Protein AF-0000000080675207 (afdb_homodimer)

pLDDT: mean 83.69, std 19.72, range [34.19, 98.94]

Structure (mmCIF, N/CA/C/O backbone):
data_AF-0000000080675207-model_v1
#
loop_
_entity.id
_entity.type
_entity.pdbx_description
1 polymer 'Nitroreductase domain-containing protein'
#
loop_
_atom_site.group_PDB
_atom_site.id
_atom_site.type_symbol
_atom_site.label_atom_id
_atom_site.label_alt_id
_atom_site.label_comp_id
_atom_site.label_asym_id
_atom_site.label_entity_id
_atom_site.label_seq_id
_atom_site.pdbx_PDB_ins_code
_atom_site.Cartn_x
_atom_site.Cartn_y
_atom_site.Cartn_z
_atom_site.occupancy
_atom_site.B_iso_or_equiv
_atom_site.auth_seq_id
_atom_site.auth_comp_id
_atom_site.auth_asym_id
_atom_site.auth_atom_id
_atom_site.pdbx_PDB_model_num
ATOM 1 N N . MET A 1 1 ? -49.625 8.5 -1.897 1 34.19 1 MET A N 1
ATOM 2 C CA . MET A 1 1 ? -48.938 7.238 -1.647 1 34.19 1 MET A CA 1
ATOM 3 C C . MET A 1 1 ? -47.438 7.453 -1.619 1 34.19 1 MET A C 1
ATOM 5 O O . MET A 1 1 ? -46.688 6.547 -1.251 1 34.19 1 MET A O 1
ATOM 9 N N . ASN A 1 2 ? -46.906 8.5 -2.279 1 39.12 2 ASN A N 1
ATOM 10 C CA . ASN A 1 2 ? -45.531 8.75 -2.688 1 39.12 2 ASN A CA 1
ATOM 11 C C . ASN A 1 2 ? -44.688 9.336 -1.545 1 39.12 2 ASN A C 1
ATOM 13 O O . ASN A 1 2 ? -43.469 9.305 -1.585 1 39.12 2 ASN A O 1
ATOM 17 N N . LYS A 1 3 ? -45.312 9.992 -0.555 1 50.53 3 LYS A N 1
ATOM 18 C CA . LYS A 1 3 ? -44.531 10.664 0.498 1 50.53 3 LYS A CA 1
ATOM 19 C C . LYS A 1 3 ? -44.031 9.664 1.525 1 50.53 3 LYS A C 1
ATOM 21 O O . LYS A 1 3 ? -43 9.914 2.186 1 50.53 3 LYS A O 1
ATOM 26 N N . ARG A 1 4 ? -44.656 8.594 1.818 1 45.38 4 ARG A N 1
ATOM 27 C CA . ARG A 1 4 ? -44.219 7.625 2.811 1 45.38 4 ARG A CA 1
ATOM 28 C C . ARG A 1 4 ? -43 6.852 2.311 1 45.38 4 ARG A C 1
ATOM 30 O O . ARG A 1 4 ? -42.125 6.492 3.094 1 45.38 4 ARG A O 1
ATOM 37 N N . VAL A 1 5 ? -42.906 6.516 1.077 1 45 5 VAL A N 1
ATOM 38 C CA . VAL A 1 5 ? -41.781 5.812 0.52 1 45 5 VAL A CA 1
ATOM 39 C C . VAL A 1 5 ? -40.562 6.734 0.506 1 45 5 VAL A C 1
ATOM 41 O O . VAL A 1 5 ? -39.438 6.281 0.681 1 45 5 VAL A O 1
ATOM 44 N N . GLU A 1 6 ? -40.781 8.047 0.336 1 40.94 6 GLU A N 1
ATOM 45 C CA . GLU A 1 6 ? -39.656 8.977 0.343 1 40.94 6 GLU A CA 1
ATOM 46 C C . GLU A 1 6 ? -39.094 9.141 1.747 1 40.94 6 GLU A C 1
ATOM 48 O O . GLU A 1 6 ? -37.875 9.188 1.924 1 40.94 6 GLU A O 1
ATOM 53 N N . LYS A 1 7 ? -39.938 9.203 2.785 1 47.97 7 LYS A N 1
ATOM 54 C CA . LYS A 1 7 ? -39.469 9.312 4.164 1 47.97 7 LYS A CA 1
ATOM 55 C C . LYS A 1 7 ? -38.75 8.039 4.617 1 47.97 7 LYS A C 1
ATOM 57 O O . LYS A 1 7 ? -37.812 8.094 5.391 1 47.97 7 LYS A O 1
ATOM 62 N N . GLN A 1 8 ? -39.156 6.938 4.164 1 44.19 8 GLN A N 1
ATOM 63 C CA . GLN A 1 8 ? -38.5 5.684 4.512 1 44.19 8 GLN A CA 1
ATOM 64 C C . GLN A 1 8 ? -37.156 5.535 3.779 1 44.19 8 GLN A C 1
ATOM 66 O O . GLN A 1 8 ? -36.188 5.004 4.332 1 44.19 8 GLN A O 1
ATOM 71 N N . MET A 1 9 ? -37.094 6.113 2.582 1 41.59 9 MET A N 1
ATOM 72 C CA . MET A 1 9 ? -35.812 6.113 1.86 1 41.59 9 MET A CA 1
ATOM 73 C C . MET A 1 9 ? -34.875 7.133 2.453 1 41.59 9 MET A C 1
ATOM 75 O O . MET A 1 9 ? -33.656 6.879 2.545 1 41.59 9 MET A O 1
ATOM 79 N N . GLU A 1 10 ? -35.438 8.312 2.863 1 44.56 10 GLU A N 1
ATOM 80 C CA . GLU A 1 10 ? -34.594 9.289 3.572 1 44.56 10 GLU A CA 1
ATOM 81 C C . GLU A 1 10 ? -34.156 8.75 4.922 1 44.56 10 GLU A C 1
ATOM 83 O O . GLU A 1 10 ? -33 8.969 5.328 1 44.56 10 GLU A O 1
ATOM 88 N N . SER A 1 11 ? -35 8.078 5.57 1 46.84 11 SER A N 1
ATOM 89 C CA . SER A 1 11 ? -34.625 7.531 6.867 1 46.84 11 SER A CA 1
ATOM 90 C C . SER A 1 11 ? -33.594 6.398 6.703 1 46.84 11 SER A C 1
ATOM 92 O O . SER A 1 11 ? -32.688 6.262 7.508 1 46.84 11 SER A O 1
ATOM 94 N N . LYS A 1 12 ? -33.75 5.684 5.66 1 41.38 12 LYS A N 1
ATOM 95 C CA . LYS A 1 12 ? -32.781 4.613 5.379 1 41.38 12 LYS A CA 1
ATOM 96 C C . LYS A 1 12 ? -31.438 5.18 4.93 1 41.38 12 LYS A C 1
ATOM 98 O O . LYS A 1 12 ? -30.391 4.629 5.266 1 41.38 12 LYS A O 1
ATOM 103 N N . THR A 1 13 ? -31.469 6.16 4.141 1 37.69 13 THR A N 1
ATOM 104 C CA . THR A 1 13 ? -30.234 6.84 3.76 1 37.69 13 THR A CA 1
ATOM 105 C C . THR A 1 13 ? -29.578 7.5 4.973 1 37.69 13 THR A C 1
ATOM 107 O O . THR A 1 13 ? -28.359 7.492 5.109 1 37.69 13 THR A O 1
ATOM 110 N N . LYS A 1 14 ? -30.375 8.008 5.875 1 40.78 14 LYS A N 1
ATOM 111 C CA . LYS A 1 14 ? -29.844 8.594 7.105 1 40.78 14 LYS A CA 1
ATOM 112 C C . LYS A 1 14 ? -29.297 7.512 8.039 1 40.78 14 LYS A C 1
ATOM 114 O O . LYS A 1 14 ? -28.281 7.711 8.688 1 40.78 14 LYS A O 1
ATOM 119 N N . HIS A 1 15 ? -29.906 6.449 8.07 1 36.94 15 HIS A N 1
ATOM 120 C CA . HIS A 1 15 ? -29.422 5.371 8.938 1 36.94 15 HIS A CA 1
ATOM 121 C C . HIS A 1 15 ? -28.188 4.695 8.344 1 36.94 15 HIS A C 1
ATOM 123 O O . HIS A 1 15 ? -27.266 4.332 9.07 1 36.94 15 HIS A O 1
ATOM 129 N N . LYS A 1 16 ? -28.141 4.465 7.062 1 39.66 16 LYS A N 1
ATOM 130 C CA . LYS A 1 16 ? -26.938 3.926 6.426 1 39.66 16 LYS A CA 1
ATOM 131 C C . LYS A 1 16 ? -25.781 4.91 6.523 1 39.66 16 LYS A C 1
ATOM 133 O O . LYS A 1 16 ? -24.625 4.5 6.676 1 39.66 16 LYS A O 1
ATOM 138 N N . ARG A 1 17 ? -26.016 6.086 6.363 1 37.38 17 ARG A N 1
ATOM 139 C CA . ARG A 1 17 ? -25 7.094 6.672 1 37.38 17 ARG A CA 1
ATOM 140 C C . ARG A 1 17 ? -24.609 7.039 8.141 1 37.38 17 ARG A C 1
ATOM 142 O O . ARG A 1 17 ? -23.438 7.238 8.484 1 37.38 17 ARG A O 1
ATOM 149 N N . ALA A 1 18 ? -25.516 6.719 8.93 1 38.62 18 ALA A N 1
ATOM 150 C CA . ALA A 1 18 ? -25.266 6.637 10.367 1 38.62 18 ALA A CA 1
ATOM 151 C C . ALA A 1 18 ? -24.422 5.414 10.703 1 38.62 18 ALA A C 1
ATOM 153 O O . ALA A 1 18 ? -23.531 5.484 11.555 1 38.62 18 ALA A O 1
ATOM 154 N N . ASP A 1 19 ? -24.688 4.301 10.172 1 37.72 19 ASP A N 1
ATOM 155 C CA . ASP A 1 19 ? -23.922 3.088 10.461 1 37.72 19 ASP A CA 1
ATOM 156 C C . ASP A 1 19 ? -22.5 3.188 9.922 1 37.72 19 ASP A C 1
ATOM 158 O O . ASP A 1 19 ? -21.547 2.744 10.57 1 37.72 19 ASP A O 1
ATOM 162 N N . VAL A 1 20 ? -22.312 3.523 8.695 1 39.53 20 VAL A N 1
ATOM 163 C CA . VAL A 1 20 ? -20.984 3.883 8.203 1 39.53 20 VAL A CA 1
ATOM 164 C C . VAL A 1 20 ? -20.391 4.977 9.078 1 39.53 20 VAL A C 1
ATOM 166 O O . VAL A 1 20 ? -19.203 4.93 9.422 1 39.53 20 VAL A O 1
ATOM 169 N N . ALA A 1 21 ? -21.234 5.855 9.445 1 39.88 21 ALA A N 1
ATOM 170 C CA . ALA A 1 21 ? -20.812 6.906 10.375 1 39.88 21 ALA A CA 1
ATOM 171 C C . ALA A 1 21 ? -20.422 6.324 11.727 1 39.88 21 ALA A C 1
ATOM 173 O O . ALA A 1 21 ? -19.422 6.738 12.32 1 39.88 21 ALA A O 1
ATOM 174 N N . ASP A 1 22 ? -21.219 5.402 12.125 1 42.88 22 ASP A N 1
ATOM 175 C CA . ASP A 1 22 ? -20.891 4.828 13.43 1 42.88 22 ASP A CA 1
ATOM 176 C C . ASP A 1 22 ? -19.609 4.02 13.375 1 42.88 22 ASP A C 1
ATOM 178 O O . ASP A 1 22 ? -18.812 4.039 14.32 1 42.88 22 ASP A O 1
ATOM 182 N N . LYS A 1 23 ? -19.484 3.219 12.344 1 45.97 23 LYS A N 1
ATOM 183 C CA . LYS A 1 23 ? -18.266 2.418 12.164 1 45.97 23 LYS A CA 1
ATOM 184 C C . LYS A 1 23 ? -17.031 3.307 12.031 1 45.97 23 LYS A C 1
ATOM 186 O O . LYS A 1 23 ? -15.977 2.986 12.57 1 45.97 23 LYS A O 1
ATOM 191 N N . LEU A 1 24 ? -17.203 4.301 11.312 1 49.12 24 LEU A N 1
ATOM 192 C CA . LEU A 1 24 ? -16.125 5.289 11.18 1 49.12 24 LEU A CA 1
ATOM 193 C C . LEU A 1 24 ? -15.852 5.973 12.516 1 49.12 24 LEU A C 1
ATOM 195 O O . LEU A 1 24 ? -14.711 6.328 12.805 1 49.12 24 LEU A O 1
ATOM 199 N N . VAL A 1 25 ? -16.953 5.906 13.328 1 47.97 25 VAL A N 1
ATOM 200 C CA . VAL A 1 25 ? -16.797 6.594 14.602 1 47.97 25 VAL A CA 1
ATOM 201 C C . VAL A 1 25 ? -15.922 5.762 15.539 1 47.97 25 VAL A C 1
ATOM 203 O O . VAL A 1 25 ? -15.047 6.297 16.219 1 47.97 25 VAL A O 1
ATOM 206 N N . GLY A 1 26 ? -16.172 4.398 15.531 1 52 26 GLY A N 1
ATOM 207 C CA . GLY A 1 26 ? -15.352 3.549 16.375 1 52 26 GLY A CA 1
ATOM 208 C C . GLY A 1 26 ? -13.891 3.543 15.969 1 52 26 GLY A C 1
ATOM 209 O O . GLY A 1 26 ? -13 3.639 16.812 1 52 26 GLY A O 1
ATOM 210 N N . ASP A 1 27 ? -13.656 3.58 14.742 1 61.75 27 ASP A N 1
ATOM 211 C CA . ASP A 1 27 ? -12.289 3.564 14.219 1 61.75 27 ASP A CA 1
ATOM 212 C C . ASP A 1 27 ? -11.547 4.84 14.594 1 61.75 27 ASP A C 1
ATOM 214 O O . ASP A 1 27 ? -10.359 4.797 14.922 1 61.75 27 ASP A O 1
ATOM 218 N N . GLU A 1 28 ? -12.281 5.859 14.703 1 61.75 28 GLU A N 1
ATOM 219 C CA . GLU A 1 28 ? -11.641 7.148 14.93 1 61.75 28 GLU A CA 1
ATOM 220 C C . GLU A 1 28 ? -11.141 7.277 16.375 1 61.75 28 GLU A C 1
ATOM 222 O O . GLU A 1 28 ? -10.078 7.852 16.609 1 61.75 28 GLU A O 1
ATOM 227 N N . MET A 1 29 ? -11.93 6.648 17.219 1 59.41 29 MET A N 1
ATOM 228 C CA . MET A 1 29 ? -11.539 6.711 18.625 1 59.41 29 MET A CA 1
ATOM 229 C C . MET A 1 29 ? -10.258 5.922 18.859 1 59.41 29 MET A C 1
ATOM 231 O O . MET A 1 29 ? -9.352 6.391 19.562 1 59.41 29 MET A O 1
ATOM 235 N N . VAL A 1 30 ? -10.219 4.895 18.281 1 63.59 30 VAL A N 1
ATOM 236 C CA . VAL A 1 30 ? -9.062 4.023 18.438 1 63.59 30 VAL A CA 1
ATOM 237 C C . VAL A 1 30 ? -7.84 4.664 17.781 1 63.59 30 VAL A C 1
ATOM 239 O O . VAL A 1 30 ? -6.734 4.613 18.328 1 63.59 30 VAL A O 1
ATOM 242 N N . PHE A 1 31 ? -8.094 5.406 16.812 1 66.88 31 PHE A N 1
ATOM 243 C CA . PHE A 1 31 ? -7.023 6.062 16.062 1 66.88 31 PHE A CA 1
ATOM 244 C C . PHE A 1 31 ? -6.324 7.109 16.922 1 66.88 31 PHE A C 1
ATOM 246 O O . PHE A 1 31 ? -5.094 7.133 17 1 66.88 31 PHE A O 1
ATOM 253 N N . THR A 1 32 ? -7.102 7.871 17.547 1 63.53 32 THR A N 1
ATOM 254 C CA . THR A 1 32 ? -6.547 8.977 18.328 1 63.53 32 THR A CA 1
ATOM 255 C C . THR A 1 32 ? -5.754 8.453 19.516 1 63.53 32 THR A C 1
ATOM 257 O O . THR A 1 32 ? -4.695 8.992 19.844 1 63.53 32 THR A O 1
ATOM 260 N N . ASP A 1 33 ? -6.266 7.391 20.078 1 65.12 33 ASP A N 1
ATOM 261 C CA . ASP A 1 33 ? -5.574 6.797 21.219 1 65.12 33 ASP A CA 1
ATOM 262 C C . ASP A 1 33 ? -4.227 6.215 20.797 1 65.12 33 ASP A C 1
ATOM 264 O O . ASP A 1 33 ? -3.223 6.398 21.484 1 65.12 33 ASP A O 1
ATOM 268 N N . LEU A 1 34 ? -4.27 5.695 19.703 1 69.25 34 LEU A N 1
ATOM 269 C CA . LEU A 1 34 ? -3.055 5.066 19.203 1 69.25 34 LEU A CA 1
ATOM 270 C C . LEU A 1 34 ? -2.014 6.117 18.828 1 69.25 34 LEU A C 1
ATOM 272 O O . LEU A 1 34 ? -0.822 5.938 19.094 1 69.25 34 LEU A O 1
ATOM 276 N N . HIS A 1 35 ? -2.521 7.141 18.312 1 71.25 35 HIS A N 1
ATOM 277 C CA . HIS A 1 35 ? -1.629 8.234 17.938 1 71.25 35 HIS A CA 1
ATOM 278 C C . HIS A 1 35 ? -0.979 8.859 19.156 1 71.25 35 HIS A C 1
ATOM 280 O O . HIS A 1 35 ? 0.213 9.18 19.141 1 71.25 35 HIS A O 1
ATOM 286 N N . GLU A 1 36 ? -1.688 8.922 20.203 1 67.56 36 GLU A N 1
ATOM 287 C CA . GLU A 1 36 ? -1.174 9.492 21.438 1 67.56 36 GLU A CA 1
ATOM 288 C C . GLU A 1 36 ? -0.081 8.617 22.047 1 67.56 36 GLU A C 1
ATOM 290 O O . GLU A 1 36 ? 0.889 9.125 22.609 1 67.56 36 GLU A O 1
ATOM 295 N N . ASN A 1 37 ? -0.255 7.387 21.844 1 69.75 37 ASN A N 1
ATOM 296 C CA . ASN A 1 37 ? 0.734 6.461 22.391 1 69.75 37 ASN A CA 1
ATOM 297 C C . ASN A 1 37 ? 2.074 6.586 21.672 1 69.75 37 ASN A C 1
ATOM 299 O O . ASN A 1 37 ? 3.131 6.469 22.281 1 69.75 37 ASN A O 1
ATOM 303 N N . VAL A 1 38 ? 2.031 6.891 20.469 1 73.5 38 VAL A N 1
ATOM 304 C CA . VAL A 1 38 ? 3.244 6.996 19.672 1 73.5 38 VAL A CA 1
ATOM 305 C C . VAL A 1 38 ? 4 8.266 20.047 1 73.5 38 VAL A C 1
ATOM 307 O O . VAL A 1 38 ? 5.23 8.258 20.156 1 73.5 38 VAL A O 1
ATOM 310 N N . ILE A 1 39 ? 3.254 9.289 20.344 1 68.69 39 ILE A N 1
ATOM 311 C CA . ILE A 1 39 ? 3.895 10.578 20.609 1 68.69 39 ILE A CA 1
ATOM 312 C C . ILE A 1 39 ? 4.496 10.57 22.016 1 68.69 39 ILE A C 1
ATOM 314 O O . ILE A 1 39 ? 5.379 11.375 22.328 1 68.69 39 ILE A O 1
ATOM 318 N N . ARG A 1 40 ? 4.094 9.562 22.812 1 73.25 40 ARG A N 1
ATOM 319 C CA . ARG A 1 40 ? 4.598 9.477 24.188 1 73.25 40 ARG A CA 1
ATOM 320 C C . ARG A 1 40 ? 5.84 8.594 24.25 1 73.25 40 ARG A C 1
ATOM 322 O O . ARG A 1 40 ? 6.496 8.523 25.297 1 73.25 40 ARG A O 1
ATOM 329 N N . GLU A 1 41 ? 6.148 8.102 23.156 1 80.44 41 GLU A N 1
ATOM 330 C CA . GLU A 1 41 ? 7.34 7.258 23.109 1 80.44 41 GLU A CA 1
ATOM 331 C C . GLU A 1 41 ? 8.609 8.086 23.266 1 80.44 41 GLU A C 1
ATOM 333 O O . GLU A 1 41 ? 8.609 9.289 23.016 1 80.44 41 GLU A O 1
ATOM 338 N N . ARG A 1 42 ? 9.594 7.395 23.766 1 87.62 42 ARG A N 1
ATOM 339 C CA . ARG A 1 42 ? 10.914 8.023 23.781 1 87.62 42 ARG A CA 1
ATOM 340 C C . ARG A 1 42 ? 11.305 8.492 22.375 1 87.62 42 ARG A C 1
ATOM 342 O O . ARG A 1 42 ? 11.055 7.789 21.391 1 87.62 42 ARG A O 1
ATOM 349 N N . MET A 1 43 ? 11.844 9.688 22.375 1 91.19 43 MET A N 1
ATOM 350 C CA . MET A 1 43 ? 12.258 10.25 21.094 1 91.19 43 MET A CA 1
ATOM 351 C C . MET A 1 43 ? 13.734 9.992 20.828 1 91.19 43 MET A C 1
ATOM 353 O O . MET A 1 43 ? 14.555 10.047 21.75 1 91.19 43 MET A O 1
ATOM 357 N N . ILE A 1 44 ? 14.109 9.664 19.641 1 92.88 44 ILE A N 1
ATOM 358 C CA . ILE A 1 44 ? 15.492 9.445 19.234 1 92.88 44 ILE A CA 1
ATOM 359 C C . ILE A 1 44 ? 15.812 10.305 18.016 1 92.88 44 ILE A C 1
ATOM 361 O O . ILE A 1 44 ? 14.922 10.648 17.234 1 92.88 44 ILE A O 1
ATOM 365 N N . PRO A 1 45 ? 17.109 10.641 17.875 1 93.31 45 PRO A N 1
ATOM 366 C CA . PRO A 1 45 ? 17.469 11.422 16.688 1 93.31 45 PRO A CA 1
ATOM 367 C C . PRO A 1 45 ? 17.281 10.648 15.383 1 93.31 45 PRO A C 1
ATOM 369 O O . PRO A 1 45 ? 17.516 9.438 15.344 1 93.31 45 PRO A O 1
ATOM 372 N N . TYR A 1 46 ? 16.797 11.344 14.508 1 93.44 46 TYR A N 1
ATOM 373 C CA . TYR A 1 46 ? 16.625 10.797 13.172 1 93.44 46 TYR A CA 1
ATOM 374 C C . TYR A 1 46 ? 17.422 11.578 12.148 1 93.44 46 TYR A C 1
ATOM 376 O O . TYR A 1 46 ? 17.312 12.805 12.07 1 93.44 46 TYR A O 1
ATOM 384 N N . ARG A 1 47 ? 18.328 10.789 11.422 1 87.81 47 ARG A N 1
ATOM 385 C CA . ARG A 1 47 ? 19.172 11.422 10.422 1 87.81 47 ARG A CA 1
ATOM 386 C C . ARG A 1 47 ? 19.109 10.68 9.094 1 87.81 47 ARG A C 1
ATOM 388 O O . ARG A 1 47 ? 19.297 9.461 9.047 1 87.81 47 ARG A O 1
ATOM 395 N N . MET A 1 48 ? 18.781 11.422 8.078 1 84.62 48 MET A N 1
ATOM 396 C CA . MET A 1 48 ? 18.875 10.891 6.723 1 84.62 48 MET A CA 1
ATOM 397 C C . MET A 1 48 ? 20.125 11.398 6.016 1 84.62 48 MET A C 1
ATOM 399 O O . MET A 1 48 ? 20.547 12.539 6.223 1 84.62 48 MET A O 1
ATOM 403 N N . PRO A 1 49 ? 20.672 10.477 5.227 1 78.5 49 PRO A N 1
ATOM 404 C CA . PRO A 1 49 ? 21.828 10.945 4.488 1 78.5 49 PRO A CA 1
ATOM 405 C C . PRO A 1 49 ? 21.516 12.125 3.572 1 78.5 49 PRO A C 1
ATOM 407 O O . PRO A 1 49 ? 20.438 12.188 2.986 1 78.5 49 PRO A O 1
ATOM 410 N N . VAL A 1 50 ? 22.422 13.117 3.699 1 76.62 50 VAL A N 1
ATOM 411 C CA . VAL A 1 50 ? 22.281 14.258 2.807 1 76.62 50 VAL A CA 1
ATOM 412 C C . VAL A 1 50 ? 22.797 13.898 1.417 1 76.62 50 VAL A C 1
ATOM 414 O O . VAL A 1 50 ? 23.984 13.562 1.258 1 76.62 50 VAL A O 1
ATOM 417 N N . ILE A 1 51 ? 21.922 13.867 0.485 1 80.38 51 ILE A N 1
ATOM 418 C CA . ILE A 1 51 ? 22.266 13.57 -0.899 1 80.38 51 ILE A CA 1
ATOM 419 C C . ILE A 1 51 ? 22.125 14.828 -1.752 1 80.38 51 ILE A C 1
ATOM 421 O O . ILE A 1 51 ? 21.203 15.625 -1.54 1 80.38 51 ILE A O 1
ATOM 425 N N . ASN A 1 52 ? 23.109 15.023 -2.588 1 86.12 52 ASN A N 1
ATOM 426 C CA . ASN A 1 52 ? 23 16.203 -3.443 1 86.12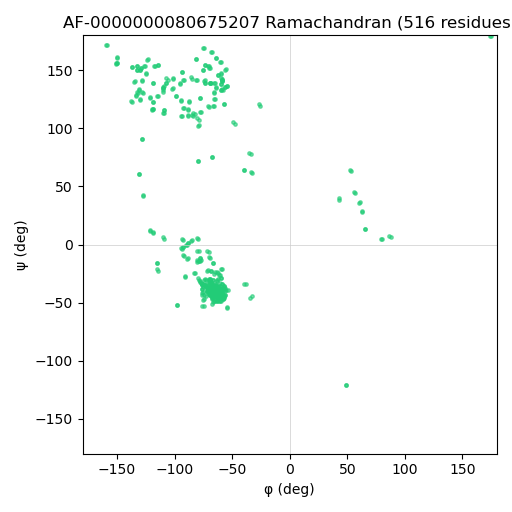 52 ASN A CA 1
ATOM 427 C C . ASN A 1 52 ? 21.812 16.094 -4.387 1 86.12 52 ASN A C 1
ATOM 429 O O . ASN A 1 52 ? 21.328 15 -4.684 1 86.12 52 ASN A O 1
ATOM 433 N N . ASP A 1 53 ? 21.406 17.188 -4.875 1 88.12 53 ASP A N 1
ATOM 434 C CA . ASP A 1 53 ? 20.172 17.297 -5.652 1 88.12 53 ASP A CA 1
ATOM 435 C C . ASP A 1 53 ? 20.266 16.5 -6.945 1 88.12 53 ASP A C 1
ATOM 437 O O . ASP A 1 53 ? 19.297 15.852 -7.355 1 88.12 53 ASP A O 1
ATOM 441 N N . ASP A 1 54 ? 21.406 16.547 -7.535 1 90.81 54 ASP A N 1
ATOM 442 C CA . ASP A 1 54 ? 21.578 15.836 -8.797 1 90.81 54 ASP A CA 1
ATOM 443 C C . ASP A 1 54 ? 21.484 14.32 -8.594 1 90.81 54 ASP A C 1
ATOM 445 O O . ASP A 1 54 ? 20.844 13.625 -9.383 1 90.81 54 ASP A O 1
ATOM 449 N N . LEU A 1 55 ? 22.156 13.922 -7.543 1 91.69 55 LEU A N 1
ATOM 450 C CA . LEU A 1 55 ? 22.109 12.492 -7.23 1 91.69 55 LEU A CA 1
ATOM 451 C C . LEU A 1 55 ? 20.703 12.062 -6.844 1 91.69 55 LEU A C 1
ATOM 453 O O . LEU A 1 55 ? 20.266 10.969 -7.215 1 91.69 55 LEU A O 1
ATOM 457 N N . THR A 1 56 ? 20.031 12.953 -6.137 1 94.19 56 THR A N 1
ATOM 458 C CA . THR A 1 56 ? 18.672 12.664 -5.723 1 94.19 56 THR A CA 1
ATOM 459 C C . THR A 1 56 ? 17.75 12.516 -6.938 1 94.19 56 THR A C 1
ATOM 461 O O . THR A 1 56 ? 16.953 11.586 -7.012 1 94.19 56 THR A O 1
ATOM 464 N N . LEU A 1 57 ? 17.891 13.383 -7.883 1 96.06 57 LEU A N 1
ATOM 465 C CA . LEU A 1 57 ? 17.094 13.328 -9.109 1 96.06 57 LEU A CA 1
ATOM 466 C C . LEU A 1 57 ? 17.422 12.07 -9.906 1 96.06 57 LEU A C 1
ATOM 468 O O . LEU A 1 57 ? 16.516 11.398 -10.414 1 96.06 57 LEU A O 1
ATOM 472 N N . ARG A 1 58 ? 18.719 11.766 -10.008 1 95.88 58 ARG A N 1
ATOM 473 C CA . ARG A 1 58 ? 19.141 10.57 -10.727 1 95.88 58 ARG A CA 1
ATOM 474 C C . ARG A 1 58 ? 18.609 9.305 -10.055 1 95.88 58 ARG A C 1
ATOM 476 O O . ARG A 1 58 ? 18.125 8.398 -10.727 1 95.88 58 ARG A O 1
ATOM 483 N N . ASN A 1 59 ? 18.719 9.281 -8.758 1 96.38 59 ASN A N 1
ATOM 484 C CA . ASN A 1 59 ? 18.234 8.125 -8.008 1 96.38 59 ASN A CA 1
ATOM 485 C C . ASN A 1 59 ? 16.719 7.941 -8.164 1 96.38 59 ASN A C 1
ATOM 487 O O . ASN A 1 59 ? 16.234 6.812 -8.266 1 96.38 59 ASN A O 1
ATOM 491 N N . SER A 1 60 ? 15.992 9.078 -8.172 1 98 60 SER A N 1
ATOM 492 C CA . SER A 1 60 ? 14.547 9 -8.344 1 98 60 SER A CA 1
ATOM 493 C C . SER A 1 60 ? 14.18 8.438 -9.711 1 98 60 SER A C 1
ATOM 495 O O . SER A 1 60 ? 13.258 7.633 -9.828 1 98 60 SER A O 1
ATOM 497 N N . GLN A 1 61 ? 14.93 8.797 -10.711 1 97.75 61 GLN A N 1
ATOM 498 C CA . GLN A 1 61 ? 14.703 8.289 -12.062 1 97.75 61 GLN A CA 1
ATOM 499 C C . GLN A 1 61 ? 15.047 6.805 -12.164 1 97.75 61 GLN A C 1
ATOM 501 O O . GLN A 1 61 ? 14.328 6.035 -12.789 1 97.75 61 GLN A O 1
ATOM 506 N N . ILE A 1 62 ? 16.141 6.449 -11.57 1 97.75 62 ILE A N 1
ATOM 507 C CA . ILE A 1 62 ? 16.578 5.055 -11.594 1 97.75 62 ILE A CA 1
ATOM 508 C C . ILE A 1 62 ? 15.539 4.18 -10.906 1 97.75 62 ILE A C 1
ATOM 510 O O . ILE A 1 62 ? 15.172 3.121 -11.422 1 97.75 62 ILE A O 1
ATOM 514 N N . PHE A 1 63 ? 15.07 4.656 -9.766 1 98.38 63 PHE A N 1
ATOM 515 C CA . PHE A 1 63 ? 14.07 3.893 -9.031 1 98.38 63 PHE A CA 1
ATOM 516 C C . PHE A 1 63 ? 12.781 3.77 -9.844 1 98.38 63 PHE A C 1
ATOM 518 O O . PHE A 1 63 ? 12.164 2.707 -9.867 1 98.38 63 PHE A O 1
ATOM 525 N N . TYR A 1 64 ? 12.359 4.844 -10.516 1 98.56 64 TYR A N 1
ATOM 526 C CA . TYR A 1 64 ? 11.195 4.812 -11.391 1 98.56 64 TYR A CA 1
ATOM 527 C C . TYR A 1 64 ? 11.367 3.771 -12.492 1 98.56 64 TYR A C 1
ATOM 529 O O . TYR A 1 64 ? 10.461 2.973 -12.742 1 98.56 64 TYR A O 1
ATOM 537 N N . GLU A 1 65 ? 12.492 3.748 -13.109 1 96.94 65 GLU A N 1
ATOM 538 C CA . GLU A 1 65 ? 12.75 2.82 -14.211 1 96.94 65 GLU A CA 1
ATOM 539 C C . GLU A 1 65 ? 12.711 1.373 -13.727 1 96.94 65 GLU A C 1
ATOM 541 O O . GLU A 1 65 ? 12.25 0.484 -14.445 1 96.94 65 GLU A O 1
ATOM 546 N N . GLU A 1 66 ? 13.188 1.156 -12.516 1 96.06 66 GLU A N 1
ATOM 547 C CA . GLU A 1 66 ? 13.117 -0.176 -11.922 1 96.06 66 GLU A CA 1
ATOM 548 C C . GLU A 1 66 ? 11.672 -0.599 -11.672 1 96.06 66 GLU A C 1
ATOM 550 O O . GLU A 1 66 ? 11.273 -1.701 -12.055 1 96.06 66 GLU A O 1
ATOM 555 N N . MET A 1 67 ? 10.914 0.277 -11.062 1 97.75 67 MET A N 1
ATOM 556 C CA . MET A 1 67 ? 9.531 -0.056 -10.719 1 97.75 67 MET A CA 1
ATOM 557 C C . MET A 1 67 ? 8.664 -0.15 -11.969 1 97.75 67 MET A C 1
ATOM 559 O O . MET A 1 67 ? 7.715 -0.932 -12.016 1 97.75 67 MET A O 1
ATOM 563 N N . LYS A 1 68 ? 9.016 0.61 -12.969 1 96.12 68 LYS A N 1
ATOM 564 C CA . LYS A 1 68 ? 8.289 0.613 -14.234 1 96.12 68 LYS A CA 1
ATOM 565 C C . LYS A 1 68 ? 8.352 -0.753 -14.906 1 96.12 68 LYS A C 1
ATOM 567 O O . LYS A 1 68 ? 7.477 -1.104 -15.695 1 96.12 68 LYS A O 1
ATOM 572 N N . MET A 1 69 ? 9.344 -1.511 -14.602 1 94.75 69 MET A N 1
ATOM 573 C CA . MET A 1 69 ? 9.531 -2.83 -15.195 1 94.75 69 MET A CA 1
ATOM 574 C C . MET A 1 69 ? 8.633 -3.861 -14.523 1 94.75 69 MET A C 1
ATOM 576 O O . MET A 1 69 ? 8.453 -4.969 -15.039 1 94.75 69 MET A O 1
ATOM 580 N N . ARG A 1 70 ? 8.07 -3.533 -13.398 1 95.94 70 ARG A N 1
ATOM 581 C CA . ARG A 1 70 ? 7.223 -4.484 -12.688 1 95.94 70 ARG A CA 1
ATOM 582 C C . ARG A 1 70 ? 5.957 -4.793 -13.484 1 95.94 70 ARG A C 1
ATOM 584 O O . ARG A 1 70 ? 5.27 -3.879 -13.945 1 95.94 70 ARG A O 1
ATOM 591 N N . ARG A 1 71 ? 5.664 -6.02 -13.633 1 95 71 ARG A N 1
ATOM 592 C CA . ARG A 1 71 ? 4.434 -6.512 -14.25 1 95 71 ARG A CA 1
ATOM 593 C C . ARG A 1 71 ? 3.801 -7.613 -13.406 1 95 71 ARG A C 1
ATOM 595 O O . ARG A 1 71 ? 4.496 -8.312 -12.672 1 95 71 ARG A O 1
ATOM 602 N N . SER A 1 72 ? 2.451 -7.672 -13.516 1 95 72 SER A N 1
ATOM 603 C CA . SER A 1 72 ? 1.782 -8.836 -12.938 1 95 72 SER A CA 1
ATOM 604 C C . SER A 1 72 ? 2.066 -10.094 -13.75 1 95 72 SER A C 1
ATOM 606 O O . SER A 1 72 ? 1.741 -10.156 -14.938 1 95 72 SER A O 1
ATOM 608 N N . CYS A 1 73 ? 2.656 -11 -13.102 1 94.5 73 CYS A N 1
ATOM 609 C CA . CYS A 1 73 ? 3.053 -12.242 -13.75 1 94.5 73 CYS A CA 1
ATOM 610 C C . CYS A 1 73 ? 2.207 -13.406 -13.258 1 94.5 73 CYS A C 1
ATOM 612 O O . CYS A 1 73 ? 2.02 -13.578 -12.047 1 94.5 73 CYS A O 1
ATOM 614 N N . ARG A 1 74 ? 1.743 -14.227 -14.203 1 93.88 74 ARG A N 1
ATOM 615 C CA . ARG A 1 74 ? 0.86 -15.328 -13.836 1 93.88 74 ARG A CA 1
ATOM 616 C C . ARG A 1 74 ? 1.452 -16.672 -14.266 1 93.88 74 ARG A C 1
ATOM 618 O O . ARG A 1 74 ? 0.745 -17.672 -14.32 1 93.88 74 ARG A O 1
ATOM 625 N N . GLN A 1 75 ? 2.643 -16.641 -14.633 1 95.44 75 GLN A N 1
ATOM 626 C CA . GLN A 1 75 ? 3.375 -17.859 -14.953 1 95.44 75 GLN A CA 1
ATOM 627 C C . GLN A 1 75 ? 4.742 -17.875 -14.266 1 95.44 75 GLN A C 1
ATOM 629 O O . GLN A 1 75 ? 5.523 -16.938 -14.422 1 95.44 75 GLN A O 1
ATOM 634 N N . PHE A 1 76 ? 5.027 -18.984 -13.602 1 96.31 76 PHE A N 1
ATOM 635 C CA . PHE A 1 76 ? 6.223 -19.016 -12.766 1 96.31 76 PHE A CA 1
ATOM 636 C C . PHE A 1 76 ? 7.133 -20.172 -13.156 1 96.31 76 PHE A C 1
ATOM 638 O O . PHE A 1 76 ? 6.664 -21.219 -13.617 1 96.31 76 PHE A O 1
ATOM 645 N N . SER A 1 77 ? 8.383 -19.906 -13 1 93.56 77 SER A N 1
ATOM 646 C CA . SER A 1 77 ? 9.375 -20.969 -13.156 1 93.56 77 SER A CA 1
ATOM 647 C C . SER A 1 77 ? 9.375 -21.906 -11.961 1 93.56 77 SER A C 1
ATOM 649 O O . SER A 1 77 ? 8.789 -21.594 -10.922 1 93.56 77 SER A O 1
ATOM 651 N N . THR A 1 78 ? 10.062 -22.984 -12.109 1 90.88 78 THR A N 1
ATOM 652 C CA . THR A 1 78 ? 10.188 -23.938 -11.016 1 90.88 78 THR A CA 1
ATOM 653 C C . THR A 1 78 ? 11.398 -23.625 -10.156 1 90.88 78 THR A C 1
ATOM 655 O O . THR A 1 78 ? 11.688 -24.328 -9.188 1 90.88 78 THR A O 1
ATOM 658 N N . ARG A 1 79 ? 12.078 -22.609 -10.531 1 91.94 79 ARG A N 1
ATOM 659 C CA . ARG A 1 79 ? 13.25 -22.219 -9.742 1 91.94 79 ARG A CA 1
ATOM 660 C C . ARG A 1 79 ? 12.859 -21.938 -8.289 1 91.94 79 ARG A C 1
ATOM 662 O O . ARG A 1 79 ? 11.898 -21.203 -8.031 1 91.94 79 ARG A O 1
ATOM 669 N N . ASP A 1 80 ? 13.625 -22.484 -7.398 1 92.12 80 ASP A N 1
ATOM 670 C CA . ASP A 1 80 ? 13.328 -22.344 -5.977 1 92.12 80 ASP A CA 1
ATOM 671 C C . ASP A 1 80 ? 13.648 -20.938 -5.488 1 92.12 80 ASP A C 1
ATOM 673 O O . ASP A 1 80 ? 14.469 -20.234 -6.082 1 92.12 80 ASP A O 1
ATOM 677 N N . VAL A 1 81 ? 12.977 -20.531 -4.449 1 95.75 81 VAL A N 1
ATOM 678 C CA . VAL A 1 81 ? 13.227 -19.281 -3.738 1 95.75 81 VAL A CA 1
ATOM 679 C C . VAL A 1 81 ? 13.617 -19.578 -2.293 1 95.75 81 VAL A C 1
ATOM 681 O O . VAL A 1 81 ? 12.828 -20.141 -1.532 1 95.75 81 VAL A O 1
ATOM 684 N N . PRO A 1 82 ? 14.812 -19.234 -1.904 1 95.81 82 PRO A N 1
ATOM 685 C CA . PRO A 1 82 ? 15.227 -19.5 -0.526 1 95.81 82 PRO A CA 1
ATOM 686 C C . PRO A 1 82 ? 14.328 -18.828 0.505 1 95.81 82 PRO A C 1
ATOM 688 O O . PRO A 1 82 ? 13.906 -17.688 0.305 1 95.81 82 PRO A O 1
ATOM 691 N N . LEU A 1 83 ? 14.125 -19.531 1.562 1 95.75 83 LEU A N 1
ATOM 692 C CA . LEU A 1 83 ? 13.273 -19 2.625 1 95.75 83 LEU A CA 1
ATOM 693 C C . LEU A 1 83 ? 13.867 -17.734 3.217 1 95.75 83 LEU A C 1
ATOM 695 O O . LEU A 1 83 ? 13.133 -16.812 3.609 1 95.75 83 LEU A O 1
ATOM 699 N N . LYS A 1 84 ? 15.148 -17.703 3.303 1 96.94 84 LYS A N 1
ATOM 700 C CA . LYS A 1 84 ? 15.805 -16.5 3.826 1 96.94 84 LYS A CA 1
ATOM 701 C C . LYS A 1 84 ? 15.461 -15.273 2.994 1 96.94 84 LYS A C 1
ATOM 703 O O . LYS A 1 84 ? 15.312 -14.18 3.533 1 96.94 84 LYS A O 1
ATOM 708 N N . LEU A 1 85 ? 15.383 -15.461 1.71 1 97.62 85 LEU A N 1
ATOM 709 C CA . LEU A 1 85 ? 14.977 -14.383 0.818 1 97.62 85 LEU A CA 1
ATOM 710 C C . LEU A 1 85 ? 13.555 -13.922 1.138 1 97.62 85 LEU A C 1
ATOM 712 O O . LEU A 1 85 ? 13.297 -12.719 1.229 1 97.62 85 LEU A O 1
ATOM 716 N N . ILE A 1 86 ? 12.664 -14.844 1.366 1 98.19 86 ILE A N 1
ATOM 717 C CA . ILE A 1 86 ? 11.281 -14.539 1.711 1 98.19 86 ILE A CA 1
ATOM 718 C C . ILE A 1 86 ? 11.234 -13.781 3.033 1 98.19 86 ILE A C 1
ATOM 720 O O . ILE A 1 86 ? 10.484 -12.805 3.17 1 98.19 86 ILE A O 1
ATOM 724 N N . GLN A 1 87 ? 12.023 -14.164 3.918 1 98 87 GLN A N 1
ATOM 725 C CA . GLN A 1 87 ? 12.078 -13.492 5.215 1 98 87 GLN A CA 1
ATOM 726 C C . GLN A 1 87 ? 12.516 -12.039 5.066 1 98 87 GLN A C 1
ATOM 728 O O . GLN A 1 87 ? 11.938 -11.148 5.691 1 98 87 GLN A O 1
ATOM 733 N N . ASN A 1 88 ? 13.57 -11.828 4.277 1 98.5 88 ASN A N 1
ATOM 734 C CA . ASN A 1 88 ? 14.016 -10.461 4.043 1 98.5 88 ASN A CA 1
ATOM 735 C C . ASN A 1 88 ? 12.914 -9.609 3.422 1 98.5 88 ASN A C 1
ATOM 737 O O . ASN A 1 88 ? 12.75 -8.438 3.783 1 98.5 88 ASN A O 1
ATOM 741 N N . LEU A 1 89 ? 12.203 -10.203 2.486 1 98.81 89 LEU A N 1
ATOM 742 C CA . LEU A 1 89 ? 11.102 -9.492 1.846 1 98.81 89 LEU A CA 1
ATOM 743 C C . LEU A 1 89 ? 10.031 -9.125 2.863 1 98.81 89 LEU A C 1
ATOM 745 O O . LEU A 1 89 ? 9.539 -7.992 2.865 1 98.81 89 LEU A O 1
ATOM 749 N N . LEU A 1 90 ? 9.727 -10.023 3.752 1 98.88 90 LEU A N 1
ATOM 750 C CA . LEU A 1 90 ? 8.656 -9.797 4.715 1 98.88 90 LEU A CA 1
ATOM 751 C C . LEU A 1 90 ? 9.109 -8.852 5.82 1 98.88 90 LEU A C 1
ATOM 753 O O . LEU A 1 90 ? 8.312 -8.07 6.336 1 98.88 90 LEU A O 1
ATOM 757 N N . LYS A 1 91 ? 10.367 -8.906 6.211 1 98.62 91 LYS A N 1
ATOM 758 C CA . LYS A 1 91 ? 10.914 -7.879 7.094 1 98.62 91 LYS A CA 1
ATOM 759 C C . LYS A 1 91 ? 10.742 -6.488 6.484 1 98.62 91 LYS A C 1
ATOM 761 O O . LYS A 1 91 ? 10.383 -5.539 7.188 1 98.62 91 LYS A O 1
ATOM 766 N N . THR A 1 92 ? 11.023 -6.398 5.211 1 98.81 92 THR A N 1
ATOM 767 C CA . THR A 1 92 ? 10.891 -5.133 4.504 1 98.81 92 THR A CA 1
ATOM 768 C C . THR A 1 92 ? 9.445 -4.645 4.527 1 98.81 92 THR A C 1
ATOM 770 O O . THR A 1 92 ? 9.188 -3.471 4.797 1 98.81 92 THR A O 1
ATOM 773 N N . ALA A 1 93 ? 8.516 -5.547 4.266 1 98.88 93 ALA A N 1
ATOM 774 C CA . ALA A 1 93 ? 7.102 -5.191 4.367 1 98.88 93 ALA A CA 1
ATOM 775 C C . ALA A 1 93 ? 6.762 -4.68 5.762 1 98.88 93 ALA A C 1
ATOM 777 O O . ALA A 1 93 ? 5.988 -3.73 5.91 1 98.88 93 ALA A O 1
ATOM 778 N N . GLY A 1 94 ? 7.379 -5.234 6.758 1 98.44 94 GLY A N 1
ATOM 779 C CA . GLY A 1 94 ? 7.133 -4.902 8.148 1 98.44 94 GLY A CA 1
ATOM 780 C C . GLY A 1 94 ? 7.621 -3.52 8.531 1 98.44 94 GLY A C 1
ATOM 781 O O . GLY A 1 94 ? 7.301 -3.018 9.609 1 98.44 94 GLY A O 1
ATOM 782 N N . THR A 1 95 ? 8.391 -2.861 7.684 1 98.12 95 THR A N 1
ATOM 783 C CA . THR A 1 95 ? 8.883 -1.516 7.965 1 98.12 95 THR A CA 1
ATOM 784 C C . THR A 1 95 ? 7.805 -0.476 7.668 1 98.12 95 THR A C 1
ATOM 786 O O . THR A 1 95 ? 7.996 0.716 7.918 1 98.12 95 THR A O 1
ATOM 789 N N . SER A 1 96 ? 6.684 -0.935 7.109 1 98.38 96 SER A N 1
ATOM 790 C CA . SER A 1 96 ? 5.594 -0.057 6.699 1 98.38 96 SER A CA 1
ATOM 791 C C . SER A 1 96 ? 5.043 0.731 7.887 1 98.38 96 SER A C 1
ATOM 793 O O . SER A 1 96 ? 5.074 0.255 9.023 1 98.38 96 SER A O 1
ATOM 795 N N . PRO A 1 97 ? 4.586 1.976 7.652 1 96.69 97 PRO A N 1
ATOM 796 C CA . PRO A 1 97 ? 3.857 2.684 8.711 1 96.69 97 PRO A CA 1
ATOM 797 C C . PRO A 1 97 ? 2.484 2.078 8.984 1 96.69 97 PRO A C 1
ATOM 799 O O . PRO A 1 97 ? 1.906 1.422 8.117 1 96.69 97 PRO A O 1
ATOM 802 N N . SER A 1 98 ? 2.029 2.213 10.172 1 94.38 98 SER A N 1
ATOM 803 C CA . SER A 1 98 ? 0.673 1.859 10.578 1 94.38 98 SER A CA 1
ATOM 804 C C . SER A 1 98 ? 0.19 2.746 11.719 1 94.38 98 SER A C 1
ATOM 806 O O . SER A 1 98 ? 0.997 3.365 12.422 1 94.38 98 SER A O 1
ATOM 808 N N . VAL A 1 99 ? -1.076 2.83 11.789 1 87.94 99 VAL A N 1
ATOM 809 C CA . VAL A 1 99 ? -1.658 3.645 12.852 1 87.94 99 VAL A CA 1
ATOM 810 C C . VAL A 1 99 ? -1.179 3.143 14.211 1 87.94 99 VAL A C 1
ATOM 812 O O . VAL A 1 99 ? -1.313 1.957 14.523 1 87.94 99 VAL A O 1
ATOM 815 N N . GLY A 1 100 ? -0.514 4.078 14.945 1 86 100 GLY A N 1
ATOM 816 C CA . GLY A 1 100 ? -0.042 3.721 16.281 1 86 100 GLY A CA 1
ATOM 817 C C . GLY A 1 100 ? 1.034 2.65 16.266 1 86 100 GLY A C 1
ATOM 818 O O . GLY A 1 100 ? 1.289 2.004 17.281 1 86 100 GLY A O 1
ATOM 819 N N . ASN A 1 101 ? 1.57 2.389 15.125 1 91.69 101 ASN A N 1
ATOM 820 C CA . ASN A 1 101 ? 2.562 1.331 14.961 1 91.69 101 ASN A CA 1
ATOM 821 C C . ASN A 1 101 ? 1.99 -0.034 15.336 1 91.69 101 ASN A C 1
ATOM 823 O O . ASN A 1 101 ? 2.701 -0.882 15.875 1 91.69 101 ASN A O 1
ATOM 827 N N . LEU A 1 102 ? 0.795 -0.226 15.039 1 90.81 102 LEU A N 1
ATOM 828 C CA . LEU A 1 102 ? 0.108 -1.473 15.359 1 90.81 102 LEU A CA 1
ATOM 829 C C . LEU A 1 102 ? 0.719 -2.641 14.594 1 90.81 102 LEU A C 1
ATOM 831 O O . LEU A 1 102 ? 0.71 -3.777 15.078 1 90.81 102 LEU A O 1
ATOM 835 N N . GLN A 1 103 ? 1.141 -2.357 13.438 1 95.75 103 GLN A N 1
ATOM 836 C CA . GLN A 1 103 ? 1.67 -3.424 12.594 1 95.75 103 GLN A CA 1
ATOM 837 C C . GLN A 1 103 ? 0.677 -4.578 12.477 1 95.75 103 GLN A C 1
ATOM 839 O O . GLN A 1 103 ? 0.986 -5.711 12.852 1 95.75 103 GLN A O 1
ATOM 844 N N . PRO A 1 104 ? -0.499 -4.258 11.867 1 96.5 104 PRO A N 1
ATOM 845 C CA . PRO A 1 104 ? -1.648 -5.16 11.945 1 96.5 104 PRO A CA 1
ATOM 846 C C . PRO A 1 104 ? -1.551 -6.328 10.969 1 96.5 104 PRO A C 1
ATOM 848 O O . PRO A 1 104 ? -2.473 -7.145 10.883 1 96.5 104 PRO A O 1
ATOM 851 N N . TRP A 1 105 ? -0.568 -6.512 10.289 1 98.38 105 TRP A N 1
ATOM 852 C CA . TRP A 1 105 ? -0.453 -7.465 9.195 1 98.38 105 TRP A CA 1
ATOM 853 C C . TRP A 1 105 ? 0.115 -8.797 9.688 1 98.38 105 TRP A C 1
ATOM 855 O O . TRP A 1 105 ? 0.946 -8.82 10.594 1 98.38 105 TRP A O 1
ATOM 865 N N . THR A 1 106 ? -0.293 -9.844 9.078 1 98.62 106 THR A N 1
ATOM 866 C CA . THR A 1 106 ? 0.289 -11.18 9.125 1 98.62 106 THR A CA 1
ATOM 867 C C . THR A 1 106 ? 0.469 -11.742 7.719 1 98.62 106 THR A C 1
ATOM 869 O O . THR A 1 106 ? -0.449 -11.688 6.898 1 98.62 106 THR A O 1
ATOM 872 N N . PHE A 1 107 ? 1.601 -12.281 7.473 1 98.88 107 PHE A N 1
ATOM 873 C CA . PHE A 1 107 ? 1.902 -12.891 6.184 1 98.88 107 PHE A CA 1
ATOM 874 C C . PHE A 1 107 ? 1.994 -14.406 6.312 1 98.88 107 PHE A C 1
ATOM 876 O O . PHE A 1 107 ? 2.916 -14.93 6.945 1 98.88 107 PHE A O 1
ATOM 883 N N . CYS A 1 108 ? 1.088 -15.07 5.719 1 98.88 108 CYS A N 1
ATOM 884 C CA . CYS A 1 108 ? 1.136 -16.531 5.648 1 98.88 108 CYS A CA 1
ATOM 885 C C . CYS A 1 108 ? 1.93 -17 4.434 1 98.88 108 CYS A C 1
ATOM 887 O O . CYS A 1 108 ? 1.532 -16.75 3.295 1 98.88 108 CYS A O 1
ATOM 889 N N . VAL A 1 109 ? 2.996 -17.656 4.711 1 98.88 109 VAL A N 1
ATOM 890 C CA . VAL A 1 109 ? 3.855 -18.188 3.656 1 98.88 109 VAL A CA 1
ATOM 891 C C . VAL A 1 109 ? 3.484 -19.625 3.357 1 98.88 109 VAL A C 1
ATOM 893 O O . VAL A 1 109 ? 3.795 -20.531 4.141 1 98.88 109 VAL A O 1
ATOM 896 N N . VAL A 1 110 ? 2.904 -19.859 2.168 1 98.75 110 VAL A N 1
ATOM 897 C CA . VAL A 1 110 ? 2.4 -21.188 1.837 1 98.75 110 VAL A CA 1
ATOM 898 C C . VAL A 1 110 ? 3.295 -21.828 0.779 1 98.75 110 VAL A C 1
ATOM 900 O O . VAL A 1 110 ? 3.365 -21.359 -0.356 1 98.75 110 VAL A O 1
ATOM 903 N N . SER A 1 111 ? 3.943 -22.891 1.123 1 98 111 SER A N 1
ATOM 904 C CA . SER A 1 111 ? 4.766 -23.656 0.19 1 98 111 SER A CA 1
ATOM 905 C C . SER A 1 111 ? 4.203 -25.047 -0.032 1 98 111 SER A C 1
ATOM 907 O O . SER A 1 111 ? 4.582 -25.734 -0.985 1 98 111 SER A O 1
ATOM 909 N N . SER A 1 112 ? 3.297 -25.484 0.846 1 98.19 112 SER A N 1
ATOM 910 C CA . SER A 1 112 ? 2.709 -26.812 0.759 1 98.19 112 SER A CA 1
ATOM 911 C C . SER A 1 112 ? 1.86 -26.969 -0.499 1 98.19 112 SER A C 1
ATOM 913 O O . SER A 1 112 ? 0.892 -26.234 -0.692 1 98.19 112 SER A O 1
ATOM 915 N N . ASP A 1 113 ? 2.166 -27.984 -1.281 1 97.69 113 ASP A N 1
ATOM 916 C CA . ASP A 1 113 ? 1.424 -28.219 -2.516 1 97.69 113 ASP A CA 1
ATOM 917 C C . ASP A 1 113 ? -0.046 -28.516 -2.225 1 97.69 113 ASP A C 1
ATOM 919 O O . ASP A 1 113 ? -0.93 -28.078 -2.965 1 97.69 113 ASP A O 1
ATOM 923 N N . SER A 1 114 ? -0.253 -29.234 -1.202 1 98.44 114 SER A N 1
ATOM 924 C CA . SER A 1 114 ? -1.62 -29.594 -0.846 1 98.44 114 SER A CA 1
ATOM 925 C C . SER A 1 114 ? -2.439 -28.375 -0.46 1 98.44 114 SER A C 1
ATOM 927 O O . SER A 1 114 ? -3.584 -28.219 -0.893 1 98.44 114 SER A O 1
ATOM 929 N N . ILE A 1 115 ? -1.862 -27.469 0.326 1 98.69 115 ILE A N 1
ATOM 930 C CA . ILE A 1 115 ? -2.578 -26.281 0.76 1 98.69 115 ILE A CA 1
ATOM 931 C C . ILE A 1 115 ? -2.799 -25.344 -0.43 1 98.69 115 ILE A C 1
ATOM 933 O O . ILE A 1 115 ? -3.889 -24.797 -0.6 1 98.69 115 ILE A O 1
ATOM 937 N N . LYS A 1 116 ? -1.779 -25.188 -1.228 1 98.56 116 LYS A N 1
ATOM 938 C CA . LYS A 1 116 ? -1.935 -24.359 -2.418 1 98.56 116 LYS A CA 1
ATOM 939 C C . LYS A 1 116 ? -3.049 -24.891 -3.316 1 98.56 116 LYS A C 1
ATOM 941 O O . LYS A 1 116 ? -3.838 -24.109 -3.855 1 98.56 116 LYS A O 1
ATOM 946 N N . THR A 1 117 ? -3.094 -26.172 -3.48 1 98.5 117 THR A N 1
ATOM 947 C CA . THR A 1 117 ? -4.133 -26.797 -4.289 1 98.5 117 THR A CA 1
ATOM 948 C C . THR A 1 117 ? -5.516 -26.5 -3.713 1 98.5 117 THR A C 1
ATOM 950 O O . THR A 1 117 ? -6.453 -26.188 -4.453 1 98.5 117 THR A O 1
ATOM 953 N N . MET A 1 118 ? -5.629 -26.609 -2.422 1 98.44 118 MET A N 1
ATOM 954 C CA . MET A 1 118 ? -6.895 -26.312 -1.764 1 98.44 118 MET A CA 1
ATOM 955 C C . MET A 1 118 ? -7.289 -24.844 -1.971 1 98.44 118 MET A C 1
ATOM 957 O O . MET A 1 118 ? -8.445 -24.547 -2.264 1 98.44 118 MET A O 1
ATOM 961 N N . ILE A 1 119 ? -6.359 -23.938 -1.808 1 98.38 119 ILE A N 1
ATOM 962 C CA . ILE A 1 119 ? -6.617 -22.516 -1.99 1 98.38 119 ILE A CA 1
ATOM 963 C C . ILE A 1 119 ? -7.059 -22.25 -3.428 1 98.38 119 ILE A C 1
ATOM 965 O O . ILE A 1 119 ? -8.039 -21.547 -3.662 1 98.38 119 ILE A O 1
ATOM 969 N N . ARG A 1 120 ? -6.359 -22.828 -4.367 1 97.81 120 ARG A N 1
ATOM 970 C CA . ARG A 1 120 ? -6.703 -22.656 -5.773 1 97.81 120 ARG A CA 1
ATOM 971 C C . ARG A 1 120 ? -8.133 -23.109 -6.051 1 97.81 120 ARG A C 1
ATOM 973 O O . ARG A 1 120 ? -8.898 -22.406 -6.711 1 97.81 120 ARG A O 1
ATOM 980 N N . LYS A 1 121 ? -8.469 -24.266 -5.555 1 97.06 121 LYS A N 1
ATOM 981 C CA . LYS A 1 121 ? -9.797 -24.844 -5.766 1 97.06 121 LYS A CA 1
ATOM 982 C C . LYS A 1 121 ? -10.883 -23.891 -5.266 1 97.06 121 LYS A C 1
ATOM 984 O O . LYS A 1 121 ? -11.883 -23.672 -5.953 1 97.06 121 LYS A O 1
ATOM 989 N N . ILE A 1 122 ? -10.688 -23.375 -4.141 1 96.31 122 ILE A N 1
ATOM 990 C CA . ILE A 1 122 ? -11.695 -22.516 -3.533 1 96.31 122 ILE A CA 1
ATOM 991 C C . ILE A 1 122 ? -11.789 -21.203 -4.309 1 96.31 122 ILE A C 1
ATOM 993 O O . ILE A 1 122 ? -12.883 -20.672 -4.535 1 96.31 122 ILE A O 1
ATOM 997 N N . LEU A 1 123 ? -10.688 -20.641 -4.68 1 94 123 LEU A N 1
ATOM 998 C CA . LEU A 1 123 ? -10.664 -19.406 -5.449 1 94 123 LEU A CA 1
ATOM 999 C C . LEU A 1 123 ? -11.383 -19.578 -6.781 1 94 123 LEU A C 1
ATOM 1001 O O . LEU A 1 123 ? -12.211 -18.734 -7.152 1 94 123 LEU A O 1
ATOM 1005 N N . GLU A 1 124 ? -11.062 -20.609 -7.473 1 92.25 124 GLU A N 1
ATOM 1006 C CA . GLU A 1 124 ? -11.633 -20.859 -8.789 1 92.25 124 GLU A CA 1
ATOM 1007 C C . GLU A 1 124 ? -13.125 -21.156 -8.695 1 92.25 124 GLU A C 1
ATOM 1009 O O . GLU A 1 124 ? -13.898 -20.75 -9.57 1 92.25 124 GLU A O 1
ATOM 1014 N N . ALA A 1 125 ? -13.516 -21.891 -7.688 1 91.38 125 ALA A N 1
ATOM 1015 C CA . ALA A 1 125 ? -14.938 -22.156 -7.488 1 91.38 125 ALA A CA 1
ATOM 1016 C C . ALA A 1 125 ? -15.719 -20.875 -7.266 1 91.38 125 ALA A C 1
ATOM 1018 O O . ALA A 1 125 ? -16.797 -20.688 -7.828 1 91.38 125 ALA A O 1
ATOM 1019 N N . ASP A 1 126 ? -15.156 -20.016 -6.449 1 87.19 126 ASP A N 1
ATOM 1020 C CA . ASP A 1 126 ? -15.797 -18.75 -6.164 1 87.19 126 ASP A CA 1
ATOM 1021 C C . ASP A 1 126 ? -15.938 -17.906 -7.434 1 87.19 126 ASP A C 1
ATOM 1023 O O . ASP A 1 126 ? -16.984 -17.297 -7.676 1 87.19 126 ASP A O 1
ATOM 1027 N N . GLU A 1 127 ? -14.922 -17.828 -8.195 1 82.12 127 GLU A N 1
ATOM 1028 C CA . GLU A 1 127 ? -14.93 -17.047 -9.422 1 82.12 127 GLU A CA 1
ATOM 1029 C C . GLU A 1 127 ? -15.906 -17.625 -10.445 1 82.12 127 GLU A C 1
ATOM 1031 O O . GLU A 1 127 ? -16.578 -16.875 -11.164 1 82.12 127 GLU A O 1
ATOM 1036 N N . ARG A 1 128 ? -15.922 -18.922 -10.57 1 81 128 ARG A N 1
ATOM 1037 C CA . ARG A 1 128 ? -16.875 -19.578 -11.461 1 81 128 ARG A CA 1
ATOM 1038 C C . ARG A 1 128 ? -18.312 -19.234 -11.086 1 81 128 ARG A C 1
ATOM 1040 O O . ARG A 1 128 ? -19.125 -18.922 -11.953 1 81 128 ARG A O 1
ATOM 1047 N N . ASP A 1 129 ? -18.547 -19.266 -9.82 1 79.94 129 ASP A N 1
ATOM 1048 C CA . ASP A 1 129 ? -19.891 -18.938 -9.328 1 79.94 129 ASP A CA 1
ATOM 1049 C C . ASP A 1 129 ? -20.25 -17.484 -9.633 1 79.94 129 ASP A C 1
ATOM 1051 O O . ASP A 1 129 ? -21.375 -17.188 -10.016 1 79.94 129 ASP A O 1
ATOM 1055 N N . ASN A 1 130 ? -19.312 -16.625 -9.398 1 73.69 130 ASN A N 1
ATOM 1056 C CA . ASN A 1 130 ? -19.531 -15.211 -9.695 1 73.69 130 ASN A CA 1
ATOM 1057 C C . ASN A 1 130 ? -19.781 -14.984 -11.18 1 73.69 130 ASN A C 1
ATOM 1059 O O . ASN A 1 130 ? -20.625 -14.172 -11.555 1 73.69 130 ASN A O 1
ATOM 1063 N N . TYR A 1 131 ? -19.016 -15.656 -11.953 1 67.69 131 TYR A N 1
ATOM 1064 C CA . TYR A 1 131 ? -19.172 -15.555 -13.398 1 67.69 131 TYR A CA 1
ATOM 1065 C C . TYR A 1 131 ? -20.547 -16.062 -13.828 1 67.69 131 TYR A C 1
ATOM 1067 O O . TYR A 1 131 ? -21.234 -15.414 -14.625 1 67.69 131 TYR A O 1
ATOM 1075 N N . VAL A 1 132 ? -20.891 -17.141 -13.359 1 66.75 132 VAL A N 1
ATOM 1076 C CA . VAL A 1 132 ? -22.156 -17.766 -13.719 1 66.75 132 VAL A CA 1
ATOM 1077 C C . VAL A 1 132 ? -23.312 -16.875 -13.273 1 66.75 132 VAL A C 1
ATOM 1079 O O . VAL A 1 132 ? -24.297 -16.703 -14 1 66.75 132 VAL A O 1
ATOM 1082 N N . SER A 1 133 ? -23.203 -16.359 -12.133 1 66.69 133 SER A N 1
ATOM 1083 C CA . SER A 1 133 ? -24.25 -15.5 -11.602 1 66.69 133 SER A CA 1
ATOM 1084 C C . SER A 1 133 ? -24.422 -14.25 -12.445 1 66.69 133 SER A C 1
ATOM 1086 O O . SER A 1 133 ? -25.547 -13.758 -12.617 1 66.69 133 SER A O 1
ATOM 1088 N N . ARG A 1 134 ? -23.469 -13.82 -12.992 1 61.72 134 ARG A N 1
ATOM 1089 C CA . ARG A 1 134 ? -23.516 -12.633 -13.828 1 61.72 134 ARG A CA 1
ATOM 1090 C C . ARG A 1 134 ? -24.188 -12.93 -15.172 1 61.72 134 ARG A C 1
ATOM 1092 O O . ARG A 1 134 ? -24.891 -12.094 -15.719 1 61.72 134 ARG A O 1
ATOM 1099 N N . LYS A 1 135 ? -23.719 -13.977 -15.664 1 56.53 135 LYS A N 1
ATOM 1100 C CA . LYS A 1 135 ? -24.297 -14.375 -16.953 1 56.53 135 LYS A CA 1
ATOM 1101 C C . LYS A 1 135 ? -25.797 -14.617 -16.812 1 56.53 135 LYS A C 1
ATOM 1103 O O . LYS A 1 135 ? -26.562 -14.328 -17.75 1 56.53 135 LYS A O 1
ATOM 1108 N N . LYS A 1 136 ? -26.172 -15.203 -15.812 1 55.25 136 LYS A N 1
ATOM 1109 C CA . LYS A 1 136 ? -27.609 -15.391 -15.609 1 55.25 136 LYS A CA 1
ATOM 1110 C C . LYS A 1 136 ? -28.328 -14.047 -15.492 1 55.25 136 LYS A C 1
ATOM 1112 O O . LYS A 1 136 ? -29.484 -13.914 -15.914 1 55.25 136 LYS A O 1
ATOM 1117 N N . GLY A 1 137 ? -27.719 -13.078 -14.875 1 49.91 137 GLY A N 1
ATOM 1118 C CA . GLY A 1 137 ? -28.344 -11.773 -14.75 1 49.91 137 GLY A CA 1
ATOM 1119 C C . GLY A 1 137 ? -28.25 -10.953 -16.016 1 49.91 137 GLY A C 1
ATOM 1120 O O . GLY A 1 137 ? -28.953 -9.938 -16.156 1 49.91 137 GLY A O 1
ATOM 1121 N N . ALA A 1 138 ? -27.203 -11.117 -16.766 1 48.75 138 ALA A N 1
ATOM 1122 C CA . ALA A 1 138 ? -27.094 -10.406 -18.047 1 48.75 138 ALA A CA 1
ATOM 1123 C C . ALA A 1 138 ? -27.938 -11.086 -19.125 1 48.75 138 ALA A C 1
ATOM 1125 O O . ALA A 1 138 ? -27.969 -12.312 -19.203 1 48.75 138 ALA A O 1
ATOM 1126 N N . SER A 1 139 ? -29.016 -10.562 -19.422 1 45.94 139 SER A N 1
ATOM 1127 C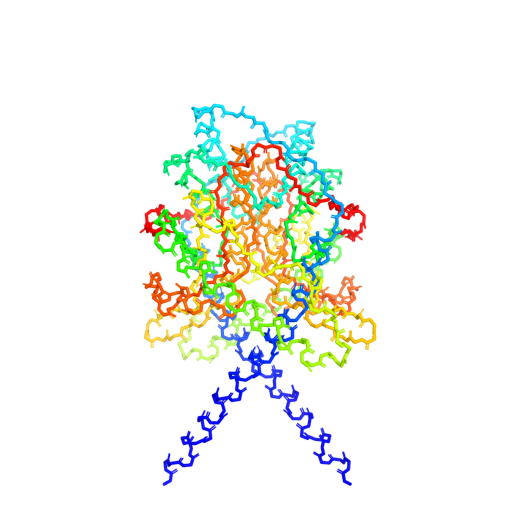 CA . SER A 1 139 ? -29.922 -11.055 -20.453 1 45.94 139 SER A CA 1
ATOM 1128 C C . SER A 1 139 ? -29.156 -11.695 -21.609 1 45.94 139 SER A C 1
ATOM 1130 O O . SER A 1 139 ? -29.766 -12.352 -22.453 1 45.94 139 SER A O 1
ATOM 1132 N N . TRP A 1 140 ? -28.094 -11.07 -22.078 1 40.53 140 TRP A N 1
ATOM 1133 C CA . TRP A 1 140 ? -27.469 -11.531 -23.312 1 40.53 140 TRP A CA 1
ATOM 1134 C C . TRP A 1 140 ? -26.562 -12.734 -23.062 1 40.53 140 TRP A C 1
ATOM 1136 O O . TRP A 1 140 ? -25.828 -12.758 -22.062 1 40.53 140 TRP A O 1
ATOM 1146 N N . VAL A 1 141 ? -27.031 -13.836 -23.531 1 39.59 141 VAL A N 1
ATOM 1147 C CA . VAL A 1 141 ? -26.312 -15.102 -23.625 1 39.59 141 VAL A CA 1
ATOM 1148 C C . VAL A 1 141 ? -24.859 -14.844 -24.062 1 39.59 141 VAL A C 1
ATOM 1150 O O . VAL A 1 141 ? -24.609 -14.484 -25.203 1 39.59 141 VAL A O 1
ATOM 1153 N N . VAL A 1 142 ? -24.125 -14.203 -23.328 1 42.28 142 VAL A N 1
ATOM 1154 C CA . VAL A 1 142 ? -22.719 -14.234 -23.719 1 42.28 142 VAL A CA 1
ATOM 1155 C C . VAL A 1 142 ? -22.281 -15.672 -23.969 1 42.28 142 VAL A C 1
ATOM 1157 O O . VAL A 1 142 ? -22.594 -16.578 -23.203 1 42.28 142 VAL A O 1
ATOM 1160 N N . ASP A 1 143 ? -22.125 -16.047 -25.203 1 40.19 143 ASP A N 1
ATOM 1161 C CA . ASP A 1 143 ? -21.562 -17.328 -25.609 1 40.19 143 ASP A CA 1
ATOM 1162 C C . ASP A 1 143 ? -20.469 -17.766 -24.656 1 40.19 143 ASP A C 1
ATOM 1164 O O . ASP A 1 143 ? -19.359 -17.219 -24.656 1 40.19 143 ASP A O 1
ATOM 1168 N N . VAL A 1 144 ? -20.828 -18.266 -23.578 1 43.72 144 VAL A N 1
ATOM 1169 C CA . VAL A 1 144 ? -20.031 -18.906 -22.531 1 43.72 144 VAL A CA 1
ATOM 1170 C C . VAL A 1 144 ? -18.938 -19.766 -23.156 1 43.72 144 VAL A C 1
ATOM 1172 O O . VAL A 1 144 ? -17.875 -19.969 -22.562 1 43.72 144 VAL A O 1
ATOM 1175 N N . SER A 1 145 ? -19.359 -20.312 -24.312 1 44.44 145 SER A N 1
ATOM 1176 C CA . SER A 1 145 ? -18.438 -21.297 -24.906 1 44.44 145 SER A CA 1
ATOM 1177 C C . SER A 1 145 ? -17.062 -20.688 -25.156 1 44.44 145 SER A C 1
ATOM 1179 O O . SER A 1 145 ? -16.047 -21.375 -25.062 1 44.44 145 SER A O 1
ATOM 1181 N N . GLN A 1 146 ? -17.125 -19.5 -25.719 1 41.34 146 GLN A N 1
ATOM 1182 C CA . GLN A 1 146 ? -15.844 -18.906 -26.094 1 41.34 146 GLN A CA 1
ATOM 1183 C C . GLN A 1 146 ? -15.141 -18.297 -24.875 1 41.34 146 GLN A C 1
ATOM 1185 O O . GLN A 1 146 ? -14.031 -17.781 -25 1 41.34 146 GLN A O 1
ATOM 1190 N N . LEU A 1 147 ? -15.852 -18.141 -23.812 1 45.69 147 LEU A N 1
ATOM 1191 C CA . LEU A 1 147 ? -15.273 -17.516 -22.641 1 45.69 147 LEU A CA 1
ATOM 1192 C C . LEU A 1 147 ? -14.188 -18.391 -22.031 1 45.69 147 LEU A C 1
ATOM 1194 O O . LEU A 1 147 ? -14.477 -19.469 -21.5 1 45.69 147 LEU A O 1
ATOM 1198 N N . GLN A 1 148 ? -13.07 -18.453 -22.609 1 50.12 148 GLN A N 1
ATOM 1199 C CA . GLN A 1 148 ? -11.805 -18.984 -22.109 1 50.12 148 GLN A CA 1
ATOM 1200 C C . GLN A 1 148 ? -11.75 -18.906 -20.578 1 50.12 148 GLN A C 1
ATOM 1202 O O . GLN A 1 148 ? -12.305 -17.984 -19.984 1 50.12 148 GLN A O 1
ATOM 1207 N N . ASP A 1 149 ? -11.617 -20.141 -19.953 1 59.62 149 ASP A N 1
ATOM 1208 C CA . ASP A 1 149 ? -11.492 -20.438 -18.531 1 59.62 149 ASP A CA 1
ATOM 1209 C C . ASP A 1 149 ? -10.727 -19.328 -17.812 1 59.62 149 ASP A C 1
ATOM 1211 O O . ASP A 1 149 ? -9.617 -19.562 -17.328 1 59.62 149 ASP A O 1
ATOM 1215 N N . THR A 1 150 ? -11.289 -18.109 -17.828 1 67.56 150 THR A N 1
ATOM 1216 C CA . THR A 1 150 ? -10.641 -16.938 -17.234 1 67.56 150 THR A CA 1
ATOM 1217 C C . THR A 1 150 ? -10.672 -17.031 -15.703 1 67.56 150 THR A C 1
ATOM 1219 O O . THR A 1 150 ? -10.031 -16.234 -15.016 1 67.56 150 THR A O 1
ATOM 1222 N N . TRP A 1 151 ? -11.406 -18.125 -15.234 1 77.44 151 TRP A N 1
ATOM 1223 C CA . TRP A 1 151 ? -11.523 -18.234 -13.789 1 77.44 151 TRP A CA 1
ATOM 1224 C C . TRP A 1 151 ? -10.406 -19.109 -13.219 1 77.44 151 TRP A C 1
ATOM 1226 O O . TRP A 1 151 ? -10.211 -19.156 -12.008 1 77.44 151 TRP A O 1
ATOM 1236 N N . ARG A 1 152 ? -9.719 -19.719 -14.117 1 85.56 152 ARG A N 1
ATOM 1237 C CA . ARG A 1 152 ? -8.633 -20.562 -13.648 1 85.56 152 ARG A CA 1
ATOM 1238 C C . ARG A 1 152 ? -7.449 -19.734 -13.172 1 85.56 152 ARG A C 1
ATOM 1240 O O . ARG A 1 152 ? -7.125 -18.703 -13.766 1 85.56 152 ARG A O 1
ATOM 1247 N N . ARG A 1 153 ? -6.859 -20.219 -12.094 1 92.06 153 ARG A N 1
ATOM 1248 C CA . ARG A 1 153 ? -5.734 -19.516 -11.492 1 92.06 153 ARG A CA 1
ATOM 1249 C C . ARG A 1 153 ? -4.57 -20.469 -11.227 1 92.06 153 ARG A C 1
ATOM 1251 O O . ARG A 1 153 ? -4.121 -20.609 -10.086 1 92.06 153 ARG A O 1
ATOM 1258 N N . PRO A 1 154 ? -4.023 -21.094 -12.305 1 94.69 154 PRO A N 1
ATOM 1259 C CA . PRO A 1 154 ? -2.953 -22.078 -12.117 1 94.69 154 PRO A CA 1
ATOM 1260 C C . PRO A 1 154 ? -1.726 -21.484 -11.43 1 94.69 154 PRO A C 1
ATOM 1262 O O . PRO A 1 154 ? -0.946 -22.219 -10.812 1 94.69 154 PRO A O 1
ATOM 1265 N N . TYR A 1 155 ? -1.557 -20.172 -11.461 1 95.44 155 TYR A N 1
ATOM 1266 C CA . TYR A 1 155 ? -0.379 -19.531 -10.891 1 95.44 155 TYR A CA 1
ATOM 1267 C C . TYR A 1 155 ? -0.355 -19.688 -9.375 1 95.44 155 TYR A C 1
ATOM 1269 O O . TYR A 1 155 ? 0.693 -19.531 -8.742 1 95.44 155 TYR A O 1
ATOM 1277 N N . ILE A 1 156 ? -1.479 -20.047 -8.781 1 97.62 156 ILE A N 1
ATOM 1278 C CA . ILE A 1 156 ? -1.532 -20.281 -7.34 1 97.62 156 ILE A CA 1
ATOM 1279 C C . ILE A 1 156 ? -0.758 -21.562 -6.996 1 97.62 156 ILE A C 1
ATOM 1281 O O . ILE A 1 156 ? -0.027 -21.594 -6.004 1 97.62 156 ILE A O 1
ATOM 1285 N N . THR A 1 157 ? -0.877 -22.562 -7.816 1 97.44 157 THR A N 1
ATOM 1286 C CA . THR A 1 157 ? -0.181 -23.812 -7.551 1 97.44 157 THR A CA 1
ATOM 1287 C C . THR A 1 157 ? 1.196 -23.828 -8.211 1 97.44 157 THR A C 1
ATOM 1289 O O . THR A 1 157 ? 2.125 -24.469 -7.715 1 97.44 157 THR A O 1
ATOM 1292 N N . ASP A 1 158 ? 1.35 -23.094 -9.297 1 96.62 158 ASP A N 1
ATOM 1293 C CA . ASP A 1 158 ? 2.596 -23.109 -10.055 1 96.62 158 ASP A CA 1
ATOM 1294 C C . ASP A 1 158 ? 3.695 -22.344 -9.312 1 96.62 158 ASP A C 1
ATOM 1296 O O . ASP A 1 158 ? 4.875 -22.688 -9.422 1 96.62 158 ASP A O 1
ATOM 1300 N N . ALA A 1 159 ? 3.336 -21.312 -8.641 1 97.81 159 ALA A N 1
ATOM 1301 C CA . ALA A 1 159 ? 4.332 -20.531 -7.918 1 97.81 159 ALA A CA 1
ATOM 1302 C C . ALA A 1 159 ? 4.895 -21.312 -6.734 1 97.81 159 ALA A C 1
ATOM 1304 O O . ALA A 1 159 ? 4.16 -22.016 -6.043 1 97.81 159 ALA A O 1
ATOM 1305 N N . PRO A 1 160 ? 6.203 -21.234 -6.508 1 97.94 160 PRO A N 1
ATOM 1306 C CA . PRO A 1 160 ? 6.781 -21.953 -5.375 1 97.94 160 PRO A CA 1
ATOM 1307 C C . PRO A 1 160 ? 6.176 -21.531 -4.035 1 97.94 160 PRO A C 1
ATOM 1309 O O . PRO A 1 160 ? 6.059 -22.359 -3.123 1 97.94 160 PRO A O 1
ATOM 1312 N N . PHE A 1 161 ? 5.801 -20.266 -3.869 1 98.56 161 PHE A N 1
ATOM 1313 C CA . PHE A 1 161 ? 5.148 -19.781 -2.658 1 98.56 161 PHE A CA 1
ATOM 1314 C C . PHE A 1 161 ? 3.887 -19 -2.998 1 98.56 161 PHE A C 1
ATOM 1316 O O . PHE A 1 161 ? 3.777 -18.422 -4.09 1 98.56 161 PHE A O 1
ATOM 1323 N N . VAL A 1 162 ? 2.949 -19.031 -2.127 1 98.75 162 VAL A N 1
ATOM 1324 C CA . VAL A 1 162 ? 1.846 -18.062 -2.1 1 98.75 162 VAL A CA 1
ATOM 1325 C C . VAL A 1 162 ? 1.852 -17.312 -0.774 1 98.75 162 VAL A C 1
ATOM 1327 O O . VAL A 1 162 ? 1.752 -17.922 0.296 1 98.75 162 VAL A O 1
ATOM 1330 N N . LEU A 1 163 ? 2.062 -16.031 -0.82 1 98.94 163 LEU A N 1
ATOM 1331 C CA . LEU A 1 163 ? 1.906 -15.203 0.365 1 98.94 163 LEU A CA 1
ATOM 1332 C C . LEU A 1 163 ? 0.449 -14.789 0.553 1 98.94 163 LEU A C 1
ATOM 1334 O O . LEU A 1 163 ? -0.111 -14.078 -0.283 1 98.94 163 LEU A O 1
ATOM 1338 N N . VAL A 1 164 ? -0.155 -15.305 1.556 1 98.94 164 VAL A N 1
ATOM 1339 C CA . VAL A 1 164 ? -1.496 -14.867 1.926 1 98.94 164 VAL A CA 1
ATOM 1340 C C . VAL A 1 164 ? -1.405 -13.75 2.961 1 98.94 164 VAL A C 1
ATOM 1342 O O . VAL A 1 164 ? -0.908 -13.961 4.07 1 98.94 164 VAL A O 1
ATOM 1345 N N . VAL A 1 165 ? -1.888 -12.594 2.6 1 98.88 165 VAL A N 1
ATOM 1346 C CA . VAL A 1 165 ? -1.774 -11.398 3.434 1 98.88 165 VAL A CA 1
ATOM 1347 C C . VAL A 1 165 ? -3.037 -11.242 4.277 1 98.88 165 VAL A C 1
ATOM 1349 O O . VAL A 1 165 ? -4.145 -11.148 3.74 1 98.88 165 VAL A O 1
ATOM 1352 N N . CYS A 1 166 ? -2.873 -11.164 5.57 1 98.56 166 CYS A N 1
ATOM 1353 C CA . CYS A 1 166 ? -3.971 -10.977 6.512 1 98.56 166 CYS A CA 1
ATOM 1354 C C . CYS A 1 166 ? -3.814 -9.664 7.277 1 98.56 166 CYS A C 1
ATOM 1356 O O . CYS A 1 166 ? -2.711 -9.125 7.363 1 98.56 166 CYS A O 1
ATOM 1358 N N . HIS A 1 167 ? -4.883 -9.156 7.691 1 96.75 167 HIS A N 1
ATOM 1359 C CA . HIS A 1 167 ? -4.809 -8.047 8.641 1 96.75 167 HIS A CA 1
ATOM 1360 C C . HIS A 1 167 ? -5.836 -8.211 9.75 1 96.75 167 HIS A C 1
ATOM 1362 O O . HIS A 1 167 ? -6.891 -8.82 9.555 1 96.75 167 HIS A O 1
ATOM 1368 N N . GLU A 1 168 ? -5.508 -7.645 10.867 1 94.56 168 GLU A N 1
ATOM 1369 C CA . GLU A 1 168 ? -6.395 -7.652 12.031 1 94.56 168 GLU A CA 1
ATOM 1370 C C . GLU A 1 168 ? -7.621 -6.777 11.797 1 94.56 168 GLU A C 1
ATOM 1372 O O . GLU A 1 168 ? -7.512 -5.684 11.234 1 94.56 168 GLU A O 1
ATOM 1377 N N . ILE A 1 169 ? -8.758 -7.289 12.242 1 91.06 169 ILE A N 1
ATOM 1378 C CA . ILE A 1 169 ? -9.984 -6.523 12.016 1 91.06 169 ILE A CA 1
ATOM 1379 C C . ILE A 1 169 ? -10.562 -6.066 13.352 1 91.06 169 ILE A C 1
ATOM 1381 O O . ILE A 1 169 ? -11.383 -5.145 13.391 1 91.06 169 ILE A O 1
ATOM 1385 N N . PHE A 1 170 ? -10.242 -6.703 14.391 1 85.44 170 PHE A N 1
ATOM 1386 C CA . PHE A 1 170 ? -10.609 -6.215 15.711 1 85.44 170 PHE A CA 1
ATOM 1387 C C . PHE A 1 170 ? -9.586 -6.66 16.75 1 85.44 170 PHE A C 1
ATOM 1389 O O . PHE A 1 170 ? -8.773 -7.555 16.5 1 85.44 170 PHE A O 1
ATOM 1396 N N . ARG A 1 171 ? -9.555 -5.883 17.781 1 80.06 171 ARG A N 1
ATOM 1397 C CA . ARG A 1 171 ? -8.703 -6.211 18.922 1 80.06 171 ARG A CA 1
ATOM 1398 C C . ARG A 1 171 ? -9.461 -6.035 20.234 1 80.06 171 ARG A C 1
ATOM 1400 O O . ARG A 1 171 ? -10.32 -5.16 20.344 1 80.06 171 ARG A O 1
ATOM 1407 N N . ASP A 1 172 ? -9.156 -6.98 21.047 1 75.75 172 ASP A N 1
ATOM 1408 C CA . ASP A 1 172 ? -9.719 -6.855 22.391 1 75.75 172 ASP A CA 1
ATOM 1409 C C . ASP A 1 172 ? -8.797 -6.043 23.297 1 75.75 172 ASP A C 1
ATOM 1411 O O . ASP A 1 172 ? -7.645 -6.414 23.516 1 75.75 172 ASP A O 1
ATOM 1415 N N . VAL A 1 173 ? -9.344 -4.863 23.609 1 66.62 173 VAL A N 1
ATOM 1416 C CA . VAL A 1 173 ? -8.609 -4.043 24.562 1 66.62 173 VAL A CA 1
ATOM 1417 C C . VAL A 1 173 ? -9.438 -3.877 25.844 1 66.62 173 VAL A C 1
ATOM 1419 O O . VAL A 1 173 ? -10.539 -3.322 25.812 1 66.62 173 VAL A O 1
ATOM 1422 N N . ASN A 1 174 ? -8.82 -4.184 26.938 1 66.38 174 ASN A N 1
ATOM 1423 C CA . ASN A 1 174 ? -9.461 -4.078 28.234 1 66.38 174 ASN A CA 1
ATOM 1424 C C . ASN A 1 174 ? -10.891 -4.609 28.219 1 66.38 174 ASN A C 1
ATOM 1426 O O . ASN A 1 174 ? -11.82 -3.939 28.672 1 66.38 174 ASN A O 1
ATOM 1430 N N . ASN A 1 175 ? -11.062 -5.688 27.484 1 66 175 ASN A N 1
ATOM 1431 C CA . ASN A 1 175 ? -12.328 -6.406 27.453 1 66 175 ASN A CA 1
ATOM 1432 C C . ASN A 1 175 ? -13.328 -5.73 26.531 1 66 175 ASN A C 1
ATOM 1434 O O . ASN A 1 175 ? -14.539 -5.895 26.688 1 66 175 ASN A O 1
ATOM 1438 N N . LYS A 1 176 ? -12.906 -4.762 25.891 1 69.81 176 LYS A N 1
ATOM 1439 C CA . LYS A 1 176 ? -13.75 -4.148 24.875 1 69.81 176 LYS A CA 1
ATOM 1440 C C . LYS A 1 176 ? -13.203 -4.418 23.469 1 69.81 176 LYS A C 1
ATOM 1442 O O . LYS A 1 176 ? -11.992 -4.367 23.25 1 69.81 176 LYS A O 1
ATOM 1447 N N . THR A 1 177 ? -14.07 -4.82 22.703 1 67.94 177 THR A N 1
ATOM 1448 C CA . THR A 1 177 ? -13.68 -5.094 21.328 1 67.94 177 THR A CA 1
ATOM 1449 C C . THR A 1 177 ? -13.656 -3.809 20.5 1 67.94 177 THR A C 1
ATOM 1451 O O . THR A 1 177 ? -14.656 -3.096 20.422 1 67.94 177 THR A O 1
ATOM 1454 N N . GLU A 1 178 ? -12.461 -3.465 20.125 1 68.12 178 GLU A N 1
ATOM 1455 C CA . GLU A 1 178 ? -12.305 -2.291 19.281 1 68.12 178 GLU A CA 1
ATOM 1456 C C . GLU A 1 178 ? -12.148 -2.693 17.812 1 68.12 178 GLU A C 1
ATOM 1458 O O . GLU A 1 178 ? -11.352 -3.574 17.484 1 68.12 178 GLU A O 1
ATOM 1463 N N . ARG A 1 179 ? -12.969 -2.072 17.078 1 67.56 179 ARG A N 1
ATOM 1464 C CA . ARG A 1 179 ? -12.906 -2.352 15.641 1 67.56 179 ARG A CA 1
ATOM 1465 C C . ARG A 1 179 ? -11.891 -1.44 14.953 1 67.56 179 ARG A C 1
ATOM 1467 O O . ARG A 1 179 ? -11.883 -0.229 15.188 1 67.56 179 ARG A O 1
ATOM 1474 N N . VAL A 1 180 ? -10.984 -1.966 14.328 1 67 180 VAL A N 1
ATOM 1475 C CA . VAL A 1 180 ? -9.906 -1.224 13.68 1 67 180 VAL A CA 1
ATOM 1476 C C . VAL A 1 180 ? -9.797 -1.641 12.219 1 67 180 VAL A C 1
ATOM 1478 O O . VAL A 1 180 ? -8.695 -1.71 11.664 1 67 180 VAL A O 1
ATOM 1481 N N . PHE A 1 181 ? -10.828 -1.798 11.523 1 70.62 181 PHE A N 1
ATOM 1482 C CA . PHE A 1 181 ? -10.844 -2.475 10.234 1 70.62 181 PHE A CA 1
ATOM 1483 C C . PHE A 1 181 ? -10.273 -1.573 9.141 1 70.62 181 PHE A C 1
ATOM 1485 O O . PHE A 1 181 ? -9.297 -1.932 8.477 1 70.62 181 PHE A O 1
ATOM 1492 N N . HIS A 1 182 ? -10.797 -0.403 9.047 1 81.19 182 HIS A N 1
ATOM 1493 C CA . HIS A 1 182 ? -10.523 0.442 7.891 1 81.19 182 HIS A CA 1
ATOM 1494 C C . HIS A 1 182 ? -9.062 0.875 7.859 1 81.19 182 HIS A C 1
ATOM 1496 O O . HIS A 1 182 ? -8.383 0.715 6.84 1 81.19 182 HIS A O 1
ATOM 1502 N N . TYR A 1 183 ? -8.5 1.225 8.93 1 87.44 183 TYR A N 1
ATOM 1503 C CA . TYR A 1 183 ? -7.129 1.714 8.969 1 87.44 183 TYR A CA 1
ATOM 1504 C C . TYR A 1 183 ? -6.137 0.563 8.852 1 87.44 183 TYR A C 1
ATOM 1506 O O . TYR A 1 183 ? -5.074 0.712 8.242 1 87.44 183 TYR A O 1
ATOM 1514 N N . ASN A 1 184 ? -6.566 -0.56 9.414 1 93.19 184 ASN A N 1
ATOM 1515 C CA . ASN A 1 184 ? -5.695 -1.727 9.312 1 93.19 184 ASN A CA 1
ATOM 1516 C C . ASN A 1 184 ? -5.598 -2.229 7.875 1 93.19 184 ASN A C 1
ATOM 1518 O O . ASN A 1 184 ? -4.539 -2.691 7.445 1 93.19 184 ASN A O 1
ATOM 1522 N N . GLN A 1 185 ? -6.711 -2.1 7.203 1 95.12 185 GLN A N 1
ATOM 1523 C CA . GLN A 1 185 ? -6.695 -2.482 5.797 1 95.12 185 GLN A CA 1
ATOM 1524 C C . GLN A 1 185 ? -5.785 -1.564 4.984 1 95.12 185 GLN A C 1
ATOM 1526 O O . GLN A 1 185 ? -4.992 -2.033 4.168 1 95.12 185 GLN A O 1
ATOM 1531 N N . ILE A 1 186 ? -5.898 -0.29 5.23 1 96.5 186 ILE A N 1
ATOM 1532 C CA . ILE A 1 186 ? -5.07 0.689 4.539 1 96.5 186 ILE A CA 1
ATOM 1533 C C . ILE A 1 186 ? -3.6 0.452 4.879 1 96.5 186 ILE A C 1
ATOM 1535 O O . ILE A 1 186 ? -2.762 0.327 3.982 1 96.5 186 ILE A O 1
ATOM 1539 N N . SER A 1 187 ? -3.303 0.302 6.148 1 97.5 187 SER A N 1
ATOM 1540 C CA . SER A 1 187 ? -1.931 0.089 6.602 1 97.5 187 SER A CA 1
ATOM 1541 C C . SER A 1 187 ? -1.333 -1.169 5.98 1 97.5 187 SER A C 1
ATOM 1543 O O . SER A 1 187 ? -0.184 -1.161 5.531 1 97.5 187 SER A O 1
ATOM 1545 N N . THR A 1 188 ? -2.078 -2.195 5.977 1 98.5 188 THR A N 1
ATOM 1546 C CA . THR A 1 188 ? -1.592 -3.461 5.441 1 98.5 188 THR A CA 1
ATOM 1547 C C . THR A 1 188 ? -1.391 -3.367 3.932 1 98.5 188 THR A C 1
ATOM 1549 O O . THR A 1 188 ? -0.436 -3.928 3.391 1 98.5 188 THR A O 1
ATOM 1552 N N . SER A 1 189 ? -2.27 -2.656 3.254 1 98.62 189 SER A N 1
ATOM 1553 C CA . SER A 1 189 ? -2.111 -2.449 1.817 1 98.62 189 SER A CA 1
ATOM 1554 C C . SER A 1 189 ? -0.849 -1.65 1.511 1 98.62 189 SER A C 1
ATOM 1556 O O . SER A 1 189 ? -0.151 -1.933 0.535 1 98.62 189 SER A O 1
ATOM 1558 N N . ILE A 1 190 ? -0.569 -0.675 2.307 1 98.88 190 ILE A N 1
ATOM 1559 C CA . ILE A 1 190 ? 0.67 0.08 2.164 1 98.88 190 ILE A CA 1
ATOM 1560 C C . ILE A 1 190 ? 1.866 -0.855 2.326 1 98.88 190 ILE A C 1
ATOM 1562 O O . ILE A 1 190 ? 2.822 -0.791 1.551 1 98.88 190 ILE A O 1
ATOM 1566 N N . ALA A 1 191 ? 1.767 -1.752 3.297 1 98.88 191 ALA A N 1
ATOM 1567 C CA . ALA A 1 191 ? 2.834 -2.727 3.506 1 98.88 191 ALA A CA 1
ATOM 1568 C C . ALA A 1 191 ? 3.031 -3.598 2.268 1 98.88 191 ALA A C 1
ATOM 1570 O O . ALA A 1 191 ? 4.164 -3.939 1.916 1 98.88 191 ALA A O 1
ATOM 1571 N N . VAL A 1 192 ? 2.002 -3.938 1.644 1 98.94 192 VAL A N 1
ATOM 1572 C CA . VAL A 1 192 ? 2.076 -4.734 0.424 1 98.94 192 VAL A CA 1
ATOM 1573 C C . VAL A 1 192 ? 2.791 -3.943 -0.669 1 98.94 192 VAL A C 1
ATOM 1575 O O . VAL A 1 192 ? 3.553 -4.512 -1.457 1 98.94 192 VAL A O 1
ATOM 1578 N N . GLY A 1 193 ? 2.508 -2.637 -0.752 1 98.94 193 GLY A N 1
ATOM 1579 C CA . GLY A 1 193 ? 3.227 -1.818 -1.716 1 98.94 193 GLY A CA 1
ATOM 1580 C C . GLY A 1 193 ? 4.73 -1.847 -1.519 1 98.94 193 GLY A C 1
ATOM 1581 O O . GLY A 1 193 ? 5.484 -2.004 -2.48 1 98.94 193 GLY A O 1
ATOM 1582 N N . ILE A 1 194 ? 5.164 -1.707 -0.309 1 98.94 194 ILE A N 1
ATOM 1583 C CA . ILE A 1 194 ? 6.582 -1.778 0.017 1 98.94 194 ILE A CA 1
ATOM 1584 C C . ILE A 1 194 ? 7.117 -3.17 -0.311 1 98.94 194 ILE A C 1
ATOM 1586 O O . ILE A 1 194 ? 8.219 -3.309 -0.844 1 98.94 194 ILE A O 1
ATOM 1590 N N . LEU A 1 195 ? 6.324 -4.164 -0.036 1 98.94 195 LEU A N 1
ATOM 1591 C CA . LEU A 1 195 ? 6.676 -5.543 -0.352 1 98.94 195 LEU A CA 1
ATOM 1592 C C . LEU A 1 195 ? 6.867 -5.727 -1.854 1 98.94 195 LEU A C 1
ATOM 1594 O O . LEU A 1 195 ? 7.82 -6.375 -2.291 1 98.94 195 LEU A O 1
ATOM 1598 N N . LEU A 1 196 ? 5.996 -5.145 -2.637 1 98.88 196 LEU A N 1
ATOM 1599 C CA . LEU A 1 196 ? 6.086 -5.262 -4.09 1 98.88 196 LEU A CA 1
ATOM 1600 C C . LEU A 1 196 ? 7.371 -4.625 -4.605 1 98.88 196 LEU A C 1
ATOM 1602 O O . LEU A 1 196 ? 8.008 -5.148 -5.523 1 98.88 196 LEU A O 1
ATOM 1606 N N . ALA A 1 197 ? 7.703 -3.496 -4.023 1 98.81 197 ALA A N 1
ATOM 1607 C CA . ALA A 1 197 ? 8.969 -2.871 -4.402 1 98.81 197 ALA A CA 1
ATOM 1608 C C . ALA A 1 197 ? 10.148 -3.775 -4.062 1 98.81 197 ALA A C 1
ATOM 1610 O O . ALA A 1 197 ? 11.094 -3.896 -4.848 1 98.81 197 ALA A O 1
ATOM 1611 N N . ALA A 1 198 ? 10.07 -4.402 -2.922 1 98.75 198 ALA A N 1
ATOM 1612 C CA . ALA A 1 198 ? 11.125 -5.316 -2.502 1 98.75 198 ALA A CA 1
ATOM 1613 C C . ALA A 1 198 ? 11.211 -6.523 -3.434 1 98.75 198 ALA A C 1
ATOM 1615 O O . ALA A 1 198 ? 12.305 -6.957 -3.803 1 98.75 198 ALA A O 1
ATOM 1616 N N . ILE A 1 199 ? 10.07 -7.074 -3.773 1 98.38 199 ILE A N 1
ATOM 1617 C CA . ILE A 1 199 ? 10 -8.219 -4.676 1 98.38 199 ILE A CA 1
ATOM 1618 C C . ILE A 1 199 ? 10.625 -7.855 -6.02 1 98.38 199 ILE A C 1
ATOM 1620 O O . ILE A 1 199 ? 11.445 -8.609 -6.551 1 98.38 199 ILE A O 1
ATOM 1624 N N . GLN A 1 200 ? 10.281 -6.699 -6.52 1 97.38 200 GLN A N 1
ATOM 1625 C CA . GLN A 1 200 ? 10.812 -6.227 -7.793 1 97.38 200 GLN A CA 1
ATOM 1626 C C . GLN A 1 200 ? 12.328 -6.031 -7.715 1 97.38 200 GLN A C 1
ATOM 1628 O O . GLN A 1 200 ? 13.047 -6.352 -8.664 1 97.38 200 GLN A O 1
ATOM 1633 N N . ASN A 1 201 ? 12.766 -5.555 -6.629 1 96.44 201 ASN A N 1
ATOM 1634 C CA . ASN A 1 201 ? 14.18 -5.258 -6.422 1 96.44 201 ASN A CA 1
ATOM 1635 C C . ASN A 1 201 ? 15.047 -6.508 -6.555 1 96.44 201 ASN A C 1
ATOM 1637 O O . ASN A 1 201 ? 16.219 -6.426 -6.945 1 96.44 201 ASN A O 1
ATOM 1641 N N . VAL A 1 202 ? 14.5 -7.648 -6.305 1 96.38 202 VAL A N 1
ATOM 1642 C CA . VAL A 1 202 ? 15.328 -8.852 -6.277 1 96.38 202 VAL A CA 1
ATOM 1643 C C . VAL A 1 202 ? 14.992 -9.734 -7.48 1 96.38 202 VAL A C 1
ATOM 1645 O O . VAL A 1 202 ? 15.414 -10.891 -7.547 1 96.38 202 VAL A O 1
ATOM 1648 N N . GLY A 1 203 ? 14.195 -9.305 -8.367 1 95 203 GLY A N 1
ATOM 1649 C CA . GLY A 1 203 ? 13.945 -9.984 -9.625 1 95 203 GLY A CA 1
ATOM 1650 C C . GLY A 1 203 ? 12.859 -11.039 -9.531 1 95 203 GLY A C 1
ATOM 1651 O O . GLY A 1 203 ? 12.688 -11.844 -10.445 1 95 203 GLY A O 1
ATOM 1652 N N . LEU A 1 204 ? 12.18 -11.117 -8.406 1 96.81 204 LEU A N 1
ATOM 1653 C CA . LEU A 1 204 ? 11.023 -12 -8.289 1 96.81 204 LEU A CA 1
ATOM 1654 C C . LEU A 1 204 ? 9.781 -11.344 -8.891 1 96.81 204 LEU A C 1
ATOM 1656 O O . LEU A 1 204 ? 9.766 -10.133 -9.133 1 96.81 204 LEU A O 1
ATOM 1660 N N . SER A 1 205 ? 8.828 -12.172 -9.203 1 96.75 205 SER A N 1
ATOM 1661 C CA . SER A 1 205 ? 7.566 -11.711 -9.766 1 96.75 205 SER A CA 1
ATOM 1662 C C . SER A 1 205 ? 6.383 -12.188 -8.93 1 96.75 205 SER A C 1
ATOM 1664 O O . SER A 1 205 ? 6.508 -13.117 -8.141 1 96.75 205 SER A O 1
ATOM 1666 N N . THR A 1 206 ? 5.316 -11.508 -9.078 1 98.06 206 THR A N 1
ATOM 1667 C CA . THR A 1 206 ? 4.066 -11.836 -8.406 1 98.06 206 THR A CA 1
ATOM 1668 C C . THR A 1 206 ? 2.875 -11.227 -9.133 1 98.06 206 THR A C 1
ATOM 1670 O O . THR A 1 206 ? 3.041 -10.602 -10.188 1 98.06 206 THR A O 1
ATOM 1673 N N . VAL A 1 207 ? 1.695 -11.562 -8.742 1 96.88 207 VAL A N 1
ATOM 1674 C CA . VAL A 1 207 ? 0.445 -10.945 -9.164 1 96.88 207 VAL A CA 1
ATOM 1675 C C . VAL A 1 207 ? -0.477 -10.758 -7.961 1 96.88 207 VAL A C 1
ATOM 1677 O O . VAL A 1 207 ? -0.711 -11.703 -7.199 1 96.88 207 VAL A O 1
ATOM 1680 N N . VAL A 1 208 ? -0.881 -9.469 -7.75 1 97.38 208 VAL A N 1
ATOM 1681 C CA . VAL A 1 208 ? -1.819 -9.195 -6.668 1 97.38 208 VAL A CA 1
ATOM 1682 C C . VAL A 1 208 ? -3.168 -9.844 -6.977 1 97.38 208 VAL A C 1
ATOM 1684 O O . VAL A 1 208 ? -3.811 -9.508 -7.973 1 97.38 208 VAL A O 1
ATOM 1687 N N . THR A 1 209 ? -3.594 -10.742 -6.121 1 94.62 209 THR A N 1
ATOM 1688 C CA . THR A 1 209 ? -4.805 -11.531 -6.336 1 94.62 209 THR A CA 1
ATOM 1689 C C . THR A 1 209 ? -5.797 -11.32 -5.199 1 94.62 209 THR A C 1
ATOM 1691 O O . THR A 1 209 ? -5.434 -11.422 -4.023 1 94.62 209 THR A O 1
ATOM 1694 N N . SER A 1 210 ? -6.965 -10.977 -5.551 1 91.56 210 SER A N 1
ATOM 1695 C CA . SER A 1 210 ? -8.039 -10.82 -4.57 1 91.56 210 SER A CA 1
ATOM 1696 C C . SER A 1 210 ? -8.656 -12.164 -4.203 1 91.56 210 SER A C 1
ATOM 1698 O O . SER A 1 210 ? -8.859 -13.016 -5.07 1 91.56 210 SER A O 1
ATOM 1700 N N . PRO A 1 211 ? -8.969 -12.289 -2.951 1 93.12 211 PRO A N 1
ATOM 1701 C CA . PRO A 1 211 ? -9.688 -13.508 -2.568 1 93.12 211 PRO A CA 1
ATOM 1702 C C . PRO A 1 211 ? -11.172 -13.461 -2.928 1 93.12 211 PRO A C 1
ATOM 1704 O O . PRO A 1 211 ? -11.859 -14.484 -2.861 1 93.12 211 PRO A O 1
ATOM 1707 N N . LEU A 1 212 ? -11.648 -12.289 -3.295 1 85.75 212 LEU A N 1
ATOM 1708 C CA . LEU A 1 212 ? -13.078 -12.102 -3.52 1 85.75 212 LEU A CA 1
ATOM 1709 C C . LEU A 1 212 ? -13.883 -12.656 -2.354 1 85.75 212 LEU A C 1
ATOM 1711 O O . LEU A 1 212 ? -13.711 -12.227 -1.211 1 85.75 212 LEU A O 1
ATOM 1715 N N . ASN A 1 213 ? -14.766 -13.609 -2.602 1 88.56 213 ASN A N 1
ATOM 1716 C CA . ASN A 1 213 ? -15.602 -14.125 -1.521 1 88.56 213 ASN A CA 1
ATOM 1717 C C . ASN A 1 213 ? -14.984 -15.359 -0.872 1 88.56 213 ASN A C 1
ATOM 1719 O O . ASN A 1 213 ? -15.539 -15.914 0.076 1 88.56 213 ASN A O 1
ATOM 1723 N N . ALA A 1 214 ? -13.844 -15.703 -1.275 1 94.12 214 ALA A N 1
ATOM 1724 C CA . ALA A 1 214 ? -13.219 -16.922 -0.783 1 94.12 214 ALA A CA 1
ATOM 1725 C C . ALA A 1 214 ? -12.414 -16.656 0.488 1 94.12 214 ALA A C 1
ATOM 1727 O O . ALA A 1 214 ? -11.828 -17.578 1.062 1 94.12 214 ALA A O 1
ATOM 1728 N N . GLY A 1 215 ? -12.359 -15.484 1.013 1 95.5 215 GLY A N 1
ATOM 1729 C CA . GLY A 1 215 ? -11.555 -15.094 2.164 1 95.5 215 GLY A CA 1
ATOM 1730 C C . GLY A 1 215 ? -11.797 -15.969 3.381 1 95.5 215 GLY A C 1
ATOM 1731 O O . GLY A 1 215 ? -10.859 -16.547 3.93 1 95.5 215 GLY A O 1
ATOM 1732 N N . PRO A 1 216 ? -12.992 -16.078 3.744 1 96.31 216 PRO A N 1
ATOM 1733 C CA . PRO A 1 216 ? -13.289 -16.875 4.938 1 96.31 216 PRO A CA 1
ATOM 1734 C C . PRO A 1 216 ? -12.867 -18.328 4.793 1 96.31 216 PRO A C 1
ATOM 1736 O O . PRO A 1 216 ? -12.328 -18.922 5.738 1 96.31 216 PRO A O 1
ATOM 1739 N N . ASP A 1 217 ? -13.078 -18.922 3.635 1 97.56 217 ASP A N 1
ATOM 1740 C CA . ASP A 1 217 ? -12.688 -20.312 3.412 1 97.56 217 ASP A CA 1
ATOM 1741 C C . ASP A 1 217 ? -11.172 -20.469 3.467 1 97.56 217 ASP A C 1
ATOM 1743 O O . ASP A 1 217 ? -10.664 -21.453 4.02 1 97.56 217 ASP A O 1
ATOM 1747 N N . ILE A 1 218 ? -10.477 -19.5 2.898 1 98.38 218 ILE A N 1
ATOM 1748 C CA . ILE A 1 218 ? -9.016 -19.547 2.939 1 98.38 218 ILE A CA 1
ATOM 1749 C C . ILE A 1 218 ? -8.539 -19.406 4.383 1 98.38 218 ILE A C 1
ATOM 1751 O O . ILE A 1 218 ? -7.613 -20.109 4.805 1 98.38 218 ILE A O 1
ATOM 1755 N N . SER A 1 219 ? -9.172 -18.516 5.109 1 98.31 219 SER A N 1
ATOM 1756 C CA . SER A 1 219 ? -8.844 -18.344 6.52 1 98.31 219 SER A CA 1
ATOM 1757 C C . SER A 1 219 ? -9 -19.656 7.285 1 98.31 219 SER A C 1
ATOM 1759 O O . SER A 1 219 ? -8.172 -19.984 8.133 1 98.31 219 SER A O 1
ATOM 1761 N N . ARG A 1 220 ? -10 -20.406 6.977 1 97.94 220 ARG A N 1
ATOM 1762 C CA . ARG A 1 220 ? -10.25 -21.688 7.629 1 97.94 220 ARG A CA 1
ATOM 1763 C C . ARG A 1 220 ? -9.164 -22.703 7.277 1 97.94 220 ARG A C 1
ATOM 1765 O O . ARG A 1 220 ? -8.641 -23.391 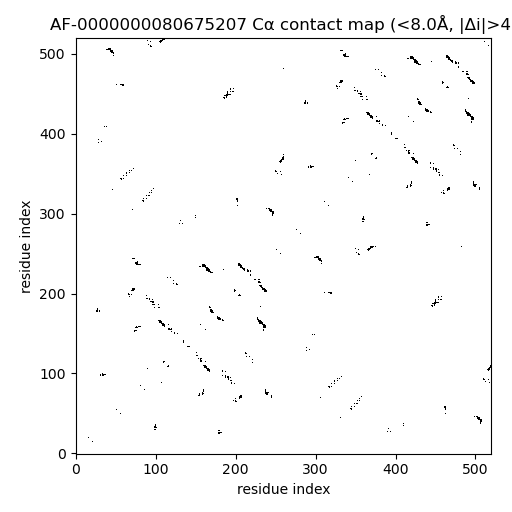8.156 1 97.94 220 ARG A O 1
ATOM 1772 N N . ILE A 1 221 ? -8.828 -22.766 6.027 1 98.12 221 ILE A N 1
ATOM 1773 C CA . ILE A 1 221 ? -7.793 -23.688 5.566 1 98.12 221 ILE A CA 1
ATOM 1774 C C . ILE A 1 221 ? -6.488 -23.422 6.312 1 98.12 221 ILE A C 1
ATOM 1776 O O . ILE A 1 221 ? -5.785 -24.359 6.703 1 98.12 221 ILE A O 1
ATOM 1780 N N . LEU A 1 222 ? -6.234 -22.141 6.566 1 98.56 222 LEU A N 1
ATOM 1781 C CA . LEU A 1 222 ? -4.973 -21.734 7.184 1 98.56 222 LEU A CA 1
ATOM 1782 C C . LEU A 1 222 ? -5.113 -21.641 8.695 1 98.56 222 LEU A C 1
ATOM 1784 O O . LEU A 1 222 ? -4.156 -21.297 9.391 1 98.56 222 LEU A O 1
ATOM 1788 N N . ARG A 1 223 ? -6.305 -21.844 9.203 1 98.06 223 ARG A N 1
ATOM 1789 C CA . ARG A 1 223 ? -6.586 -21.797 10.633 1 98.06 223 ARG A CA 1
ATOM 1790 C C . ARG A 1 223 ? -6.168 -20.453 11.227 1 98.06 223 ARG A C 1
ATOM 1792 O O . ARG A 1 223 ? -5.492 -20.406 12.258 1 98.06 223 ARG A O 1
ATOM 1799 N N . ARG A 1 224 ? -6.508 -19.469 10.516 1 98.06 224 ARG A N 1
ATOM 1800 C CA . ARG A 1 224 ? -6.23 -18.125 11.023 1 98.06 224 ARG A CA 1
ATOM 1801 C C . ARG A 1 224 ? -7.215 -17.734 12.125 1 98.06 224 ARG A C 1
ATOM 1803 O O . ARG A 1 224 ? -8.359 -18.203 12.133 1 98.06 224 ARG A O 1
ATOM 1810 N N . PRO A 1 225 ? -6.789 -16.891 13.078 1 96.44 225 PRO A N 1
ATOM 1811 C CA . PRO A 1 225 ? -7.703 -16.5 14.148 1 96.44 225 PRO A CA 1
ATOM 1812 C C . PRO A 1 225 ? -8.852 -15.625 13.648 1 96.44 225 PRO A C 1
ATOM 1814 O O . PRO A 1 225 ? -8.75 -15.023 12.578 1 96.44 225 PRO A O 1
ATOM 1817 N N . GLU A 1 226 ? -9.891 -15.43 14.414 1 93.31 226 GLU A N 1
ATOM 1818 C CA . GLU A 1 226 ? -11.125 -14.758 14.031 1 93.31 226 GLU A CA 1
ATOM 1819 C C . GLU A 1 226 ? -10.906 -13.25 13.875 1 93.31 226 GLU A C 1
ATOM 1821 O O . GLU A 1 226 ? -11.664 -12.578 13.172 1 93.31 226 GLU A O 1
ATOM 1826 N N . ASN A 1 227 ? -9.914 -12.758 14.492 1 93.56 227 ASN A N 1
ATOM 1827 C CA . ASN A 1 227 ? -9.703 -11.312 14.438 1 93.56 227 ASN A CA 1
ATOM 1828 C C . ASN A 1 227 ? -8.93 -10.906 13.195 1 93.56 227 ASN A C 1
ATOM 1830 O O . ASN A 1 227 ? -8.555 -9.742 13.047 1 93.56 227 ASN A O 1
ATOM 1834 N N . GLU A 1 228 ? -8.648 -11.867 12.352 1 95.88 228 GLU A N 1
ATOM 1835 C CA . GLU A 1 228 ? -7.965 -11.562 11.102 1 95.88 228 GLU A CA 1
ATOM 1836 C C . GLU A 1 228 ? -8.867 -11.852 9.898 1 95.88 228 GLU A C 1
ATOM 1838 O O . GLU A 1 228 ? -9.797 -12.656 9.992 1 95.88 228 GLU A O 1
ATOM 1843 N N . THR A 1 229 ? -8.594 -11.18 8.867 1 96.25 229 THR A N 1
ATOM 1844 C CA . THR A 1 229 ? -9.211 -11.461 7.574 1 96.25 229 THR A CA 1
ATOM 1845 C C . THR A 1 229 ? -8.156 -11.508 6.469 1 96.25 229 THR A C 1
ATOM 1847 O O . THR A 1 229 ? -7.07 -10.945 6.613 1 96.25 229 THR A O 1
ATOM 1850 N N . ILE A 1 230 ? -8.5 -12.273 5.434 1 97.81 230 ILE A N 1
ATOM 1851 C CA . ILE A 1 230 ? -7.613 -12.344 4.277 1 97.81 230 ILE A CA 1
ATOM 1852 C C . ILE A 1 230 ? -7.789 -11.094 3.416 1 97.81 230 ILE A C 1
ATOM 1854 O O . ILE A 1 230 ? -8.914 -10.742 3.043 1 97.81 230 ILE A O 1
ATOM 1858 N N . LEU A 1 231 ? -6.746 -10.469 3.168 1 97.38 231 LEU A N 1
ATOM 1859 C CA . LEU A 1 231 ? -6.793 -9.258 2.359 1 97.38 231 LEU A CA 1
ATOM 1860 C C . LEU A 1 231 ? -6.441 -9.555 0.907 1 97.38 231 LEU A C 1
ATOM 1862 O O . LEU A 1 231 ? -7.168 -9.164 -0.008 1 97.38 231 LEU A O 1
ATOM 1866 N N . LEU A 1 232 ? -5.281 -10.242 0.674 1 98.25 232 LEU A N 1
ATOM 1867 C CA . LEU A 1 232 ? -4.754 -10.5 -0.663 1 98.25 232 LEU A CA 1
ATOM 1868 C C . LEU A 1 232 ? -3.969 -11.805 -0.7 1 98.25 232 LEU A C 1
ATOM 1870 O O . LEU A 1 232 ? -3.559 -12.32 0.344 1 98.25 232 LEU A O 1
ATOM 1874 N N . LEU A 1 233 ? -3.799 -12.305 -1.892 1 98.62 233 LEU A N 1
ATOM 1875 C CA . LEU A 1 233 ? -2.859 -13.383 -2.172 1 98.62 233 LEU A CA 1
ATOM 1876 C C . LEU A 1 233 ? -1.796 -12.938 -3.168 1 98.62 233 LEU A C 1
ATOM 1878 O O . LEU A 1 233 ? -2.107 -12.258 -4.152 1 98.62 233 LEU A O 1
ATOM 1882 N N . LEU A 1 234 ? -0.569 -13.344 -2.898 1 98.81 234 LEU A N 1
ATOM 1883 C CA . LEU A 1 234 ? 0.553 -13.031 -3.779 1 98.81 234 LEU A CA 1
ATOM 1884 C C . LEU A 1 234 ? 1.334 -14.289 -4.129 1 98.81 234 LEU A C 1
ATOM 1886 O O . LEU A 1 234 ? 2.266 -14.672 -3.416 1 98.81 234 LEU A O 1
ATOM 1890 N N . PRO A 1 235 ? 0.942 -14.969 -5.254 1 98.69 235 PRO A N 1
ATOM 1891 C CA . PRO A 1 235 ? 1.884 -15.984 -5.734 1 98.69 235 PRO A CA 1
ATOM 1892 C C . PRO A 1 235 ? 3.275 -15.414 -6.004 1 98.69 235 PRO A C 1
ATOM 1894 O O . PRO A 1 235 ? 3.402 -14.32 -6.551 1 98.69 235 PRO A O 1
ATOM 1897 N N . LEU A 1 236 ? 4.273 -16.125 -5.566 1 98.56 236 LEU A N 1
ATOM 1898 C CA . LEU A 1 236 ? 5.613 -15.547 -5.543 1 98.56 236 LEU A CA 1
ATOM 1899 C C . LEU A 1 236 ? 6.637 -16.516 -6.113 1 98.56 236 LEU A C 1
ATOM 1901 O O . LEU A 1 236 ? 6.695 -17.672 -5.691 1 98.56 236 LEU A O 1
ATOM 1905 N N . GLY A 1 237 ? 7.406 -16.062 -7.035 1 97.31 237 GLY A N 1
ATOM 1906 C CA . GLY A 1 237 ? 8.477 -16.844 -7.648 1 97.31 237 GLY A CA 1
ATOM 1907 C C . GLY A 1 237 ? 9.133 -16.125 -8.812 1 97.31 237 GLY A C 1
ATOM 1908 O O . GLY A 1 237 ? 8.82 -14.969 -9.094 1 97.31 237 GLY A O 1
ATOM 1909 N N . TYR A 1 238 ? 10.086 -16.766 -9.375 1 96.38 238 TYR A N 1
ATOM 1910 C CA . TYR A 1 238 ? 10.68 -16.25 -10.602 1 96.38 238 TYR A CA 1
ATOM 1911 C C . TYR A 1 238 ? 9.742 -16.453 -11.789 1 96.38 238 TYR A C 1
ATOM 1913 O O . TYR A 1 238 ? 9.094 -17.484 -11.906 1 96.38 238 TYR A O 1
ATOM 1921 N N . ALA A 1 239 ? 9.672 -15.43 -12.648 1 95.81 239 ALA A N 1
ATOM 1922 C CA . ALA A 1 239 ? 8.859 -15.555 -13.859 1 95.81 239 ALA A CA 1
ATOM 1923 C C . ALA A 1 239 ? 9.336 -16.719 -14.719 1 95.81 239 ALA A C 1
ATOM 1925 O O . ALA A 1 239 ? 10.539 -16.984 -14.812 1 95.81 239 ALA A O 1
ATOM 1926 N N . ALA A 1 240 ? 8.391 -17.406 -15.289 1 94.81 240 ALA A N 1
ATOM 1927 C CA . ALA A 1 240 ? 8.734 -18.469 -16.234 1 94.81 240 ALA A CA 1
ATOM 1928 C C . ALA A 1 240 ? 9.523 -17.922 -17.406 1 94.81 240 ALA A C 1
ATOM 1930 O O . ALA A 1 240 ? 9.453 -16.719 -17.719 1 94.81 240 ALA A O 1
ATOM 1931 N N . GLU A 1 241 ? 10.234 -18.828 -18 1 89.31 241 GLU A N 1
ATOM 1932 C CA . GLU A 1 241 ? 10.945 -18.422 -19.219 1 89.31 241 GLU A CA 1
ATOM 1933 C C . GLU A 1 241 ? 9.969 -18.031 -20.312 1 89.31 241 GLU A C 1
ATOM 1935 O O . GLU A 1 241 ? 8.945 -18.672 -20.516 1 89.31 241 GLU A O 1
ATOM 1940 N N . ASP A 1 242 ? 10.133 -16.938 -21.062 1 87.44 242 ASP A N 1
ATOM 1941 C CA . ASP A 1 242 ? 9.359 -16.453 -22.203 1 87.44 242 ASP A CA 1
ATOM 1942 C C . ASP A 1 242 ? 7.926 -16.141 -21.812 1 87.44 242 ASP A C 1
ATOM 1944 O O . ASP A 1 242 ? 6.988 -16.406 -22.562 1 87.44 242 ASP A O 1
ATOM 1948 N N . VAL A 1 243 ? 7.797 -15.812 -20.594 1 92.81 243 VAL A N 1
ATOM 1949 C CA . VAL A 1 243 ? 6.453 -15.5 -20.125 1 92.81 243 VAL A CA 1
ATOM 1950 C C . VAL A 1 243 ? 5.914 -14.289 -20.875 1 92.81 243 VAL A C 1
ATOM 1952 O O . VAL A 1 243 ? 6.68 -13.422 -21.312 1 92.81 243 VAL A O 1
ATOM 1955 N N . MET A 1 244 ? 4.559 -14.359 -21.094 1 93.31 244 MET A N 1
ATOM 1956 C CA . MET A 1 244 ? 3.85 -13.234 -21.703 1 93.31 244 MET A CA 1
ATOM 1957 C C . MET A 1 244 ? 2.994 -12.508 -20.672 1 93.31 244 MET A C 1
ATOM 1959 O O . MET A 1 244 ? 2.398 -13.141 -19.797 1 93.31 244 MET A O 1
ATOM 1963 N N . VAL A 1 245 ? 2.998 -11.188 -20.75 1 93.25 245 VAL A N 1
ATOM 1964 C CA . VAL A 1 245 ? 2.166 -10.367 -19.875 1 93.25 245 VAL A CA 1
ATOM 1965 C C . VAL A 1 245 ? 1.372 -9.359 -20.703 1 93.25 245 VAL A C 1
ATOM 1967 O O . VAL A 1 245 ? 1.77 -9.016 -21.812 1 93.25 245 VAL A O 1
ATOM 1970 N N . PRO A 1 246 ? 0.24 -8.977 -20.188 1 91.38 246 PRO A N 1
ATOM 1971 C CA . PRO A 1 246 ? -0.534 -7.98 -20.938 1 91.38 246 PRO A CA 1
ATOM 1972 C C . PRO A 1 246 ? 0.236 -6.68 -21.156 1 91.38 246 PRO A C 1
ATOM 1974 O O . PRO A 1 246 ? 0.955 -6.223 -20.266 1 91.38 246 PRO A O 1
ATOM 1977 N N . ASP A 1 247 ? 0.103 -6.082 -22.359 1 91.81 247 ASP A N 1
ATOM 1978 C CA . ASP A 1 247 ? 0.745 -4.816 -22.703 1 91.81 247 ASP A CA 1
ATOM 1979 C C . ASP A 1 247 ? -0.033 -3.635 -22.125 1 91.81 247 ASP A C 1
ATOM 1981 O O . ASP A 1 247 ? -0.596 -2.834 -22.875 1 91.81 247 ASP A O 1
ATOM 1985 N N . LEU A 1 248 ? 0.043 -3.504 -20.891 1 90.12 248 LEU A N 1
ATOM 1986 C CA . LEU A 1 248 ? -0.712 -2.463 -20.203 1 90.12 248 LEU A CA 1
ATOM 1987 C C . LEU A 1 248 ? 0.051 -1.143 -20.219 1 90.12 248 LEU A C 1
ATOM 1989 O O . LEU A 1 248 ? 1.278 -1.129 -20.109 1 90.12 248 LEU A O 1
ATOM 1993 N N . LYS A 1 249 ? -0.675 -0.125 -20.359 1 91.19 249 LYS A N 1
ATOM 1994 C CA . LYS A 1 249 ? -0.097 1.215 -20.328 1 91.19 249 LYS A CA 1
ATOM 1995 C C . LYS A 1 249 ? -0.422 1.927 -19.016 1 91.19 249 LYS A C 1
ATOM 1997 O O . LYS A 1 249 ? -1.529 1.793 -18.484 1 91.19 249 LYS A O 1
ATOM 2002 N N . ARG A 1 250 ? 0.555 2.641 -18.562 1 95.06 250 ARG A N 1
ATOM 2003 C CA . ARG A 1 250 ? 0.335 3.488 -17.406 1 95.06 250 ARG A CA 1
ATOM 2004 C C . ARG A 1 250 ? -0.09 4.895 -17.812 1 95.06 250 ARG A C 1
ATOM 2006 O O . ARG A 1 250 ? 0.383 5.414 -18.828 1 95.06 250 ARG A O 1
ATOM 2013 N N . LYS A 1 251 ? -0.981 5.426 -17.062 1 96.06 251 LYS A N 1
ATOM 2014 C CA . LYS A 1 251 ? -1.384 6.809 -17.312 1 96.06 251 LYS A CA 1
ATOM 2015 C C . LYS A 1 251 ? -0.195 7.758 -17.188 1 96.06 251 LYS A C 1
ATOM 2017 O O . LYS A 1 251 ? 0.639 7.605 -16.297 1 96.06 251 LYS A O 1
ATOM 2022 N N . PRO A 1 252 ? -0.142 8.727 -18.156 1 96.62 252 PRO A N 1
ATOM 2023 C CA . PRO A 1 252 ? 0.878 9.766 -17.969 1 96.62 252 PRO A CA 1
ATOM 2024 C C . PRO A 1 252 ? 0.764 10.469 -16.609 1 96.62 252 PRO A C 1
ATOM 2026 O O . PRO A 1 252 ? -0.336 10.594 -16.062 1 96.62 252 PRO A O 1
ATOM 2029 N N . VAL A 1 253 ? 1.868 10.93 -16.125 1 97.06 253 VAL A N 1
ATOM 2030 C CA . VAL A 1 253 ? 1.928 11.508 -14.781 1 97.06 253 VAL A CA 1
ATOM 2031 C C . VAL A 1 253 ? 0.981 12.703 -14.695 1 97.06 253 VAL A C 1
ATOM 2033 O O . VAL A 1 253 ? 0.389 12.953 -13.641 1 97.06 253 VAL A O 1
ATOM 2036 N N . GLU A 1 254 ? 0.734 13.391 -15.781 1 96.44 254 GLU A N 1
ATOM 2037 C CA . GLU A 1 254 ? -0.136 14.562 -15.82 1 96.44 254 GLU A CA 1
ATOM 2038 C C . GLU A 1 254 ? -1.592 14.18 -15.57 1 96.44 254 GLU A C 1
ATOM 2040 O O . GLU A 1 254 ? -2.393 15.008 -15.133 1 96.44 254 GLU A O 1
ATOM 2045 N N . HIS A 1 255 ? -1.911 12.891 -15.836 1 96.75 255 HIS A N 1
ATOM 2046 C CA . HIS A 1 255 ? -3.289 12.438 -15.688 1 96.75 255 HIS A CA 1
ATOM 2047 C C . HIS A 1 255 ? -3.562 11.961 -14.266 1 96.75 255 HIS A C 1
ATOM 2049 O O . HIS A 1 255 ? -4.719 11.797 -13.867 1 96.75 255 HIS A O 1
ATOM 2055 N N . ILE A 1 256 ? -2.494 11.797 -13.492 1 97.94 256 ILE A N 1
ATOM 2056 C CA . ILE A 1 256 ? -2.721 11.289 -12.141 1 97.94 256 ILE A CA 1
ATOM 2057 C C . ILE A 1 256 ? -2.25 12.32 -11.117 1 97.94 256 ILE A C 1
ATOM 2059 O O . ILE A 1 256 ? -2.1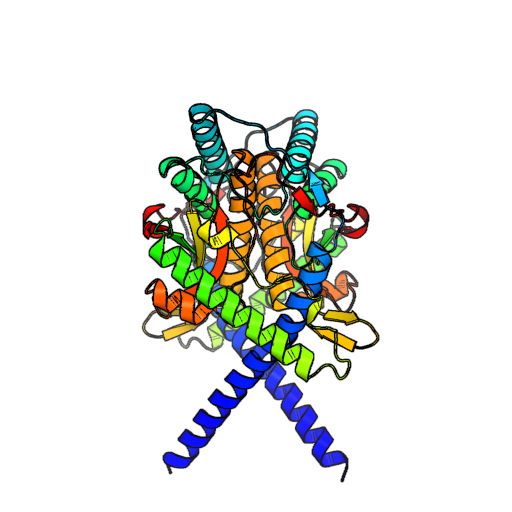15 12.016 -9.93 1 97.94 256 ILE A O 1
ATOM 2063 N N . THR A 1 257 ? -1.939 13.539 -11.602 1 98.38 257 THR A N 1
ATOM 2064 C CA . THR A 1 257 ? -1.429 14.578 -10.719 1 98.38 257 THR A CA 1
ATOM 2065 C C . THR A 1 257 ? -2.229 15.867 -10.883 1 98.38 257 THR A C 1
ATOM 2067 O O . THR A 1 257 ? -2.596 16.234 -12 1 98.38 257 THR A O 1
ATOM 2070 N N . LYS A 1 258 ? -2.479 16.547 -9.797 1 98.31 258 LYS A N 1
ATOM 2071 C CA . LYS A 1 258 ? -3.021 17.906 -9.773 1 98.31 258 LYS A CA 1
ATOM 2072 C C . LYS A 1 258 ? -2.164 18.828 -8.914 1 98.31 258 LYS A C 1
ATOM 2074 O O . LYS A 1 258 ? -1.835 18.5 -7.777 1 98.31 258 LYS A O 1
ATOM 2079 N N . LEU A 1 259 ? -1.815 20.016 -9.5 1 97.69 259 LEU A N 1
ATOM 2080 C CA . LEU A 1 259 ? -0.919 20.938 -8.805 1 97.69 259 LEU A CA 1
ATOM 2081 C C . LEU A 1 259 ? -1.7 22.078 -8.172 1 97.69 259 LEU A C 1
ATOM 2083 O O . LEU A 1 259 ? -2.639 22.609 -8.773 1 97.69 259 LEU A O 1
ATOM 2087 N N . TYR A 1 260 ? -1.365 22.344 -6.996 1 98.19 260 TYR A N 1
ATOM 2088 C CA . TYR A 1 260 ? -1.98 23.453 -6.266 1 98.19 260 TYR A CA 1
ATOM 2089 C C . TYR A 1 260 ? -0.919 24.359 -5.66 1 98.19 260 TYR A C 1
ATOM 2091 O O . TYR A 1 260 ? -0.018 23.891 -4.961 1 98.19 260 TYR A O 1
ATOM 2099 N N . MET B 1 1 ? -40.781 -10.352 27 1 34.72 1 MET B N 1
ATOM 2100 C CA . MET B 1 1 ? -40.344 -9.07 26.453 1 34.72 1 MET B CA 1
ATOM 2101 C C . MET B 1 1 ? -39.062 -9.234 25.625 1 34.72 1 MET B C 1
ATOM 2103 O O . MET B 1 1 ? -38.656 -8.305 24.922 1 34.72 1 MET B O 1
ATOM 2107 N N . ASN B 1 2 ? -38.25 -10.305 25.891 1 39.97 2 ASN B N 1
ATOM 2108 C CA . ASN B 1 2 ? -36.875 -10.508 25.5 1 39.97 2 ASN B CA 1
ATOM 2109 C C . ASN B 1 2 ? -36.75 -11.055 24.094 1 39.97 2 ASN B C 1
ATOM 2111 O O . ASN B 1 2 ? -35.719 -10.914 23.453 1 39.97 2 ASN B O 1
ATOM 2115 N N . LYS B 1 3 ? -37.812 -11.75 23.562 1 48.66 3 LYS B N 1
ATOM 2116 C CA . LYS B 1 3 ? -37.719 -12.406 22.266 1 48.66 3 LYS B CA 1
ATOM 2117 C C . LYS B 1 3 ? -37.844 -11.391 21.125 1 48.66 3 LYS B C 1
ATOM 2119 O O . LYS B 1 3 ? -37.406 -11.633 20.016 1 48.66 3 LYS B O 1
ATOM 2124 N N . ARG B 1 4 ? -38.562 -10.344 21.266 1 45.06 4 ARG B N 1
ATOM 2125 C CA . ARG B 1 4 ? -38.75 -9.375 20.188 1 45.06 4 ARG B CA 1
ATOM 2126 C C . ARG B 1 4 ? -37.5 -8.547 19.953 1 45.06 4 ARG B C 1
ATOM 2128 O O . ARG B 1 4 ? -37.219 -8.156 18.812 1 45.06 4 ARG B O 1
ATOM 2135 N N . VAL B 1 5 ? -36.719 -8.234 20.969 1 47.12 5 VAL B N 1
ATOM 2136 C CA . VAL B 1 5 ? -35.5 -7.484 20.844 1 47.12 5 VAL B CA 1
ATOM 2137 C C . VAL B 1 5 ? -34.406 -8.359 20.188 1 47.12 5 VAL B C 1
ATOM 2139 O O . VAL B 1 5 ? -33.562 -7.871 19.438 1 47.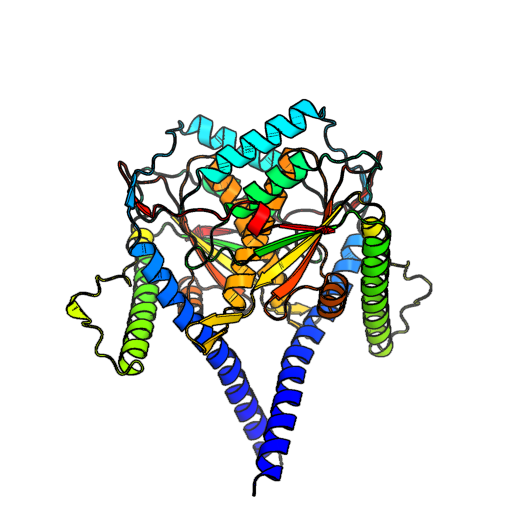12 5 VAL B O 1
ATOM 2142 N N . GLU B 1 6 ? -34.531 -9.656 20.469 1 42.03 6 GLU B N 1
ATOM 2143 C CA . GLU B 1 6 ? -33.594 -10.562 19.828 1 42.03 6 GLU B CA 1
ATOM 2144 C C . GLU B 1 6 ? -33.844 -10.688 18.344 1 42.03 6 GLU B C 1
ATOM 2146 O O . GLU B 1 6 ? -32.906 -10.719 17.547 1 42.03 6 GLU B O 1
ATOM 2151 N N . LYS B 1 7 ? -35.062 -10.742 17.938 1 49.53 7 LYS B N 1
ATOM 2152 C CA . LYS B 1 7 ? -35.406 -10.859 16.516 1 49.53 7 LYS B CA 1
ATOM 2153 C C . LYS B 1 7 ? -35.062 -9.57 15.766 1 49.53 7 LYS B C 1
ATOM 2155 O O . LYS B 1 7 ? -34.688 -9.609 14.602 1 49.53 7 LYS B O 1
ATOM 2160 N N . GLN B 1 8 ? -35.188 -8.5 16.375 1 43.59 8 GLN B N 1
ATOM 2161 C CA . GLN B 1 8 ? -34.844 -7.223 15.75 1 43.59 8 GLN B CA 1
ATOM 2162 C C . GLN B 1 8 ? -33.344 -7.047 15.648 1 43.59 8 GLN B C 1
ATOM 2164 O O . GLN B 1 8 ? -32.844 -6.496 14.656 1 43.59 8 GLN B O 1
ATOM 2169 N N . MET B 1 9 ? -32.625 -7.641 16.594 1 41.94 9 MET B N 1
ATOM 2170 C CA . MET B 1 9 ? -31.172 -7.605 16.516 1 41.94 9 MET B CA 1
ATOM 2171 C C . MET B 1 9 ? -30.641 -8.586 15.477 1 41.94 9 MET B C 1
ATOM 2173 O O . MET B 1 9 ? -29.656 -8.312 14.797 1 41.94 9 MET B O 1
ATOM 2177 N N . GLU B 1 10 ? -31.328 -9.773 15.422 1 45.25 10 GLU B N 1
ATOM 2178 C CA . GLU B 1 10 ? -30.984 -10.719 14.367 1 45.25 10 GLU B CA 1
ATOM 2179 C C . GLU B 1 10 ? -31.328 -10.148 12.992 1 45.25 10 GLU B C 1
ATOM 2181 O O . GLU B 1 10 ? -30.578 -10.336 12.031 1 45.25 10 GLU B O 1
ATOM 2186 N N . SER B 1 11 ? -32.375 -9.523 12.875 1 45.12 11 SER B N 1
ATOM 2187 C CA . SER B 1 11 ? -32.75 -8.953 11.586 1 45.12 11 SER B CA 1
ATOM 2188 C C . SER B 1 11 ? -31.859 -7.789 11.195 1 45.12 11 SER B C 1
ATOM 2190 O O . SER B 1 11 ? -31.5 -7.645 10.023 1 45.12 11 SER B O 1
ATOM 2192 N N . LYS B 1 12 ? -31.391 -7.055 12.133 1 41.16 12 LYS B N 1
ATOM 2193 C CA . LYS B 1 12 ? -30.469 -5.961 11.852 1 41.16 12 LYS B CA 1
ATOM 2194 C C . LYS B 1 12 ? -29.078 -6.488 11.539 1 41.16 12 LYS B C 1
ATOM 2196 O O . LYS B 1 12 ? -28.359 -5.926 10.703 1 41.16 12 LYS B O 1
ATOM 2201 N N . THR B 1 13 ? -28.75 -7.512 12.219 1 37.34 13 THR B N 1
ATOM 2202 C CA . THR B 1 13 ? -27.5 -8.172 11.898 1 37.34 13 THR B CA 1
ATOM 2203 C C . THR B 1 13 ? -27.562 -8.836 10.523 1 37.34 13 THR B C 1
ATOM 2205 O O . THR B 1 13 ? -26.594 -8.82 9.766 1 37.34 13 THR B O 1
ATOM 2208 N N . LYS B 1 14 ? -28.703 -9.336 10.211 1 40.81 14 LYS B N 1
ATOM 2209 C CA . LYS B 1 14 ? -28.891 -9.938 8.898 1 40.81 14 LYS B CA 1
ATOM 2210 C C . LYS B 1 14 ? -28.938 -8.867 7.805 1 40.81 14 LYS B C 1
ATOM 2212 O O . LYS B 1 14 ? -28.391 -9.062 6.715 1 40.81 14 LYS B O 1
ATOM 2217 N N . HIS B 1 15 ? -29.531 -7.844 8.062 1 36.91 15 HIS B N 1
ATOM 2218 C CA . HIS B 1 15 ? -29.594 -6.762 7.082 1 36.91 15 HIS B CA 1
ATOM 2219 C C . HIS B 1 15 ? -28.25 -6.062 6.938 1 36.91 15 HIS B C 1
ATOM 2221 O O . HIS B 1 15 ? -27.859 -5.684 5.828 1 36.91 15 HIS B O 1
ATOM 2227 N N . LYS B 1 16 ? -27.516 -5.855 7.973 1 38.09 16 LYS B N 1
ATOM 2228 C CA . LYS B 1 16 ? -26.172 -5.301 7.906 1 38.09 16 LYS B CA 1
ATOM 2229 C C . LYS B 1 16 ? -25.219 -6.258 7.199 1 38.09 16 LYS B C 1
ATOM 2231 O O . LYS B 1 16 ? -24.344 -5.828 6.445 1 38.09 16 LYS B O 1
ATOM 2236 N N . ARG B 1 17 ? -25.359 -7.484 7.43 1 37.78 17 ARG B N 1
ATOM 2237 C CA . ARG B 1 17 ? -24.625 -8.461 6.637 1 37.78 17 ARG B CA 1
ATOM 2238 C C . ARG B 1 17 ? -25.031 -8.391 5.168 1 37.78 17 ARG B C 1
ATOM 2240 O O . ARG B 1 17 ? -24.219 -8.625 4.277 1 37.78 17 ARG B O 1
ATOM 2247 N N . ALA B 1 18 ? -26.203 -8.023 5.023 1 39.78 18 ALA B N 1
ATOM 2248 C CA . ALA B 1 18 ? -26.703 -7.949 3.652 1 39.78 18 ALA B CA 1
ATOM 2249 C C . ALA B 1 18 ? -26.172 -6.711 2.939 1 39.78 18 ALA B C 1
ATOM 2251 O O . ALA B 1 18 ? -25.812 -6.77 1.758 1 39.78 18 ALA B O 1
ATOM 2252 N N . ASP B 1 19 ? -26.141 -5.586 3.543 1 39.78 19 ASP B N 1
ATOM 2253 C CA . ASP B 1 19 ? -25.641 -4.367 2.91 1 39.78 19 ASP B CA 1
ATOM 2254 C C . ASP B 1 19 ? -24.156 -4.457 2.627 1 39.78 19 ASP B C 1
ATOM 2256 O O . ASP B 1 19 ? -23.688 -4.004 1.579 1 39.78 19 ASP B O 1
ATOM 2260 N N . VAL B 1 20 ? -23.375 -4.832 3.58 1 40.12 20 VAL B N 1
ATOM 2261 C CA . VAL B 1 20 ? -21.969 -5.152 3.328 1 40.12 20 VAL B CA 1
ATOM 2262 C C . VAL B 1 20 ? -21.875 -6.219 2.24 1 40.12 20 VAL B C 1
ATOM 2264 O O . VAL B 1 20 ? -21.031 -6.125 1.349 1 40.12 20 VAL B O 1
ATOM 2267 N N . ALA B 1 21 ? -22.766 -7.125 2.32 1 41.22 21 ALA B N 1
ATOM 2268 C CA . ALA B 1 21 ? -22.828 -8.172 1.302 1 41.22 21 ALA B CA 1
ATOM 2269 C C . ALA B 1 21 ? -23.188 -7.586 -0.061 1 41.22 21 ALA B C 1
ATOM 2271 O O . ALA B 1 21 ? -22.609 -7.965 -1.079 1 41.22 21 ALA B O 1
ATOM 2272 N N . ASP B 1 22 ? -24.141 -6.703 0.002 1 43.12 22 ASP B N 1
ATOM 2273 C CA . ASP B 1 22 ? -24.547 -6.125 -1.276 1 43.12 22 ASP B CA 1
ATOM 2274 C C . ASP B 1 22 ? -23.422 -5.266 -1.87 1 43.12 22 ASP B C 1
ATOM 2276 O O . ASP B 1 22 ? -23.219 -5.262 -3.086 1 43.12 22 ASP B O 1
ATOM 2280 N N . LYS B 1 23 ? -22.812 -4.477 -1.025 1 46.38 23 LYS B N 1
ATOM 2281 C CA . LYS B 1 23 ? -21.703 -3.623 -1.465 1 46.38 23 LYS B CA 1
ATOM 2282 C C . LYS B 1 23 ? -20.547 -4.453 -1.995 1 46.38 23 LYS B C 1
ATOM 2284 O O . LYS B 1 23 ? -19.906 -4.086 -2.99 1 46.38 23 LYS B O 1
ATOM 2289 N N . LEU B 1 24 ? -20.312 -5.469 -1.338 1 49.56 24 LEU B N 1
ATOM 2290 C CA . LEU B 1 24 ? -19.297 -6.41 -1.776 1 49.56 24 LEU B CA 1
ATOM 2291 C C . LEU B 1 24 ? -19.703 -7.082 -3.084 1 49.56 24 LEU B C 1
ATOM 2293 O O . LEU B 1 24 ? -18.844 -7.379 -3.926 1 49.56 24 LEU B O 1
ATOM 2297 N N . VAL B 1 25 ? -21.062 -7.09 -3.229 1 48.22 25 VAL B N 1
ATOM 2298 C CA . VAL B 1 25 ? -21.547 -7.777 -4.422 1 48.22 25 VAL B CA 1
ATOM 2299 C C . VAL B 1 25 ? -21.297 -6.914 -5.652 1 48.22 25 VAL B C 1
ATOM 2301 O O . VAL B 1 25 ? -20.859 -7.414 -6.691 1 48.22 25 VAL B O 1
ATOM 2304 N N . GLY B 1 26 ? -21.594 -5.57 -5.504 1 51.91 26 GLY B N 1
ATOM 2305 C CA . GLY B 1 26 ? -21.344 -4.691 -6.633 1 51.91 26 GLY B CA 1
ATOM 2306 C C . GLY B 1 26 ? -19.891 -4.602 -7.02 1 51.91 26 GLY B C 1
ATOM 2307 O O . GLY B 1 26 ? -19.547 -4.664 -8.203 1 51.91 26 GLY B O 1
ATOM 2308 N N . ASP B 1 27 ? -19.062 -4.625 -6.086 1 61.94 27 ASP B N 1
ATOM 2309 C CA . ASP B 1 27 ? -17.625 -4.539 -6.32 1 61.94 27 ASP B CA 1
ATOM 2310 C C . ASP B 1 27 ? -17.109 -5.777 -7.047 1 61.94 27 ASP B C 1
ATOM 2312 O O . ASP B 1 27 ? -16.25 -5.68 -7.926 1 61.94 27 ASP B O 1
ATOM 2316 N N . GLU B 1 28 ? -17.766 -6.828 -6.789 1 62.06 28 GLU B N 1
ATOM 2317 C CA . GLU B 1 28 ? -17.25 -8.086 -7.328 1 62.06 28 GLU B CA 1
ATOM 2318 C C . GLU B 1 28 ? -17.547 -8.203 -8.82 1 62.06 28 GLU B C 1
ATOM 2320 O O . GLU B 1 28 ? -16.734 -8.727 -9.578 1 62.06 28 GLU B O 1
ATOM 2325 N N . MET B 1 29 ? -18.688 -7.645 -9.148 1 59.66 29 MET B N 1
ATOM 2326 C CA . MET B 1 29 ? -19.062 -7.703 -10.562 1 59.66 29 MET B CA 1
ATOM 2327 C C . MET B 1 29 ? -18.125 -6.844 -11.398 1 59.66 29 MET B C 1
ATOM 2329 O O . MET B 1 29 ? -17.672 -7.27 -12.469 1 59.66 29 MET B O 1
ATOM 2333 N N . VAL B 1 30 ? -17.844 -5.809 -10.898 1 63.81 30 VAL B N 1
ATOM 2334 C CA . VAL B 1 30 ? -16.969 -4.875 -11.602 1 63.81 30 VAL B CA 1
ATOM 2335 C C . VAL B 1 30 ? -15.555 -5.438 -11.664 1 63.81 30 VAL B C 1
ATOM 2337 O O . VAL B 1 30 ? -14.883 -5.332 -12.695 1 63.81 30 VAL B O 1
ATOM 2340 N N . PHE B 1 31 ? -15.242 -6.184 -10.711 1 66.88 31 PHE B N 1
ATOM 2341 C CA . PHE B 1 31 ? -13.906 -6.766 -10.625 1 66.88 31 PHE B CA 1
ATOM 2342 C C . PHE B 1 31 ? -13.688 -7.785 -11.734 1 66.88 31 PHE B C 1
ATOM 2344 O O . PHE B 1 31 ? -12.664 -7.746 -12.422 1 66.88 31 PHE B O 1
ATOM 2351 N N . THR B 1 32 ? -14.633 -8.602 -11.898 1 63.66 32 THR B N 1
ATOM 2352 C CA . THR B 1 32 ? -14.484 -9.68 -12.867 1 63.66 32 THR B CA 1
ATOM 2353 C C . THR B 1 32 ? -14.43 -9.133 -14.289 1 63.66 32 THR B C 1
ATOM 2355 O O . THR B 1 32 ? -13.656 -9.617 -15.117 1 63.66 32 THR B O 1
ATOM 2358 N N . ASP B 1 33 ? -15.211 -8.102 -14.5 1 65.44 33 ASP B N 1
ATOM 2359 C CA . ASP B 1 33 ? -15.219 -7.484 -15.82 1 65.44 33 ASP B CA 1
ATOM 2360 C C . ASP B 1 33 ? -13.875 -6.82 -16.125 1 65.44 33 ASP B C 1
ATOM 2362 O O . ASP B 1 33 ? -13.352 -6.957 -17.234 1 65.44 33 ASP B O 1
ATOM 2366 N N . LEU B 1 34 ? -13.391 -6.297 -15.156 1 69.56 34 LEU B N 1
ATOM 2367 C CA . LEU B 1 34 ? -12.125 -5.598 -15.32 1 69.56 34 LEU B CA 1
ATOM 2368 C C . LEU B 1 34 ? -10.984 -6.586 -15.539 1 69.56 34 LEU B C 1
ATOM 2370 O O . LEU B 1 34 ? -10.094 -6.34 -16.359 1 69.56 34 LEU B O 1
ATOM 2374 N N . HIS B 1 35 ? -11.109 -7.629 -14.859 1 71.62 35 HIS B N 1
ATOM 2375 C CA . HIS B 1 35 ? -10.086 -8.664 -15 1 71.62 35 HIS B CA 1
ATOM 2376 C C . HIS B 1 35 ? -10.109 -9.273 -16.406 1 71.62 35 HIS B C 1
ATOM 2378 O O . HIS B 1 35 ? -9.062 -9.531 -16.984 1 71.62 35 HIS B O 1
ATOM 2384 N N . GLU B 1 36 ? -11.234 -9.383 -16.938 1 68 36 GLU B N 1
ATOM 2385 C CA . GLU B 1 36 ? -11.383 -9.938 -18.281 1 68 36 GLU B CA 1
ATOM 2386 C C . GLU B 1 36 ? -10.781 -9.016 -19.328 1 68 36 GLU B C 1
ATOM 2388 O O . GLU B 1 36 ? -10.211 -9.477 -20.328 1 68 36 GLU B O 1
ATOM 2393 N N . ASN B 1 37 ? -10.898 -7.793 -19.047 1 70.06 37 ASN B N 1
ATOM 2394 C CA . ASN B 1 37 ? -10.359 -6.824 -20 1 70.06 37 ASN B CA 1
ATOM 2395 C C . ASN B 1 37 ? -8.836 -6.875 -20.047 1 70.06 37 ASN B C 1
ATOM 2397 O O . ASN B 1 37 ? -8.242 -6.711 -21.125 1 70.06 37 ASN B O 1
ATOM 2401 N N . VAL B 1 38 ? -8.273 -7.168 -19 1 74.38 38 VAL B N 1
ATOM 2402 C CA . VAL B 1 38 ? -6.812 -7.203 -18.922 1 74.38 38 VAL B CA 1
ATOM 2403 C C . VAL B 1 38 ? -6.285 -8.438 -19.641 1 74.38 38 VAL B C 1
ATOM 2405 O O . VAL B 1 38 ? -5.285 -8.367 -20.359 1 74.38 38 VAL B O 1
ATOM 2408 N N . ILE B 1 39 ? -7.027 -9.492 -19.547 1 69.06 39 ILE B N 1
ATOM 2409 C CA . ILE B 1 39 ? -6.547 -10.75 -20.109 1 69.06 39 ILE B CA 1
ATOM 2410 C C . ILE B 1 39 ? -6.73 -10.727 -21.625 1 69.06 39 ILE B C 1
ATOM 2412 O O . ILE B 1 39 ? -6.078 -11.492 -22.359 1 69.06 39 ILE B O 1
ATOM 2416 N N . ARG B 1 40 ? -7.527 -9.766 -22.109 1 73.81 40 ARG B N 1
ATOM 2417 C CA . ARG B 1 40 ? -7.785 -9.672 -23.547 1 73.81 40 ARG B CA 1
ATOM 2418 C C . ARG B 1 40 ? -6.797 -8.727 -24.219 1 73.81 40 ARG B C 1
ATOM 2420 O O . ARG B 1 40 ? -6.762 -8.625 -25.438 1 73.81 40 ARG B O 1
ATOM 2427 N N . GLU B 1 41 ? -6.008 -8.195 -23.406 1 81.06 41 GLU B N 1
ATOM 2428 C CA . GLU B 1 41 ? -5 -7.289 -23.953 1 81.06 41 GLU B CA 1
ATOM 2429 C C . GLU B 1 41 ? -3.941 -8.055 -24.75 1 81.06 41 GLU B C 1
ATOM 2431 O O . GLU B 1 41 ? -3.748 -9.258 -24.531 1 81.06 41 GLU B O 1
ATOM 2436 N N . ARG B 1 42 ? -3.387 -7.32 -25.672 1 87.94 42 ARG B N 1
ATOM 2437 C CA . ARG B 1 42 ? -2.225 -7.883 -26.359 1 87.94 42 ARG B CA 1
ATOM 2438 C C . ARG B 1 42 ? -1.155 -8.305 -25.359 1 87.94 42 ARG B C 1
ATOM 2440 O O . ARG B 1 42 ? -0.904 -7.602 -24.375 1 87.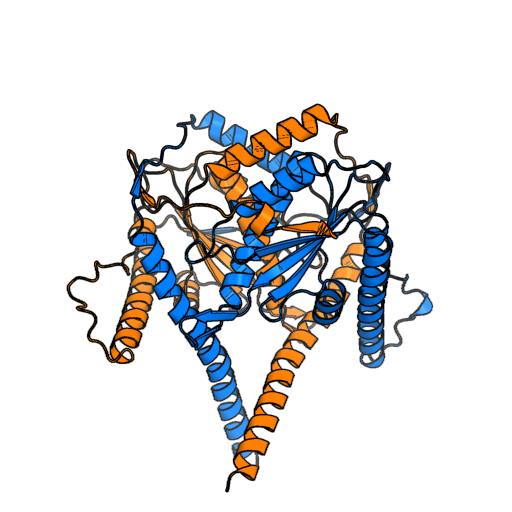94 42 ARG B O 1
ATOM 2447 N N . MET B 1 43 ? -0.617 -9.484 -25.625 1 91.5 43 MET B N 1
ATOM 2448 C CA . MET B 1 43 ? 0.414 -10.008 -24.734 1 91.5 43 MET B CA 1
ATOM 2449 C C . MET B 1 43 ? 1.807 -9.672 -25.266 1 91.5 43 MET B C 1
ATOM 2451 O O . MET B 1 43 ? 2.045 -9.695 -26.469 1 91.5 43 MET B O 1
ATOM 2455 N N . ILE B 1 44 ? 2.707 -9.289 -24.422 1 93 44 ILE B N 1
ATOM 2456 C CA . ILE B 1 44 ? 4.09 -8.992 -24.781 1 93 44 ILE B CA 1
ATOM 2457 C C . ILE B 1 44 ? 5.035 -9.812 -23.906 1 93 44 ILE B C 1
ATOM 2459 O O . ILE B 1 44 ? 4.676 -10.188 -22.781 1 93 44 ILE B O 1
ATOM 2463 N N . PRO B 1 45 ? 6.234 -10.078 -24.438 1 93.5 45 PRO B N 1
ATOM 2464 C CA . PRO B 1 45 ? 7.195 -10.82 -23.609 1 93.5 45 PRO B CA 1
ATOM 2465 C C . PRO B 1 45 ? 7.637 -10.039 -22.375 1 93.5 45 PRO B C 1
ATOM 2467 O O . PRO B 1 45 ? 7.797 -8.812 -22.438 1 93.5 45 PRO B O 1
ATOM 2470 N N . TYR B 1 46 ? 7.703 -10.758 -21.375 1 93.44 46 TYR B N 1
ATOM 2471 C CA . TYR B 1 46 ? 8.188 -10.203 -20.109 1 93.44 46 TYR B CA 1
ATOM 2472 C C . TYR B 1 46 ? 9.453 -10.93 -19.656 1 93.44 46 TYR B C 1
ATOM 2474 O O . TYR B 1 46 ? 9.461 -12.156 -19.547 1 93.44 46 TYR B O 1
ATOM 2482 N N . ARG B 1 47 ? 10.547 -10.07 -19.469 1 88 47 ARG B N 1
ATOM 2483 C CA . ARG B 1 47 ? 11.82 -10.641 -19.047 1 88 47 ARG B CA 1
ATOM 2484 C C . ARG B 1 47 ? 12.398 -9.883 -17.859 1 88 47 ARG B C 1
ATOM 2486 O O . ARG B 1 47 ? 12.531 -8.656 -17.906 1 88 47 ARG B O 1
ATOM 2493 N N . MET B 1 48 ? 12.664 -10.625 -16.828 1 84.94 48 MET B N 1
ATOM 2494 C CA . MET B 1 48 ? 13.391 -10.07 -15.688 1 84.94 48 MET B CA 1
ATOM 2495 C C . MET B 1 48 ? 14.852 -10.492 -15.711 1 84.94 48 MET B C 1
ATOM 2497 O O . MET B 1 48 ? 15.172 -11.617 -16.109 1 84.94 48 MET B O 1
ATOM 2501 N N . PRO B 1 49 ? 15.672 -9.523 -15.297 1 78.75 49 PRO B N 1
ATOM 2502 C CA . PRO B 1 49 ? 17.078 -9.914 -15.25 1 78.75 49 PRO B CA 1
ATOM 2503 C C . PRO B 1 49 ? 17.328 -11.102 -14.312 1 78.75 49 PRO B C 1
ATOM 2505 O O . PRO B 1 49 ? 16.703 -11.203 -13.258 1 78.75 49 PRO B O 1
ATOM 2508 N N . VAL B 1 50 ? 18.109 -12.039 -14.883 1 76.56 50 VAL B N 1
ATOM 2509 C CA . VAL B 1 50 ? 18.5 -13.18 -14.055 1 76.56 50 VAL B CA 1
ATOM 2510 C C . VAL B 1 50 ? 19.625 -12.773 -13.117 1 76.56 50 VAL B C 1
ATOM 2512 O O . VAL B 1 50 ? 20.703 -12.367 -13.57 1 76.56 50 VAL B O 1
ATOM 2515 N N . ILE B 1 51 ? 19.344 -12.773 -11.867 1 80.5 51 ILE B N 1
ATOM 2516 C CA . ILE B 1 51 ? 20.328 -12.453 -10.844 1 80.5 51 ILE B CA 1
ATOM 2517 C C . ILE B 1 51 ? 20.703 -13.703 -10.055 1 80.5 51 ILE B C 1
ATOM 2519 O O . ILE B 1 51 ? 19.844 -14.555 -9.797 1 80.5 51 ILE B O 1
ATOM 2523 N N . ASN B 1 52 ? 21.984 -13.836 -9.828 1 86.19 52 ASN B N 1
ATOM 2524 C CA . ASN B 1 52 ? 22.375 -15.016 -9.055 1 86.19 52 ASN B CA 1
ATOM 2525 C C . ASN B 1 52 ? 21.797 -14.969 -7.637 1 86.19 52 ASN B C 1
ATOM 2527 O O . ASN B 1 52 ? 21.484 -13.891 -7.129 1 86.19 52 ASN B O 1
ATOM 2531 N N . ASP B 1 53 ? 21.75 -16.078 -7.035 1 88.19 53 ASP B N 1
ATOM 2532 C CA . ASP B 1 53 ? 21.094 -16.234 -5.746 1 88.19 53 ASP B CA 1
ATOM 2533 C C . ASP B 1 53 ? 21.781 -15.414 -4.664 1 88.19 53 ASP B C 1
ATOM 2535 O O . ASP B 1 53 ? 21.109 -14.82 -3.812 1 88.19 53 ASP B O 1
ATOM 2539 N N . ASP B 1 54 ? 23.047 -15.406 -4.719 1 90.88 54 ASP B N 1
ATOM 2540 C CA . ASP B 1 54 ? 23.797 -14.664 -3.703 1 90.88 54 ASP B CA 1
ATOM 2541 C C . ASP B 1 54 ? 23.531 -13.164 -3.812 1 90.88 54 ASP B C 1
ATOM 2543 O O . ASP B 1 54 ? 23.344 -12.484 -2.801 1 90.88 54 ASP B O 1
ATOM 2547 N N . LEU B 1 55 ? 23.578 -12.734 -5.047 1 91.75 55 LEU B N 1
ATOM 2548 C CA . LEU B 1 55 ? 23.312 -11.32 -5.277 1 91.75 55 LEU B CA 1
ATOM 2549 C C . LEU B 1 55 ? 21.875 -10.961 -4.898 1 91.75 55 LEU B C 1
ATOM 2551 O O . LEU B 1 55 ? 21.625 -9.891 -4.344 1 91.75 55 LEU B O 1
ATOM 2555 N N . THR B 1 56 ? 21 -11.898 -5.195 1 94.25 56 THR B N 1
ATOM 2556 C CA . THR B 1 56 ? 19.594 -11.688 -4.859 1 94.25 56 THR B CA 1
ATOM 2557 C C . THR B 1 56 ? 19.406 -11.578 -3.35 1 94.25 56 THR B C 1
ATOM 2559 O O . THR B 1 56 ? 18.703 -10.68 -2.869 1 94.25 56 THR B O 1
ATOM 2562 N N . LEU B 1 57 ? 20.047 -12.414 -2.613 1 96.12 57 LEU B N 1
ATOM 2563 C CA . LEU B 1 57 ? 19.969 -12.383 -1.156 1 96.12 57 LEU B CA 1
ATOM 2564 C C . LEU B 1 57 ? 20.594 -11.102 -0.61 1 96.12 57 LEU B C 1
ATOM 2566 O O . LEU B 1 57 ? 20.031 -10.469 0.287 1 96.12 57 LEU B O 1
ATOM 2570 N N . ARG B 1 58 ? 21.734 -10.727 -1.171 1 95.88 58 ARG B N 1
ATOM 2571 C CA . ARG B 1 58 ? 22.406 -9.5 -0.748 1 95.88 58 ARG B CA 1
ATOM 2572 C C . ARG B 1 58 ? 21.547 -8.273 -1.04 1 95.88 58 ARG B C 1
ATOM 2574 O O . ARG B 1 58 ? 21.406 -7.387 -0.195 1 95.88 58 ARG B O 1
ATOM 2581 N N . ASN B 1 59 ? 20.984 -8.258 -2.215 1 96.38 59 ASN B N 1
ATOM 2582 C CA . ASN B 1 59 ? 20.125 -7.133 -2.602 1 96.38 59 ASN B CA 1
ATOM 2583 C C . ASN B 1 59 ? 18.891 -7.031 -1.706 1 96.38 59 ASN B C 1
ATOM 2585 O O . ASN B 1 59 ? 18.469 -5.93 -1.36 1 96.38 59 ASN B O 1
ATOM 2589 N N . SER B 1 60 ? 18.328 -8.203 -1.354 1 98 60 SER B N 1
ATOM 2590 C CA . SER B 1 60 ? 17.172 -8.195 -0.476 1 98 60 SER B CA 1
ATOM 2591 C C . SER B 1 60 ? 17.516 -7.637 0.899 1 98 60 SER B C 1
ATOM 2593 O O . SER B 1 60 ? 16.734 -6.883 1.482 1 98 60 SER B O 1
ATOM 2595 N N . GLN B 1 61 ? 18.672 -7.941 1.386 1 97.81 61 GLN B N 1
ATOM 2596 C CA . GLN B 1 61 ? 19.125 -7.434 2.676 1 97.81 61 GLN B CA 1
ATOM 2597 C C . GLN B 1 61 ? 19.406 -5.934 2.609 1 97.81 61 GLN B C 1
ATOM 2599 O O . GLN B 1 61 ? 19.047 -5.191 3.529 1 97.81 61 GLN B O 1
ATOM 2604 N N . ILE B 1 62 ? 20.031 -5.531 1.548 1 97.75 62 ILE B N 1
ATOM 2605 C CA . ILE B 1 62 ? 20.344 -4.117 1.366 1 97.75 62 ILE B CA 1
ATOM 2606 C C . ILE B 1 62 ? 19.062 -3.305 1.31 1 97.75 62 ILE B C 1
ATOM 2608 O O . ILE B 1 62 ? 18.953 -2.26 1.954 1 97.75 62 ILE B O 1
ATOM 2612 N N . PHE B 1 63 ? 18.109 -3.826 0.55 1 98.38 63 PHE B N 1
ATOM 2613 C CA . PHE B 1 63 ? 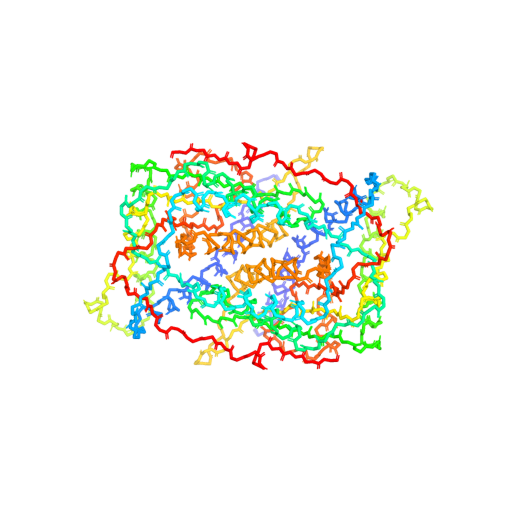16.844 -3.125 0.433 1 98.38 63 PHE B CA 1
ATOM 2614 C C . PHE B 1 63 ? 16.125 -3.061 1.781 1 98.38 63 PHE B C 1
ATOM 2616 O O . PHE B 1 63 ? 15.555 -2.031 2.137 1 98.38 63 PHE B O 1
ATOM 2623 N N . TYR B 1 64 ? 16.156 -4.141 2.566 1 98.56 64 TYR B N 1
ATOM 2624 C CA . TYR B 1 64 ? 15.594 -4.16 3.91 1 98.56 64 TYR B CA 1
ATOM 2625 C C . TYR B 1 64 ? 16.234 -3.098 4.789 1 98.56 64 TYR B C 1
ATOM 2627 O O . TYR B 1 64 ? 15.547 -2.344 5.477 1 98.56 64 TYR B O 1
ATOM 2635 N N . GLU B 1 65 ? 17.516 -3.002 4.766 1 96.94 65 GLU B N 1
ATOM 2636 C CA . GLU B 1 65 ? 18.234 -2.045 5.594 1 96.94 65 GLU B CA 1
ATOM 2637 C C . GLU B 1 65 ? 17.891 -0.609 5.215 1 96.94 65 GLU B C 1
ATOM 2639 O O . GLU B 1 65 ? 17.812 0.265 6.082 1 96.94 65 GLU B O 1
ATOM 2644 N N . GLU B 1 66 ? 17.688 -0.381 3.936 1 96.06 66 GLU B N 1
ATOM 2645 C CA . GLU B 1 66 ? 17.25 0.938 3.475 1 96.06 66 GLU B CA 1
ATOM 2646 C C . GLU B 1 66 ? 15.867 1.281 3.994 1 96.06 66 GLU B C 1
ATOM 2648 O O . GLU B 1 66 ? 15.648 2.365 4.539 1 96.06 66 GLU B O 1
ATOM 2653 N N . MET B 1 67 ? 14.953 0.35 3.836 1 97.75 67 MET B N 1
ATOM 2654 C CA . MET B 1 67 ? 13.57 0.604 4.238 1 97.75 67 MET B CA 1
ATOM 2655 C C . MET B 1 67 ? 13.453 0.672 5.754 1 97.75 67 MET B C 1
ATOM 2657 O O . MET B 1 67 ? 12.609 1.403 6.281 1 97.75 67 MET B O 1
ATOM 2661 N N . LYS B 1 68 ? 14.297 -0.041 6.43 1 96.12 68 LYS B N 1
ATOM 2662 C CA . LYS B 1 68 ? 14.297 -0.062 7.891 1 96.12 68 LYS B CA 1
ATOM 2663 C C . LYS B 1 68 ? 14.625 1.315 8.461 1 96.12 68 LYS B C 1
ATOM 2665 O O . LYS B 1 68 ? 14.258 1.628 9.594 1 96.12 68 LYS B O 1
ATOM 2670 N N . MET B 1 69 ? 15.281 2.117 7.699 1 94.69 69 MET B N 1
ATOM 2671 C CA . MET B 1 69 ? 15.672 3.455 8.141 1 94.69 69 MET B CA 1
ATOM 2672 C C . MET B 1 69 ? 14.508 4.43 8.023 1 94.69 69 MET B C 1
ATOM 2674 O O . MET B 1 69 ? 14.555 5.535 8.555 1 94.69 69 MET B O 1
ATOM 2678 N N . ARG B 1 70 ? 13.469 4.047 7.328 1 95.94 70 ARG B N 1
ATOM 2679 C CA . ARG B 1 70 ? 12.328 4.941 7.156 1 95.94 70 ARG B CA 1
ATOM 2680 C C . ARG B 1 70 ? 11.625 5.191 8.484 1 95.94 70 ARG B C 1
ATOM 2682 O O . ARG B 1 70 ? 11.312 4.254 9.219 1 95.94 70 ARG B O 1
ATOM 2689 N N . ARG B 1 71 ? 11.391 6.406 8.781 1 94.94 71 ARG B N 1
ATOM 2690 C CA . ARG B 1 71 ? 10.617 6.844 9.945 1 94.94 71 ARG B CA 1
ATOM 2691 C C . ARG B 1 71 ? 9.586 7.898 9.547 1 94.94 71 ARG B C 1
ATOM 2693 O O . ARG B 1 71 ? 9.781 8.633 8.578 1 94.94 71 ARG B O 1
ATOM 2700 N N . SER B 1 72 ? 8.469 7.875 10.328 1 94.94 72 SER B N 1
ATOM 2701 C CA . SER B 1 72 ? 7.539 8.984 10.188 1 94.94 72 SER B CA 1
ATOM 2702 C C . SER B 1 72 ? 8.125 10.273 10.758 1 94.94 72 SER B C 1
ATOM 2704 O O . SER B 1 72 ? 8.438 10.344 11.945 1 94.94 72 SER B O 1
ATOM 2706 N N . CYS B 1 73 ? 8.258 11.203 9.906 1 94.38 73 CYS B N 1
ATOM 2707 C CA . CYS B 1 73 ? 8.859 12.477 10.289 1 94.38 73 CYS B CA 1
ATOM 2708 C C . CYS B 1 73 ? 7.82 13.586 10.305 1 94.38 73 CYS B C 1
ATOM 2710 O O . CYS B 1 73 ? 7.039 13.727 9.367 1 94.38 73 CYS B O 1
ATOM 2712 N N . ARG B 1 74 ? 7.859 14.391 11.375 1 93.75 74 ARG B N 1
ATOM 2713 C CA . ARG B 1 74 ? 6.855 15.438 11.516 1 93.75 74 ARG B CA 1
ATOM 2714 C C . ARG B 1 74 ? 7.512 16.812 11.609 1 93.75 74 ARG B C 1
ATOM 2716 O O . ARG B 1 74 ? 6.875 17.781 12.023 1 93.75 74 ARG B O 1
ATOM 2723 N N . GLN B 1 75 ? 8.719 16.875 11.32 1 95.38 75 GLN B N 1
ATOM 2724 C CA . GLN B 1 75 ? 9.445 18.125 11.234 1 95.38 75 GLN B CA 1
ATOM 2725 C C . GLN B 1 75 ? 10.273 18.203 9.953 1 95.38 75 GLN B C 1
ATOM 2727 O O . GLN B 1 75 ? 11.07 17.312 9.672 1 95.38 75 GLN B O 1
ATOM 2732 N N . PHE B 1 76 ? 10.141 19.312 9.258 1 96.25 76 PHE B N 1
ATOM 2733 C CA . PHE B 1 76 ? 10.75 19.391 7.93 1 96.25 76 PHE B CA 1
ATOM 2734 C C . PHE B 1 76 ? 11.672 20.594 7.824 1 96.25 76 PHE B C 1
ATOM 2736 O O . PHE B 1 76 ? 11.438 21.625 8.469 1 96.25 76 PHE B O 1
ATOM 2743 N N . SER B 1 77 ? 12.672 20.406 7.051 1 93.5 77 SER B N 1
ATOM 2744 C CA . SER B 1 77 ? 13.555 21.516 6.703 1 93.5 77 SER B CA 1
ATOM 2745 C C . SER B 1 77 ? 12.898 22.438 5.676 1 93.5 77 SER B C 1
ATOM 2747 O O . SER B 1 77 ? 11.891 22.078 5.07 1 93.5 77 SER B O 1
ATOM 2749 N N . THR B 1 78 ? 13.508 23.547 5.492 1 90.69 78 THR B N 1
ATOM 2750 C CA . THR B 1 78 ? 13.023 24.5 4.5 1 90.69 78 THR B CA 1
ATOM 2751 C C . THR B 1 78 ? 13.648 24.234 3.135 1 90.69 78 THR B C 1
ATOM 2753 O O . THR B 1 78 ? 13.367 24.938 2.164 1 90.69 78 THR B O 1
ATOM 2756 N N . ARG B 1 79 ? 14.477 23.25 3.098 1 91.94 79 ARG B N 1
ATOM 2757 C CA . ARG B 1 79 ? 15.102 22.922 1.822 1 91.94 79 ARG B CA 1
ATOM 2758 C C . ARG B 1 79 ? 14.055 22.594 0.766 1 91.94 79 ARG B C 1
ATOM 2760 O O . ARG B 1 79 ? 13.141 21.812 1.017 1 91.94 79 ARG B O 1
ATOM 2767 N N . ASP B 1 80 ? 14.242 23.156 -0.374 1 92.12 80 ASP B N 1
ATOM 2768 C CA . ASP B 1 80 ? 13.273 22.984 -1.453 1 92.12 80 ASP B CA 1
ATOM 2769 C C . ASP B 1 80 ? 13.367 21.578 -2.059 1 92.12 80 ASP B C 1
ATOM 2771 O O . ASP B 1 80 ? 14.414 20.938 -1.969 1 92.12 80 ASP B O 1
ATOM 2775 N N . VAL B 1 81 ? 12.281 21.141 -2.621 1 95.75 81 VAL B N 1
ATOM 2776 C CA . VAL B 1 81 ? 12.203 19.891 -3.377 1 95.75 81 VAL B CA 1
ATOM 2777 C C . VAL B 1 81 ? 11.797 20.188 -4.82 1 95.75 81 VAL B C 1
ATOM 2779 O O . VAL B 1 81 ? 10.703 20.703 -5.07 1 95.75 81 VAL B O 1
ATOM 2782 N N . PRO B 1 82 ? 12.656 19.891 -5.766 1 95.75 82 PRO B N 1
ATOM 2783 C CA . PRO B 1 82 ? 12.305 20.172 -7.16 1 95.75 82 PRO B CA 1
ATOM 2784 C C . PRO B 1 82 ? 11.047 19.438 -7.609 1 95.75 82 PRO B C 1
ATOM 2786 O O . PRO B 1 82 ? 10.844 18.266 -7.242 1 95.75 82 PRO B O 1
ATOM 2789 N N . LEU B 1 83 ? 10.305 20.109 -8.406 1 95.69 83 LEU B N 1
ATOM 2790 C CA . LEU B 1 83 ? 9.07 19.531 -8.906 1 95.69 83 LEU B CA 1
ATOM 2791 C C . LEU B 1 83 ? 9.352 18.281 -9.734 1 95.69 83 LEU B C 1
ATOM 2793 O O . LEU B 1 83 ? 8.562 17.328 -9.719 1 95.69 83 LEU B O 1
ATOM 2797 N N . LYS B 1 84 ? 10.414 18.312 -10.453 1 96.88 84 LYS B N 1
ATOM 2798 C CA . LYS B 1 84 ? 10.781 17.156 -11.25 1 96.88 84 LYS B CA 1
ATOM 2799 C C . LYS B 1 84 ? 10.961 15.922 -10.375 1 96.88 84 LYS B C 1
ATOM 2801 O O . LYS B 1 84 ? 10.625 14.805 -10.781 1 96.88 84 LYS B O 1
ATOM 2806 N N . LEU B 1 85 ? 11.531 16.125 -9.219 1 97.62 85 LEU B N 1
ATOM 2807 C CA . LEU B 1 85 ? 11.68 15.031 -8.258 1 97.62 85 LEU B CA 1
ATOM 2808 C C . LEU B 1 85 ? 10.32 14.492 -7.828 1 97.62 85 LEU B C 1
ATOM 2810 O O . LEU B 1 85 ? 10.117 13.281 -7.793 1 97.62 85 LEU B O 1
ATOM 2814 N N . ILE B 1 86 ? 9.391 15.367 -7.57 1 98.19 86 ILE B N 1
ATOM 2815 C CA . ILE B 1 86 ? 8.039 14.984 -7.18 1 98.19 86 ILE B CA 1
ATOM 2816 C C . ILE B 1 86 ? 7.375 14.203 -8.312 1 98.19 86 ILE B C 1
ATOM 2818 O O . ILE B 1 86 ? 6.711 13.188 -8.07 1 98.19 86 ILE B O 1
ATOM 2822 N N . GLN B 1 87 ? 7.586 14.625 -9.461 1 98 87 GLN B N 1
ATOM 2823 C CA . GLN B 1 87 ? 7.016 13.938 -10.617 1 98 87 GLN B CA 1
ATOM 2824 C C . GLN B 1 87 ? 7.547 12.516 -10.734 1 98 87 GLN B C 1
ATOM 2826 O O . GLN B 1 87 ? 6.781 11.578 -10.992 1 98 87 GLN B O 1
ATOM 2831 N N . ASN B 1 88 ? 8.867 12.359 -10.586 1 98.5 88 ASN B N 1
ATOM 2832 C CA . ASN B 1 88 ? 9.445 11.023 -10.625 1 98.5 88 ASN B CA 1
ATOM 2833 C C . ASN B 1 88 ? 8.844 10.125 -9.547 1 98.5 88 ASN B C 1
ATOM 2835 O O . ASN B 1 88 ? 8.578 8.945 -9.789 1 98.5 88 ASN B O 1
ATOM 2839 N N . LEU B 1 89 ? 8.672 10.688 -8.375 1 98.81 89 LEU B N 1
ATOM 2840 C CA . LEU B 1 89 ? 8.078 9.93 -7.273 1 98.81 89 LEU B CA 1
ATOM 2841 C C . LEU B 1 89 ? 6.66 9.484 -7.621 1 98.81 89 LEU B C 1
ATOM 2843 O O . LEU B 1 89 ? 6.293 8.336 -7.387 1 98.81 89 LEU B O 1
ATOM 2847 N N . LEU B 1 90 ? 5.91 10.359 -8.219 1 98.88 90 LEU B N 1
ATOM 2848 C CA . LEU B 1 90 ? 4.512 10.062 -8.516 1 98.88 90 LEU B CA 1
ATOM 2849 C C . LEU B 1 90 ? 4.398 9.125 -9.711 1 98.88 90 LEU B C 1
ATOM 2851 O O . LEU B 1 90 ? 3.492 8.289 -9.766 1 98.88 90 LEU B O 1
ATOM 2855 N N . LYS B 1 91 ? 5.285 9.25 -10.688 1 98.62 91 LYS B N 1
ATOM 2856 C CA . LYS B 1 91 ? 5.367 8.234 -11.734 1 98.62 91 LYS B CA 1
ATOM 2857 C C . LYS B 1 91 ? 5.598 6.848 -11.141 1 98.62 91 LYS B C 1
ATOM 2859 O O . LYS B 1 91 ? 4.98 5.871 -11.578 1 98.62 91 LYS B O 1
ATOM 2864 N N . THR B 1 92 ? 6.488 6.793 -10.188 1 98.81 92 THR B N 1
ATOM 2865 C CA . THR B 1 92 ? 6.797 5.527 -9.531 1 98.81 92 THR B CA 1
ATOM 2866 C C . THR B 1 92 ? 5.566 4.965 -8.828 1 98.81 92 THR B C 1
ATOM 2868 O O . THR B 1 92 ? 5.266 3.775 -8.953 1 98.81 92 THR B O 1
ATOM 2871 N N . ALA B 1 93 ? 4.848 5.816 -8.117 1 98.88 93 ALA B N 1
ATOM 2872 C CA . ALA B 1 93 ? 3.596 5.383 -7.496 1 98.88 93 ALA B CA 1
ATOM 2873 C C . ALA B 1 93 ? 2.629 4.832 -8.539 1 98.88 93 ALA B C 1
ATOM 2875 O O . ALA B 1 93 ? 1.939 3.84 -8.289 1 98.88 93 ALA B O 1
ATOM 2876 N N . GLY B 1 94 ? 2.629 5.41 -9.695 1 98.44 94 GLY B N 1
ATOM 2877 C CA . GLY B 1 94 ? 1.729 5.047 -10.781 1 98.44 94 GLY B CA 1
ATOM 2878 C C . GLY B 1 94 ? 2.033 3.686 -11.375 1 98.44 94 GLY B C 1
ATOM 2879 O O . GLY B 1 94 ? 1.235 3.148 -12.148 1 98.44 94 GLY B O 1
ATOM 2880 N N . THR B 1 95 ? 3.156 3.088 -11.055 1 98.12 95 THR B N 1
ATOM 2881 C CA . THR B 1 95 ? 3.508 1.765 -11.555 1 98.12 95 THR B CA 1
ATOM 2882 C C . THR B 1 95 ? 2.783 0.675 -10.773 1 98.12 95 THR B C 1
ATOM 2884 O O . THR B 1 95 ? 2.887 -0.508 -11.102 1 98.12 95 THR B O 1
ATOM 2887 N N . SER B 1 96 ? 2.07 1.076 -9.719 1 98.38 96 SER B N 1
ATOM 2888 C CA . SER B 1 96 ? 1.381 0.147 -8.828 1 98.38 96 SER B CA 1
ATOM 2889 C C . SER B 1 96 ? 0.353 -0.685 -9.594 1 98.38 96 SER B C 1
ATOM 2891 O O . SER B 1 96 ? -0.211 -0.226 -10.586 1 98.38 96 SER B O 1
ATOM 2893 N N . PRO B 1 97 ? 0.138 -1.937 -9.172 1 96.75 97 PRO B N 1
ATOM 2894 C CA . PRO B 1 97 ? -0.982 -2.697 -9.727 1 96.75 97 PRO B CA 1
ATOM 2895 C C . PRO B 1 97 ? -2.34 -2.172 -9.266 1 96.75 97 PRO B C 1
ATOM 2897 O O . PRO B 1 97 ? -2.434 -1.536 -8.219 1 96.75 97 PRO B O 1
ATOM 2900 N N . SER B 1 98 ? -3.332 -2.35 -10.062 1 94.44 98 SER B N 1
ATOM 2901 C CA . SER B 1 98 ? -4.727 -2.076 -9.727 1 94.44 98 SER B CA 1
ATOM 2902 C C . SER B 1 98 ? -5.668 -3.006 -10.477 1 94.44 98 SER B C 1
ATOM 2904 O O . SER B 1 98 ? -5.289 -3.594 -11.492 1 94.44 98 SER B O 1
ATOM 2906 N N . VAL B 1 99 ? -6.793 -3.152 -9.898 1 88 99 VAL B N 1
ATOM 2907 C CA . VAL B 1 99 ? -7.789 -4.012 -10.531 1 88 99 VAL B CA 1
ATOM 2908 C C . VAL B 1 99 ? -8.086 -3.506 -11.945 1 88 99 VAL B C 1
ATOM 2910 O O . VAL B 1 99 ? -8.422 -2.336 -12.133 1 88 99 VAL B O 1
ATOM 2913 N N . GLY B 1 100 ? -7.828 -4.414 -12.93 1 86.19 100 GLY B N 1
ATOM 2914 C CA . GLY B 1 100 ? -8.109 -4.055 -14.305 1 86.19 100 GLY B CA 1
ATOM 2915 C C . GLY B 1 100 ? -7.234 -2.926 -14.82 1 86.19 100 GLY B C 1
ATOM 2916 O O . GLY B 1 100 ? -7.566 -2.273 -15.812 1 86.19 100 GLY B O 1
ATOM 2917 N N . ASN B 1 101 ? -6.211 -2.617 -14.117 1 91.69 101 ASN B N 1
ATOM 2918 C CA . ASN B 1 101 ? -5.332 -1.504 -14.453 1 91.69 101 ASN B CA 1
ATOM 2919 C C . ASN B 1 101 ? -6.082 -0.176 -14.461 1 91.69 101 ASN B C 1
ATOM 2921 O O . ASN B 1 101 ? -5.789 0.704 -15.273 1 91.69 101 ASN B O 1
ATOM 2925 N N . LEU B 1 102 ? -6.98 -0.058 -13.602 1 90.88 102 LEU B N 1
ATOM 2926 C CA . LEU B 1 102 ? -7.797 1.147 -13.508 1 90.88 102 LEU B CA 1
ATOM 2927 C C . LEU B 1 102 ? -6.941 2.355 -13.141 1 90.88 102 LEU B C 1
ATOM 2929 O O . LEU B 1 102 ? -7.246 3.482 -13.531 1 90.88 102 LEU B O 1
ATOM 2933 N N . GLN B 1 103 ? -5.977 2.111 -12.367 1 95.75 103 GLN B N 1
ATOM 2934 C CA . GLN B 1 103 ? -5.145 3.213 -11.891 1 95.75 103 GLN B CA 1
ATOM 2935 C C . GLN B 1 103 ? -6 4.316 -11.273 1 95.75 103 GLN B C 1
ATOM 2937 O O . GLN B 1 103 ? -5.973 5.461 -11.734 1 95.75 103 GLN B O 1
ATOM 2942 N N . PRO B 1 104 ? -6.684 3.947 -10.148 1 96.56 104 PRO B N 1
ATOM 2943 C CA . PRO B 1 104 ? -7.766 4.789 -9.633 1 96.56 104 PRO B CA 1
ATOM 2944 C C . PRO B 1 104 ? -7.254 5.977 -8.82 1 96.56 104 PRO B C 1
ATOM 2946 O O . PRO B 1 104 ? -8.047 6.742 -8.273 1 96.56 104 PRO B O 1
ATOM 2949 N N . TRP B 1 105 ? -6.066 6.223 -8.734 1 98.38 105 TRP B N 1
ATOM 2950 C CA . TRP B 1 105 ? -5.465 7.195 -7.828 1 98.38 105 TRP B CA 1
ATOM 2951 C C . TRP B 1 105 ? -5.293 8.547 -8.516 1 98.38 105 TRP B C 1
ATOM 2953 O O . TRP B 1 105 ? -5.039 8.602 -9.727 1 98.38 105 TRP B O 1
ATOM 2963 N N . THR B 1 106 ? -5.391 9.586 -7.773 1 98.62 106 THR B N 1
ATOM 2964 C CA . THR B 1 106 ? -4.988 10.953 -8.086 1 98.62 106 THR B CA 1
ATOM 2965 C C . THR B 1 106 ? -4.152 11.547 -6.957 1 98.62 106 THR B C 1
ATOM 2967 O O . THR B 1 106 ? -4.527 11.445 -5.789 1 98.62 106 THR B O 1
ATOM 2970 N N . PHE B 1 107 ? -3.076 12.141 -7.309 1 98.88 107 PHE B N 1
ATOM 2971 C CA . PHE B 1 107 ? -2.199 12.781 -6.336 1 98.88 107 PHE B CA 1
ATOM 2972 C C . PHE B 1 107 ? -2.262 14.297 -6.473 1 98.88 107 PHE B C 1
ATOM 2974 O O . PHE B 1 107 ? -1.812 14.859 -7.473 1 98.88 107 PHE B O 1
ATOM 2981 N N . CYS B 1 108 ? -2.785 14.922 -5.492 1 98.88 108 CYS B N 1
ATOM 2982 C CA . CYS B 1 108 ? -2.787 16.375 -5.438 1 98.88 108 CYS B CA 1
ATOM 2983 C C . CYS B 1 108 ? -1.517 16.906 -4.781 1 98.88 108 CYS B C 1
ATOM 2985 O O . CYS B 1 108 ? -1.271 16.656 -3.602 1 98.88 108 CYS B O 1
ATOM 2987 N N . VAL B 1 109 ? -0.769 17.609 -5.551 1 98.88 109 VAL B N 1
ATOM 2988 C CA . VAL B 1 109 ? 0.475 18.203 -5.062 1 98.88 109 VAL B CA 1
ATOM 2989 C C . VAL B 1 109 ? 0.225 19.625 -4.594 1 98.88 109 VAL B C 1
ATOM 2991 O O . VAL B 1 109 ? 0.047 20.531 -5.414 1 98.88 109 VAL B O 1
ATOM 2994 N N . VAL B 1 110 ? 0.313 19.844 -3.27 1 98.75 110 VAL B N 1
ATOM 2995 C CA . VAL B 1 110 ? -0.024 21.156 -2.709 1 98.75 110 VAL B CA 1
ATOM 2996 C C . VAL B 1 110 ? 1.246 21.859 -2.238 1 98.75 110 VAL B C 1
ATOM 2998 O O . VAL B 1 110 ? 1.904 21.406 -1.3 1 98.75 110 VAL B O 1
ATOM 3001 N N . SER B 1 111 ? 1.57 22.938 -2.85 1 98 111 SER B N 1
ATOM 3002 C CA . SER B 1 111 ? 2.709 23.75 -2.447 1 98 111 SER B CA 1
ATOM 3003 C C . SER B 1 111 ? 2.256 25.125 -1.952 1 98 111 SER B C 1
ATOM 3005 O O . SER B 1 111 ? 3.025 25.844 -1.312 1 98 111 SER B O 1
ATOM 3007 N N . SER B 1 112 ? 1.014 25.5 -2.252 1 98.19 112 SER B N 1
ATOM 3008 C CA . SER B 1 112 ? 0.477 26.797 -1.864 1 98.19 112 SER B CA 1
ATOM 3009 C C . SER B 1 112 ? 0.373 26.922 -0.347 1 98.19 112 SER B C 1
ATOM 3011 O O . SER B 1 112 ? -0.323 26.141 0.299 1 98.19 112 SER B O 1
ATOM 3013 N N . ASP B 1 113 ? 0.983 27.953 0.184 1 97.69 113 ASP B N 1
ATOM 3014 C CA . ASP B 1 113 ? 0.953 28.188 1.626 1 97.69 113 ASP B CA 1
ATOM 3015 C C . ASP B 1 113 ? -0.477 28.391 2.119 1 97.69 113 ASP B C 1
ATOM 3017 O O . ASP B 1 113 ? -0.843 27.922 3.199 1 97.69 113 ASP B O 1
ATOM 3021 N N . SER B 1 114 ? -1.219 29.078 1.358 1 98.44 114 SER B N 1
ATOM 3022 C CA . SER B 1 114 ? -2.596 29.375 1.744 1 98.44 114 SER B CA 1
ATOM 3023 C C . SER B 1 114 ? -3.43 28.094 1.806 1 98.44 114 SER B C 1
ATOM 3025 O O . SER B 1 114 ? -4.191 27.891 2.754 1 98.44 114 SER B O 1
ATOM 3027 N N . ILE B 1 115 ? -3.273 27.219 0.824 1 98.69 115 ILE B N 1
ATOM 3028 C CA . ILE B 1 115 ? -4.043 25.969 0.792 1 98.69 115 ILE B CA 1
ATOM 3029 C C . ILE B 1 115 ? -3.584 25.047 1.918 1 98.69 115 ILE B C 1
ATOM 3031 O O . ILE B 1 115 ? -4.406 24.438 2.607 1 98.69 115 ILE B O 1
ATOM 3035 N N . LYS B 1 116 ? -2.297 24.969 2.1 1 98.5 116 LYS B N 1
ATOM 3036 C CA . LYS B 1 116 ? -1.784 24.141 3.193 1 98.5 116 LYS B CA 1
ATOM 3037 C C . LYS B 1 116 ? -2.324 24.625 4.539 1 98.5 116 LYS B C 1
ATOM 3039 O O . LYS B 1 116 ? -2.689 23.812 5.391 1 98.5 116 LYS B O 1
ATOM 3044 N N . THR B 1 117 ? -2.35 25.906 4.715 1 98.5 117 THR B N 1
ATOM 3045 C CA . THR B 1 117 ? -2.875 26.484 5.949 1 98.5 117 THR B CA 1
ATOM 3046 C C . THR B 1 117 ? -4.34 26.109 6.145 1 98.5 117 THR B C 1
ATOM 3048 O O . THR B 1 117 ? -4.758 25.766 7.25 1 98.5 117 THR B O 1
ATOM 3051 N N . MET B 1 118 ? -5.086 26.188 5.082 1 98.44 118 MET B N 1
ATOM 3052 C CA . MET B 1 118 ? -6.496 25.812 5.152 1 98.44 118 MET B CA 1
ATOM 3053 C C . MET B 1 118 ? -6.652 24.344 5.508 1 98.44 118 MET B C 1
ATOM 3055 O O . MET B 1 118 ? -7.488 23.984 6.34 1 98.44 118 MET B O 1
ATOM 3059 N N . ILE B 1 119 ? -5.891 23.484 4.887 1 98.38 119 ILE B N 1
ATOM 3060 C CA . ILE B 1 119 ? -5.945 22.047 5.152 1 98.38 119 ILE B CA 1
ATOM 3061 C C . ILE B 1 119 ? -5.586 21.781 6.613 1 98.38 119 ILE B C 1
ATOM 3063 O O . ILE B 1 119 ? -6.273 21.016 7.297 1 98.38 119 ILE B O 1
ATOM 3067 N N . ARG B 1 120 ? -4.535 22.422 7.078 1 97.75 120 ARG B N 1
ATOM 3068 C CA . ARG B 1 120 ? -4.117 22.234 8.461 1 97.75 120 ARG B CA 1
ATOM 3069 C C . ARG B 1 120 ? -5.23 22.625 9.43 1 97.75 120 ARG B C 1
ATOM 3071 O O . ARG B 1 120 ? -5.523 21.891 10.375 1 97.75 120 ARG B O 1
ATOM 3078 N N . LYS B 1 121 ? -5.848 23.75 9.188 1 96.94 121 LYS B N 1
ATOM 3079 C CA . LYS B 1 121 ? -6.914 24.25 10.055 1 96.94 121 LYS B CA 1
ATOM 3080 C C . LYS B 1 121 ? -8.055 23.234 10.156 1 96.94 121 LYS B C 1
ATOM 3082 O O . LYS B 1 121 ? -8.555 22.969 11.25 1 96.94 121 LYS B O 1
ATOM 3087 N N . ILE B 1 122 ? -8.406 22.719 9.078 1 96.25 122 ILE B N 1
ATOM 3088 C CA . ILE B 1 122 ? -9.539 21.797 9.047 1 96.25 122 ILE B CA 1
ATOM 3089 C C . ILE B 1 122 ? -9.156 20.484 9.742 1 96.25 122 ILE B C 1
ATOM 3091 O O . ILE B 1 122 ? -9.961 19.922 10.484 1 96.25 122 ILE B O 1
ATOM 3095 N N . LEU B 1 123 ? -7.992 20 9.5 1 93.88 123 LEU B N 1
ATOM 3096 C CA . LEU B 1 123 ? -7.516 18.781 10.133 1 93.88 123 LEU B CA 1
ATOM 3097 C C . LEU B 1 123 ? -7.477 18.938 11.648 1 93.88 123 LEU B C 1
ATOM 3099 O O . LEU B 1 123 ? -7.957 18.062 12.375 1 93.88 123 LEU B O 1
ATOM 3103 N N . GLU B 1 124 ? -6.906 20 12.094 1 92.19 124 GLU B N 1
ATOM 3104 C CA . GLU B 1 124 ? -6.746 20.234 13.523 1 92.19 124 GLU B CA 1
ATOM 3105 C C . GLU B 1 124 ? -8.102 20.453 14.203 1 92.19 124 GLU B C 1
ATOM 3107 O O . GLU B 1 124 ? -8.305 20.016 15.336 1 92.19 124 GLU B O 1
ATOM 3112 N N . ALA B 1 125 ? -8.984 21.125 13.547 1 91.06 125 ALA B N 1
ATOM 3113 C CA . ALA B 1 125 ? -10.328 21.328 14.086 1 91.06 125 ALA B CA 1
ATOM 3114 C C . ALA B 1 125 ? -11.047 20 14.266 1 91.06 125 ALA B C 1
ATOM 3116 O O . ALA B 1 125 ? -11.688 19.766 15.297 1 91.06 125 ALA B O 1
ATOM 3117 N N . ASP B 1 126 ? -10.914 19.188 13.266 1 87.12 126 ASP B N 1
ATOM 3118 C CA . ASP B 1 126 ? -11.547 17.875 13.32 1 87.12 126 ASP B CA 1
ATOM 3119 C C . ASP B 1 126 ? -10.984 17.047 14.477 1 87.12 126 ASP B C 1
ATOM 3121 O O . ASP B 1 126 ? -11.734 16.375 15.195 1 87.12 126 ASP B O 1
ATOM 3125 N N . GLU B 1 127 ? -9.719 17.031 14.617 1 81.94 127 GLU B N 1
ATOM 3126 C CA . GLU B 1 127 ? -9.062 16.266 15.672 1 81.94 127 GLU B CA 1
ATOM 3127 C C . GLU B 1 127 ? -9.422 16.812 17.062 1 81.94 127 GLU B C 1
ATOM 3129 O O . GLU B 1 127 ? -9.602 16.031 18 1 81.94 127 GLU B O 1
ATOM 3134 N N . ARG B 1 128 ? -9.453 18.094 17.188 1 80.56 128 ARG B N 1
ATOM 3135 C CA . ARG B 1 128 ? -9.859 18.719 18.453 1 80.56 128 ARG B CA 1
ATOM 3136 C C . ARG B 1 128 ? -11.266 18.297 18.844 1 80.56 128 ARG B C 1
ATOM 3138 O O . ARG B 1 128 ? -11.516 17.938 20 1 80.56 128 ARG B O 1
ATOM 3145 N N . ASP B 1 129 ? -12.117 18.297 17.859 1 79.81 129 ASP B N 1
ATOM 3146 C CA . ASP B 1 129 ? -13.492 17.891 18.109 1 79.81 129 ASP B CA 1
ATOM 3147 C C . ASP B 1 129 ? -13.57 16.422 18.531 1 79.81 129 ASP B C 1
ATOM 3149 O O . ASP B 1 129 ? -14.344 16.062 19.422 1 79.81 129 ASP B O 1
ATOM 3153 N N . ASN B 1 130 ? -12.836 15.609 17.844 1 73.56 130 ASN B N 1
ATOM 3154 C CA . ASN B 1 130 ? -12.789 14.188 18.188 1 73.56 130 ASN B CA 1
ATOM 3155 C C . ASN B 1 130 ? -12.25 13.969 19.594 1 73.56 130 ASN B C 1
ATOM 3157 O O . ASN B 1 130 ? -12.742 13.109 20.328 1 73.56 130 ASN B O 1
ATOM 3161 N N . TYR B 1 131 ? -11.227 14.688 19.891 1 67.5 131 TYR B N 1
ATOM 3162 C CA . TYR B 1 131 ? -10.625 14.609 21.219 1 67.5 131 TYR B CA 1
ATOM 3163 C C . TYR B 1 131 ? -11.625 15.039 22.297 1 67.5 131 TYR B C 1
ATOM 3165 O O . TYR B 1 131 ? -11.773 14.367 23.312 1 67.5 131 TYR B O 1
ATOM 3173 N N . VAL B 1 132 ? -12.234 16.109 22.078 1 66.25 132 VAL B N 1
ATOM 3174 C CA . VAL B 1 132 ? -13.18 16.672 23.031 1 66.25 132 VAL B CA 1
ATOM 3175 C C . VAL B 1 132 ? -14.359 15.711 23.219 1 66.25 132 VAL B C 1
ATOM 3177 O O . VAL B 1 132 ? -14.828 15.5 24.328 1 66.25 132 VAL B O 1
ATOM 3180 N N . SER B 1 133 ? -14.805 15.195 22.156 1 66.75 133 SER B N 1
ATOM 3181 C CA . SER B 1 133 ? -15.938 14.273 22.203 1 66.75 133 SER B CA 1
ATOM 3182 C C . SER B 1 133 ? -15.594 13.023 23 1 66.75 133 SER B C 1
ATOM 3184 O O . SER B 1 133 ? -16.438 12.477 23.703 1 66.75 133 SER B O 1
ATOM 3186 N N . ARG B 1 134 ? -14.461 12.672 22.984 1 61.59 134 ARG B N 1
ATOM 3187 C CA . ARG B 1 134 ? -14.016 11.492 23.719 1 61.59 134 ARG B CA 1
ATOM 3188 C C . ARG B 1 134 ? -13.93 11.781 25.219 1 61.59 134 ARG B C 1
ATOM 3190 O O . ARG B 1 134 ? -14.219 10.906 26.031 1 61.59 134 ARG B O 1
ATOM 3197 N N . LYS B 1 135 ? -13.336 12.836 25.438 1 55.88 135 LYS B N 1
ATOM 3198 C CA . LYS B 1 135 ? -13.203 13.227 26.844 1 55.88 135 LYS B CA 1
ATOM 3199 C C . LYS B 1 135 ? -14.578 13.391 27.5 1 55.88 135 LYS B C 1
ATOM 3201 O O . LYS B 1 135 ? -14.75 13.07 28.672 1 55.88 135 LYS B O 1
ATOM 3206 N N . LYS B 1 136 ? -15.445 13.969 26.812 1 54.97 136 LYS B N 1
ATOM 3207 C CA . LYS B 1 136 ? -16.797 14.078 27.375 1 54.97 136 LYS B CA 1
ATOM 3208 C C . LYS B 1 136 ? -17.391 12.695 27.625 1 54.97 136 LYS B C 1
ATOM 3210 O O . LYS B 1 136 ? -18.156 12.516 28.578 1 54.97 136 LYS B O 1
ATOM 3215 N N . GLY B 1 137 ? -17.078 11.773 26.75 1 49.25 137 GLY B N 1
ATOM 3216 C CA . GLY B 1 137 ? -17.609 10.438 26.969 1 49.25 137 GLY B CA 1
ATOM 3217 C C . GLY B 1 137 ? -16.844 9.641 28 1 49.25 137 GLY B C 1
ATOM 3218 O O . GLY B 1 137 ? -17.328 8.625 28.5 1 49.25 137 GLY B O 1
ATOM 3219 N N . ALA B 1 138 ? -15.539 9.93 28.141 1 48.62 138 ALA B N 1
ATOM 3220 C CA . ALA B 1 138 ? -14.75 9.25 29.172 1 48.62 138 ALA B CA 1
ATOM 3221 C C . ALA B 1 138 ? -14.984 9.883 30.531 1 48.62 138 ALA B C 1
ATOM 3223 O O . ALA B 1 138 ? -15.07 11.109 30.656 1 48.62 138 ALA B O 1
ATOM 3224 N N . SER B 1 139 ? -15.742 9.273 31.297 1 45.72 139 SER B N 1
ATOM 3225 C CA . SER B 1 139 ? -16.016 9.734 32.656 1 45.72 139 SER B CA 1
ATOM 3226 C C . SER B 1 139 ? -14.797 10.391 33.281 1 45.72 139 SER B C 1
ATOM 3228 O O . SER B 1 139 ? -14.898 11.023 34.344 1 45.72 139 SER B O 1
ATOM 3230 N N . TRP B 1 140 ? -13.609 9.805 33.188 1 39.94 140 TRP B N 1
ATOM 3231 C CA . TRP B 1 140 ? -12.469 10.328 33.938 1 39.94 140 TRP B CA 1
ATOM 3232 C C . TRP B 1 140 ? -11.891 11.555 33.25 1 39.94 140 TRP B C 1
ATOM 3234 O O . TRP B 1 140 ? -11.742 11.578 32.031 1 39.94 140 TRP B O 1
ATOM 3244 N N . VAL B 1 141 ? -12.141 12.711 33.875 1 39.94 141 VAL B N 1
ATOM 3245 C CA . VAL B 1 141 ? -11.547 14.008 33.562 1 39.94 141 VAL B CA 1
ATOM 3246 C C . VAL B 1 141 ? -10.062 13.828 33.219 1 39.94 141 VAL B C 1
ATOM 3248 O O . VAL B 1 141 ? -9.25 13.523 34.094 1 39.94 141 VAL B O 1
ATOM 3251 N N . VAL B 1 142 ? -9.742 13.203 32.25 1 41.53 142 VAL B N 1
ATOM 3252 C CA . VAL B 1 142 ? -8.336 13.312 31.875 1 41.53 142 VAL B CA 1
ATOM 3253 C C . VAL B 1 142 ? -7.91 14.773 31.875 1 41.53 142 VAL B C 1
ATOM 3255 O O . VAL B 1 142 ? -8.617 15.633 31.344 1 41.53 142 VAL B O 1
ATOM 3258 N N . ASP B 1 143 ? -7.188 15.188 32.906 1 40.03 143 ASP B N 1
ATOM 3259 C CA . ASP B 1 143 ? -6.578 16.516 32.969 1 40.03 143 ASP B CA 1
ATOM 3260 C C . ASP B 1 143 ? -6.137 16.984 31.578 1 40.03 143 ASP B C 1
ATOM 3262 O O . ASP B 1 143 ? -5.145 16.5 31.031 1 40.03 143 ASP B O 1
ATOM 3266 N N . VAL B 1 144 ? -7.039 17.406 30.828 1 43.66 144 VAL B N 1
ATOM 3267 C CA . VAL B 1 144 ? -6.914 18.047 29.531 1 43.66 144 VAL B CA 1
ATOM 3268 C C . VAL B 1 144 ? -5.699 18.969 29.531 1 43.66 144 VAL B C 1
ATOM 3270 O O . VAL B 1 144 ? -5.105 19.219 28.469 1 43.66 144 VAL B O 1
ATOM 3273 N N . SER B 1 145 ? -5.523 19.531 30.75 1 44.28 145 SER B N 1
ATOM 3274 C CA . SER B 1 145 ? -4.488 20.562 30.812 1 44.28 145 SER B CA 1
ATOM 3275 C C . SER B 1 145 ? -3.143 20.016 30.344 1 44.28 145 SER B C 1
ATOM 3277 O O . SER B 1 145 ? -2.338 20.75 29.766 1 44.28 145 SER B O 1
ATOM 3279 N N . GLN B 1 146 ? -2.875 18.828 30.844 1 41.12 146 GLN B N 1
ATOM 3280 C CA . GLN B 1 146 ? -1.551 18.297 30.547 1 41.12 146 GLN B CA 1
ATOM 3281 C C . GLN B 1 146 ? -1.506 17.688 29.141 1 41.12 146 GLN B C 1
ATOM 3283 O O . GLN B 1 146 ? -0.452 17.25 28.688 1 41.12 146 GLN B O 1
ATOM 3288 N N . LEU B 1 147 ? -2.639 17.469 28.578 1 45.62 147 LEU B N 1
ATOM 3289 C CA . LEU B 1 147 ? -2.662 16.859 27.25 1 45.62 147 LEU B CA 1
ATOM 3290 C C . LEU B 1 147 ? -2.1 17.797 26.203 1 45.62 147 LEU B C 1
ATOM 3292 O O . LEU B 1 147 ? -2.705 18.844 25.906 1 45.62 147 LEU B O 1
ATOM 3296 N N . GLN B 1 148 ? -0.857 17.969 26.141 1 50.16 148 GLN B N 1
ATOM 3297 C CA . GLN B 1 148 ? -0.066 18.594 25.094 1 50.16 148 GLN B CA 1
ATOM 3298 C C . GLN B 1 148 ? -0.773 18.484 23.734 1 50.16 148 GLN B C 1
ATOM 3300 O O . GLN B 1 148 ? -1.493 17.531 23.469 1 50.16 148 GLN B O 1
ATOM 3305 N N . ASP B 1 149 ? -1.046 19.703 23.125 1 59.25 149 ASP B N 1
ATOM 3306 C CA . ASP B 1 149 ? -1.669 19.984 21.844 1 59.25 149 ASP B CA 1
ATOM 3307 C C . ASP B 1 149 ? -1.33 18.906 20.812 1 59.25 149 ASP B C 1
ATOM 3309 O O . ASP B 1 149 ? -0.616 19.172 19.844 1 59.25 149 ASP B O 1
ATOM 3313 N N . THR B 1 150 ? -1.741 17.656 21.109 1 67.12 150 THR B N 1
ATOM 3314 C CA . THR B 1 150 ? -1.442 16.5 20.25 1 67.12 150 THR B CA 1
ATOM 3315 C C . THR B 1 150 ? -2.242 16.578 18.953 1 67.12 150 THR B C 1
ATOM 3317 O O . THR B 1 150 ? -1.994 15.805 18.031 1 67.12 150 THR B O 1
ATOM 3320 N N . TRP B 1 151 ? -3.164 17.609 18.922 1 77.5 151 TRP B N 1
ATOM 3321 C CA . TRP B 1 151 ? -4 17.703 17.734 1 77.5 151 TRP B CA 1
ATOM 3322 C C . TRP B 1 151 ? -3.367 18.625 16.703 1 77.5 151 TRP B C 1
ATOM 3324 O O . TRP B 1 151 ? -3.807 18.672 15.547 1 77.5 151 TRP B O 1
ATOM 3334 N N . ARG B 1 152 ? -2.352 19.281 17.141 1 85.5 152 ARG B N 1
ATOM 3335 C CA . ARG B 1 152 ? -1.691 20.188 16.203 1 85.5 152 ARG B CA 1
ATOM 3336 C C . ARG B 1 152 ? -0.875 19.406 15.18 1 85.5 152 ARG B C 1
ATOM 3338 O O . ARG B 1 152 ? -0.246 18.406 15.516 1 85.5 152 ARG B O 1
ATOM 3345 N N . ARG B 1 153 ? -0.927 19.906 13.953 1 92.06 153 ARG B N 1
ATOM 3346 C CA . ARG B 1 153 ? -0.227 19.25 12.852 1 92.06 153 ARG B CA 1
ATOM 3347 C C . ARG B 1 153 ? 0.599 20.25 12.055 1 92.06 153 ARG B C 1
ATOM 3349 O O . ARG B 1 153 ? 0.403 20.406 10.852 1 92.06 153 ARG B O 1
ATOM 3356 N N . PRO B 1 154 ? 1.581 20.922 12.727 1 94.56 154 PRO B N 1
ATOM 3357 C CA . PRO B 1 154 ? 2.359 21.953 12.039 1 94.56 154 PRO B CA 1
ATOM 3358 C C . PRO B 1 154 ? 3.1 21.422 10.812 1 94.56 154 PRO B C 1
ATOM 3360 O O . PRO B 1 154 ? 3.42 22.188 9.898 1 94.56 154 PRO B O 1
ATOM 3363 N N . TYR B 1 155 ? 3.324 20.109 10.734 1 95.38 155 TYR B N 1
ATOM 3364 C CA . TYR B 1 155 ? 4.082 19.531 9.633 1 95.38 155 TYR B CA 1
ATOM 3365 C C . TYR B 1 155 ? 3.33 19.672 8.32 1 95.38 155 TYR B C 1
ATOM 3367 O O . TYR B 1 155 ? 3.924 19.562 7.242 1 95.38 155 TYR B O 1
ATOM 3375 N N . ILE B 1 156 ? 2.041 19.969 8.383 1 97.62 156 ILE B N 1
ATOM 3376 C CA . ILE B 1 156 ? 1.256 20.172 7.168 1 97.62 156 ILE B CA 1
ATOM 3377 C C . ILE B 1 156 ? 1.682 21.484 6.5 1 97.62 156 ILE B C 1
ATOM 3379 O O . ILE B 1 156 ? 1.809 21.547 5.273 1 97.62 156 ILE B O 1
ATOM 3383 N N . THR B 1 157 ? 1.938 22.5 7.289 1 97.44 157 THR B N 1
ATOM 3384 C CA . THR B 1 157 ? 2.336 23.781 6.723 1 97.44 157 THR B CA 1
ATOM 3385 C C . THR B 1 157 ? 3.855 23.875 6.598 1 97.44 157 THR B C 1
ATOM 3387 O O . THR B 1 157 ? 4.371 24.547 5.707 1 97.44 157 THR B O 1
ATOM 3390 N N . ASP B 1 158 ? 4.574 23.172 7.445 1 96.56 158 ASP B N 1
ATOM 3391 C CA . ASP B 1 158 ? 6.031 23.25 7.473 1 96.56 158 ASP B CA 1
ATOM 3392 C C . ASP B 1 158 ? 6.645 22.547 6.27 1 96.56 158 ASP B C 1
ATOM 3394 O O . ASP B 1 158 ? 7.695 22.953 5.77 1 96.56 158 ASP B O 1
ATOM 3398 N N . ALA B 1 159 ? 6.051 21.484 5.859 1 97.81 159 ALA B N 1
ATOM 3399 C CA . ALA B 1 159 ? 6.586 20.734 4.723 1 97.81 159 ALA B CA 1
ATOM 3400 C C . ALA B 1 159 ? 6.434 21.531 3.428 1 97.81 159 ALA B C 1
ATOM 3402 O O . ALA B 1 159 ? 5.418 22.203 3.215 1 97.81 159 ALA B O 1
ATOM 3403 N N . PRO B 1 160 ? 7.449 21.516 2.574 1 97.94 160 PRO B N 1
ATOM 3404 C CA . PRO B 1 160 ? 7.34 22.25 1.312 1 97.94 160 PRO B CA 1
ATOM 3405 C C . PRO B 1 160 ? 6.164 21.781 0.456 1 97.94 160 PRO B C 1
ATOM 3407 O O . PRO B 1 160 ? 5.562 22.594 -0.261 1 97.94 160 PRO B O 1
ATOM 3410 N N . PHE B 1 161 ? 5.824 20.484 0.492 1 98.5 161 PHE B N 1
ATOM 3411 C CA . PHE B 1 161 ? 4.68 19.953 -0.234 1 98.5 161 PHE B CA 1
ATOM 3412 C C . PHE B 1 161 ? 3.803 19.109 0.683 1 98.5 161 PHE B C 1
ATOM 3414 O O . PHE B 1 161 ? 4.285 18.562 1.677 1 98.5 161 PHE B O 1
ATOM 3421 N N . VAL B 1 162 ? 2.551 19.078 0.4 1 98.75 162 VAL B N 1
ATOM 3422 C CA . VAL B 1 162 ? 1.633 18.062 0.917 1 98.75 162 VAL B CA 1
ATOM 3423 C C . VAL B 1 162 ? 1.012 17.297 -0.242 1 98.75 162 VAL B C 1
ATOM 3425 O O . VAL B 1 162 ? 0.357 17.875 -1.108 1 98.75 162 VAL B O 1
ATOM 3428 N N . LEU B 1 163 ? 1.289 16.031 -0.323 1 98.94 163 LEU B N 1
ATOM 3429 C CA . LEU B 1 163 ? 0.604 15.164 -1.281 1 98.94 163 LEU B CA 1
ATOM 3430 C C . LEU B 1 163 ? -0.724 14.672 -0.715 1 98.94 163 LEU B C 1
ATOM 3432 O O . LEU B 1 163 ? -0.747 13.938 0.277 1 98.94 163 LEU B O 1
ATOM 3436 N N . VAL B 1 164 ? -1.782 15.148 -1.265 1 98.94 164 VAL B N 1
ATOM 3437 C CA . VAL B 1 164 ? -3.1 14.633 -0.915 1 98.94 164 VAL B CA 1
ATOM 3438 C C . VAL B 1 164 ? -3.484 13.5 -1.871 1 98.94 164 VAL B C 1
ATOM 3440 O O . VAL B 1 164 ? -3.621 13.727 -3.076 1 98.94 164 VAL B O 1
ATOM 3443 N N . VAL B 1 165 ? -3.656 12.328 -1.335 1 98.88 165 VAL B N 1
ATOM 3444 C CA . VAL B 1 165 ? -3.916 11.133 -2.129 1 98.88 165 VAL B CA 1
ATOM 3445 C C . VAL B 1 165 ? -5.422 10.891 -2.225 1 98.88 165 VAL B C 1
ATOM 3447 O O . VAL B 1 165 ? -6.102 10.758 -1.205 1 98.88 165 VAL B O 1
ATOM 3450 N N . CYS B 1 166 ? -5.93 10.812 -3.424 1 98.56 166 CYS B N 1
ATOM 3451 C CA . CYS B 1 166 ? -7.34 10.547 -3.686 1 98.56 166 CYS B CA 1
ATOM 3452 C C . CYS B 1 166 ? -7.516 9.242 -4.445 1 98.56 166 CYS B C 1
ATOM 3454 O O . CYS B 1 166 ? -6.582 8.758 -5.09 1 98.56 166 CYS B O 1
ATOM 3456 N N . HIS B 1 167 ? -8.625 8.672 -4.266 1 96.75 167 HIS B N 1
ATOM 3457 C CA . HIS B 1 167 ? -8.984 7.559 -5.141 1 96.75 167 HIS B CA 1
ATOM 3458 C C . HIS B 1 167 ? -10.438 7.648 -5.582 1 96.75 167 HIS B C 1
ATOM 3460 O O . HIS B 1 167 ? -11.273 8.203 -4.867 1 96.75 167 HIS B O 1
ATOM 3466 N N . GLU B 1 168 ? -10.68 7.086 -6.723 1 94.56 168 GLU B N 1
ATOM 3467 C CA . GLU B 1 168 ? -12.031 7.031 -7.281 1 94.56 168 GLU B CA 1
ATOM 3468 C C . GLU B 1 168 ? -12.922 6.094 -6.469 1 94.56 168 GLU B C 1
ATOM 3470 O O . GLU B 1 168 ? -12.492 5.016 -6.059 1 94.56 168 GLU B O 1
ATOM 3475 N N . ILE B 1 169 ? -14.164 6.543 -6.277 1 91.19 169 ILE B N 1
ATOM 3476 C CA . ILE B 1 169 ? -15.062 5.723 -5.473 1 91.19 169 ILE B CA 1
ATOM 3477 C C . ILE B 1 169 ? -16.219 5.215 -6.336 1 91.19 169 ILE B C 1
ATOM 3479 O O . ILE B 1 169 ? -16.891 4.25 -5.973 1 91.19 169 ILE B O 1
ATOM 3483 N N . PHE B 1 170 ? -16.484 5.844 -7.387 1 85.62 170 PHE B N 1
ATOM 3484 C CA . PHE B 1 170 ? -17.438 5.316 -8.359 1 85.62 170 PHE B CA 1
ATOM 3485 C C . PHE B 1 170 ? -17.094 5.801 -9.766 1 85.62 170 PHE B C 1
ATOM 3487 O O . PHE B 1 170 ? -16.312 6.734 -9.93 1 85.62 170 PHE B O 1
ATOM 3494 N N . ARG B 1 171 ? -17.562 5.016 -10.672 1 80.19 171 ARG B N 1
ATOM 3495 C CA . ARG B 1 171 ? -17.422 5.375 -12.078 1 80.19 171 ARG B CA 1
ATOM 3496 C C . ARG B 1 171 ? -18.719 5.148 -12.836 1 80.19 171 ARG B C 1
ATOM 3498 O O . ARG B 1 171 ? -19.469 4.227 -12.523 1 80.19 171 ARG B O 1
ATOM 3505 N N . ASP B 1 172 ? -18.922 6.098 -13.672 1 76 172 ASP B N 1
ATOM 3506 C CA . ASP B 1 172 ? -20.078 5.93 -14.547 1 76 172 ASP B CA 1
ATOM 3507 C C . ASP B 1 172 ? -19.703 5.164 -15.812 1 76 172 ASP B C 1
ATOM 3509 O O . ASP B 1 172 ? -18.828 5.598 -16.578 1 76 172 ASP B O 1
ATOM 3513 N N . VAL B 1 173 ? -20.25 3.955 -15.828 1 67.06 173 VAL B N 1
ATOM 3514 C CA . VAL B 1 173 ? -20.078 3.164 -17.047 1 67.06 173 VAL B CA 1
ATOM 3515 C C . VAL B 1 173 ? -21.422 2.938 -17.719 1 67.06 173 VAL B C 1
ATOM 3517 O O . VAL B 1 173 ? -22.312 2.322 -17.141 1 67.06 173 VAL B O 1
ATOM 3520 N N . ASN B 1 174 ? -21.453 3.26 -18.969 1 66.75 174 ASN B N 1
ATOM 3521 C CA . ASN B 1 174 ? -22.656 3.096 -19.781 1 66.75 174 ASN B CA 1
ATOM 3522 C C . ASN B 1 174 ? -23.906 3.551 -19.031 1 66.75 174 ASN B C 1
ATOM 3524 O O . ASN B 1 174 ? -24.891 2.822 -18.969 1 66.75 174 ASN B O 1
ATOM 3528 N N . ASN B 1 175 ? -23.734 4.648 -18.312 1 66.5 175 ASN B N 1
ATOM 3529 C CA . ASN B 1 175 ? -24.859 5.297 -17.625 1 66.5 175 ASN B CA 1
ATOM 3530 C C . ASN B 1 175 ? -25.219 4.578 -16.328 1 66.5 175 ASN B C 1
ATOM 3532 O O . ASN B 1 175 ? -26.344 4.672 -15.852 1 66.5 175 ASN B O 1
ATOM 3536 N N . LYS B 1 176 ? -24.469 3.633 -16.016 1 69.94 176 LYS B N 1
ATOM 3537 C CA . LYS B 1 176 ? -24.641 2.988 -14.719 1 69.94 176 LYS B CA 1
ATOM 3538 C C . LYS B 1 176 ? -23.484 3.307 -13.781 1 69.94 176 LYS B C 1
ATOM 3540 O O . LYS B 1 176 ? -22.328 3.338 -14.211 1 69.94 176 LYS B O 1
ATOM 3545 N N . THR B 1 177 ? -23.859 3.641 -12.648 1 69.19 177 THR B N 1
ATOM 3546 C CA . THR B 1 177 ? -22.828 3.953 -11.656 1 69.19 177 THR B CA 1
ATOM 3547 C C . THR B 1 177 ? -22.328 2.682 -10.977 1 69.19 177 THR B C 1
ATOM 3549 O O . THR B 1 177 ? -23.109 1.915 -10.422 1 69.19 177 THR B O 1
ATOM 3552 N N . GLU B 1 178 ? -21.094 2.416 -11.266 1 68.44 178 GLU B N 1
ATOM 3553 C CA . GLU B 1 178 ? -20.469 1.265 -10.625 1 68.44 178 GLU B CA 1
ATOM 3554 C C . GLU B 1 178 ? -19.625 1.692 -9.43 1 68.44 178 GLU B C 1
ATOM 3556 O O . GLU B 1 178 ? -18.812 2.619 -9.539 1 68.44 178 GLU B O 1
ATOM 3561 N N . ARG B 1 179 ? -19.938 1.037 -8.375 1 68.06 179 ARG B N 1
ATOM 3562 C CA . ARG B 1 179 ? -19.172 1.34 -7.168 1 68.06 179 ARG B CA 1
ATOM 3563 C C . ARG B 1 179 ? -17.906 0.494 -7.098 1 68.06 179 ARG B C 1
ATOM 3565 O O . ARG B 1 179 ? -17.953 -0.718 -7.32 1 68.06 179 ARG B O 1
ATOM 3572 N N . VAL B 1 180 ? -16.828 1.082 -7 1 67.56 180 VAL B N 1
ATOM 3573 C CA . VAL B 1 180 ? -15.539 0.41 -6.996 1 67.56 180 VAL B CA 1
ATOM 3574 C C . VAL B 1 180 ? -14.727 0.855 -5.781 1 67.56 180 VAL B C 1
ATOM 3576 O O . VAL B 1 180 ? -13.508 0.995 -5.859 1 67.56 180 VAL B O 1
ATOM 3579 N N . PHE B 1 181 ? -15.289 0.979 -4.66 1 70.81 181 PHE B N 1
ATOM 3580 C CA . PHE B 1 181 ? -14.688 1.664 -3.521 1 70.81 181 PHE B CA 1
ATOM 3581 C C . PHE B 1 181 ? -13.594 0.807 -2.887 1 70.81 181 PHE B C 1
ATOM 3583 O O . PHE B 1 181 ? -12.438 1.224 -2.807 1 70.81 181 PHE B O 1
ATOM 3590 N N . HIS B 1 182 ? -13.945 -0.388 -2.57 1 81.38 182 HIS B N 1
ATOM 3591 C CA . HIS B 1 182 ? -13.086 -1.209 -1.726 1 81.38 182 HIS B CA 1
ATOM 3592 C C . HIS B 1 182 ? -11.781 -1.562 -2.441 1 81.38 182 HIS B C 1
ATOM 3594 O O . HIS B 1 182 ? -10.695 -1.355 -1.9 1 81.38 182 HIS B O 1
ATOM 3600 N N . TYR B 1 183 ? -11.82 -1.902 -3.652 1 87.5 183 TYR B N 1
ATOM 3601 C CA . TYR B 1 183 ? -10.633 -2.318 -4.391 1 87.5 183 TYR B CA 1
ATOM 3602 C C . TYR B 1 183 ? -9.773 -1.115 -4.77 1 87.5 183 TYR B C 1
ATOM 3604 O O . TYR B 1 183 ? -8.547 -1.201 -4.785 1 87.5 183 TYR B O 1
ATOM 3612 N N . ASN B 1 184 ? -10.492 -0.018 -5.027 1 93.19 184 ASN B N 1
ATOM 3613 C CA . ASN B 1 184 ? -9.75 1.194 -5.359 1 93.19 184 ASN B CA 1
ATOM 3614 C C . ASN B 1 184 ? -8.969 1.722 -4.16 1 93.19 184 ASN B C 1
ATOM 3616 O O . ASN B 1 184 ? -7.867 2.248 -4.316 1 93.19 184 ASN B O 1
ATOM 3620 N N . GLN B 1 185 ? -9.578 1.532 -3.014 1 95.12 185 GLN B N 1
ATOM 3621 C CA . GLN B 1 185 ? -8.875 1.936 -1.799 1 95.12 185 GLN B CA 1
ATOM 3622 C C . GLN B 1 185 ? -7.637 1.076 -1.569 1 95.12 185 GLN B C 1
ATOM 3624 O O . GLN B 1 185 ? -6.566 1.597 -1.253 1 95.12 185 GLN B O 1
ATOM 3629 N N . ILE B 1 186 ? -7.789 -0.206 -1.752 1 96.56 186 ILE B N 1
ATOM 3630 C CA . ILE B 1 186 ? -6.672 -1.13 -1.588 1 96.56 186 ILE B CA 1
ATOM 3631 C C . ILE B 1 186 ? -5.59 -0.819 -2.619 1 96.56 186 ILE B C 1
ATOM 3633 O O . ILE B 1 186 ? -4.422 -0.638 -2.27 1 96.56 186 ILE B O 1
ATOM 3637 N N . SER B 1 187 ? -5.984 -0.671 -3.869 1 97.5 187 SER B N 1
ATOM 3638 C CA . SER B 1 187 ? -5.039 -0.394 -4.945 1 97.5 187 SER B CA 1
ATOM 3639 C C . SER B 1 187 ? -4.277 0.902 -4.695 1 97.5 187 SER B C 1
ATOM 3641 O O . SER B 1 187 ? -3.061 0.961 -4.887 1 97.5 187 SER B O 1
ATOM 3643 N N . THR B 1 188 ? -4.969 1.895 -4.305 1 98.5 188 THR B N 1
ATOM 3644 C CA . THR B 1 188 ? -4.344 3.191 -4.07 1 98.5 188 THR B CA 1
ATOM 3645 C C . THR B 1 188 ? -3.406 3.129 -2.867 1 98.5 188 THR B C 1
ATOM 3647 O O . THR B 1 188 ? -2.34 3.748 -2.873 1 98.5 188 THR B O 1
ATOM 3650 N N . SER B 1 189 ? -3.791 2.373 -1.849 1 98.62 189 SER B N 1
ATOM 3651 C CA . SER B 1 189 ? -2.92 2.197 -0.692 1 98.62 189 SER B CA 1
ATOM 3652 C C . SER B 1 189 ? -1.635 1.47 -1.075 1 98.62 189 SER B C 1
ATOM 3654 O O . SER B 1 189 ? -0.555 1.804 -0.583 1 98.62 189 SER B O 1
ATOM 3656 N N . ILE B 1 190 ? -1.741 0.505 -1.92 1 98.88 190 ILE B N 1
ATOM 3657 C CA . ILE B 1 190 ? -0.561 -0.182 -2.432 1 98.88 190 ILE B CA 1
ATOM 3658 C C . ILE B 1 190 ? 0.339 0.813 -3.162 1 98.88 190 ILE B C 1
ATOM 3660 O O . ILE B 1 190 ? 1.559 0.811 -2.975 1 98.88 190 ILE B O 1
ATOM 3664 N N . ALA B 1 191 ? -0.281 1.688 -3.938 1 98.88 191 ALA B N 1
ATOM 3665 C CA . ALA B 1 191 ? 0.48 2.715 -4.645 1 98.88 191 ALA B CA 1
ATOM 3666 C C . ALA B 1 191 ? 1.229 3.613 -3.662 1 98.88 191 ALA B C 1
ATOM 3668 O O . ALA B 1 191 ? 2.363 4.016 -3.924 1 98.88 191 ALA B O 1
ATOM 3669 N N . VAL B 1 192 ? 0.636 3.904 -2.594 1 98.94 192 VAL B N 1
ATOM 3670 C CA . VAL B 1 192 ? 1.271 4.723 -1.567 1 98.94 192 VAL B CA 1
ATOM 3671 C C . VAL B 1 192 ? 2.48 3.986 -0.993 1 98.94 192 VAL B C 1
ATOM 3673 O O . VAL B 1 192 ? 3.504 4.602 -0.689 1 98.94 192 VAL B O 1
ATOM 3676 N N . GLY B 1 193 ? 2.348 2.67 -0.802 1 98.94 193 GLY B N 1
ATOM 3677 C CA . GLY B 1 193 ? 3.496 1.905 -0.344 1 98.94 193 GLY B CA 1
ATOM 3678 C C . GLY B 1 193 ? 4.691 2.01 -1.272 1 98.94 193 GLY B C 1
ATOM 3679 O O . GLY B 1 193 ? 5.82 2.223 -0.82 1 98.94 193 GLY B O 1
ATOM 3680 N N . ILE B 1 194 ? 4.465 1.876 -2.535 1 98.94 194 ILE B N 1
ATOM 3681 C CA . ILE B 1 194 ? 5.52 2.018 -3.531 1 98.94 194 ILE B CA 1
ATOM 3682 C C . ILE B 1 194 ? 6.074 3.441 -3.498 1 98.94 194 ILE B C 1
ATOM 3684 O O . ILE B 1 194 ? 7.289 3.645 -3.592 1 98.94 194 ILE B O 1
ATOM 3688 N N . LEU B 1 195 ? 5.199 4.387 -3.328 1 98.94 195 LEU B N 1
ATOM 3689 C CA . LEU B 1 195 ? 5.59 5.789 -3.213 1 98.94 195 LEU B CA 1
ATOM 3690 C C . LEU B 1 195 ? 6.5 6 -2.008 1 98.94 195 LEU B C 1
ATOM 3692 O O . LEU B 1 195 ? 7.512 6.703 -2.104 1 98.94 195 LEU B O 1
ATOM 3696 N N . LEU B 1 196 ? 6.172 5.379 -0.904 1 98.88 196 LEU B N 1
ATOM 3697 C CA . LEU B 1 196 ? 6.977 5.523 0.306 1 98.88 196 LEU B CA 1
ATOM 3698 C C . LEU B 1 196 ? 8.375 4.961 0.099 1 98.88 196 LEU B C 1
ATOM 3700 O O . LEU B 1 196 ? 9.359 5.531 0.581 1 98.88 196 LEU B O 1
ATOM 3704 N N . ALA B 1 197 ? 8.43 3.85 -0.585 1 98.81 197 ALA B N 1
ATOM 3705 C CA . ALA B 1 197 ? 9.742 3.297 -0.906 1 98.81 197 ALA B CA 1
ATOM 3706 C C . ALA B 1 197 ? 10.547 4.258 -1.78 1 98.81 197 ALA B C 1
ATOM 3708 O O . ALA B 1 197 ? 11.75 4.438 -1.575 1 98.81 197 ALA B O 1
ATOM 3709 N N . ALA B 1 198 ? 9.875 4.859 -2.717 1 98.75 198 ALA B N 1
ATOM 3710 C CA . ALA B 1 198 ? 10.523 5.824 -3.598 1 98.75 198 ALA B CA 1
ATOM 3711 C C . ALA B 1 198 ? 11 7.047 -2.816 1 98.75 198 ALA B C 1
ATOM 3713 O O . ALA B 1 198 ? 12.109 7.543 -3.041 1 98.75 198 ALA B O 1
ATOM 3714 N N . ILE B 1 199 ? 10.164 7.539 -1.945 1 98.38 199 ILE B N 1
ATOM 3715 C CA . ILE B 1 199 ? 10.492 8.688 -1.11 1 98.38 199 ILE B CA 1
ATOM 3716 C C . ILE B 1 199 ? 11.727 8.383 -0.271 1 98.38 199 ILE B C 1
ATOM 3718 O O . ILE B 1 199 ? 12.664 9.18 -0.22 1 98.38 199 ILE B O 1
ATOM 3722 N N . GLN B 1 200 ? 11.742 7.219 0.322 1 97.38 200 GLN B N 1
ATOM 3723 C CA . GLN B 1 200 ? 12.875 6.793 1.144 1 97.38 200 GLN B CA 1
ATOM 3724 C C . GLN B 1 200 ? 14.148 6.676 0.312 1 97.38 200 GLN B C 1
ATOM 3726 O O . GLN B 1 200 ? 15.227 7.047 0.771 1 97.38 200 GLN B O 1
ATOM 3731 N N . ASN B 1 201 ? 14.008 6.215 -0.855 1 96.44 201 ASN B N 1
ATOM 3732 C CA . ASN B 1 201 ? 15.141 5.988 -1.748 1 96.44 201 ASN B CA 1
ATOM 3733 C C . ASN B 1 201 ? 15.883 7.285 -2.051 1 96.44 201 ASN B C 1
ATOM 3735 O O . ASN B 1 201 ? 17.094 7.27 -2.299 1 96.44 201 ASN B O 1
ATOM 3739 N N . VAL B 1 202 ? 15.219 8.383 -1.982 1 96.38 202 VAL B N 1
ATOM 3740 C CA . VAL B 1 202 ? 15.852 9.625 -2.406 1 96.38 202 VAL B CA 1
ATOM 3741 C C . VAL B 1 202 ? 16.141 10.508 -1.19 1 96.38 202 VAL B C 1
ATOM 3743 O O . VAL B 1 202 ? 16.469 11.688 -1.333 1 96.38 202 VAL B O 1
ATOM 3746 N N . GLY B 1 203 ? 15.906 10.047 -0.023 1 94.94 203 GLY B N 1
ATOM 3747 C CA . GLY B 1 203 ? 16.297 10.734 1.198 1 94.94 203 GLY B CA 1
ATOM 3748 C C . GLY B 1 203 ? 15.25 11.727 1.678 1 94.94 203 GLY B C 1
ATOM 3749 O O . GLY B 1 203 ? 15.516 12.531 2.57 1 94.94 203 GLY B O 1
ATOM 3750 N N . LEU B 1 204 ? 14.094 11.758 1.047 1 96.81 204 LEU B N 1
ATOM 3751 C CA . LEU B 1 204 ? 12.992 12.578 1.542 1 96.81 204 LEU B CA 1
ATOM 3752 C C . LEU B 1 204 ? 12.258 11.867 2.674 1 96.81 204 LEU B C 1
ATOM 3754 O O . LEU B 1 204 ? 12.43 10.664 2.871 1 96.81 204 LEU B O 1
ATOM 3758 N N . SER B 1 205 ? 11.562 12.648 3.438 1 96.75 205 SER B N 1
ATOM 3759 C CA . SER B 1 205 ? 10.781 12.125 4.555 1 96.75 205 SER B CA 1
ATOM 3760 C C . SER B 1 205 ? 9.312 12.523 4.434 1 96.75 205 SER B C 1
ATOM 3762 O O . SER B 1 205 ? 8.977 13.453 3.697 1 96.75 205 SER B O 1
ATOM 3764 N N . THR B 1 206 ? 8.5 11.797 5.102 1 98 206 THR B N 1
ATOM 3765 C CA . THR B 1 206 ? 7.066 12.047 5.152 1 98 206 THR B CA 1
ATOM 3766 C C . THR B 1 206 ? 6.441 11.383 6.375 1 98 206 THR B C 1
ATOM 3768 O O . THR B 1 206 ? 7.145 10.781 7.191 1 98 206 THR B O 1
ATOM 3771 N N . VAL B 1 207 ? 5.207 11.656 6.629 1 96.81 207 VAL B N 1
ATOM 3772 C CA . VAL B 1 207 ? 4.379 10.977 7.617 1 96.81 207 VAL B CA 1
ATOM 3773 C C . VAL B 1 207 ? 2.988 10.727 7.039 1 96.81 207 VAL B C 1
ATOM 3775 O O . VAL B 1 207 ? 2.35 11.641 6.516 1 96.81 207 VAL B O 1
ATOM 3778 N N . VAL B 1 208 ? 2.607 9.414 7.055 1 97.31 208 VAL B N 1
ATOM 3779 C CA . VAL B 1 208 ? 1.269 9.07 6.59 1 97.31 208 VAL B CA 1
ATOM 3780 C C . VAL B 1 208 ? 0.225 9.648 7.543 1 97.31 208 VAL B C 1
ATOM 3782 O O . VAL B 1 208 ? 0.191 9.289 8.727 1 97.31 208 VAL B O 1
ATOM 3785 N N . THR B 1 209 ? -0.632 10.523 7.031 1 94.5 209 THR B N 1
ATOM 3786 C CA . THR B 1 209 ? -1.608 11.25 7.84 1 94.5 209 THR B CA 1
ATOM 3787 C C . THR B 1 209 ? -3.027 10.969 7.355 1 94.5 209 THR B C 1
ATOM 3789 O O . THR B 1 209 ? -3.312 11.07 6.16 1 94.5 209 THR B O 1
ATOM 3792 N N . SER B 1 210 ? -3.832 10.562 8.242 1 91.44 210 SER B N 1
ATOM 3793 C CA . SER B 1 210 ? -5.238 10.336 7.938 1 91.44 210 SER B CA 1
ATOM 3794 C C . SER B 1 210 ? -6.027 11.641 7.949 1 91.44 210 SER B C 1
ATOM 3796 O O . SER B 1 210 ? -5.812 12.492 8.812 1 91.44 210 SER B O 1
ATOM 3798 N N . PRO B 1 211 ? -6.941 11.742 7.027 1 93 211 PRO B N 1
ATOM 3799 C CA . PRO B 1 211 ? -7.816 12.914 7.07 1 93 211 PRO B CA 1
ATOM 3800 C C . PRO B 1 211 ? -8.914 12.797 8.125 1 93 211 PRO B C 1
ATOM 3802 O O . PRO B 1 211 ? -9.594 13.781 8.43 1 93 211 PRO B O 1
ATOM 3805 N N . LEU B 1 212 ? -9.078 11.594 8.672 1 85.62 212 LEU B N 1
ATOM 3806 C CA . LEU B 1 212 ? -10.188 11.336 9.578 1 85.62 212 LEU B CA 1
ATOM 3807 C C . LEU B 1 212 ? -11.5 11.836 8.992 1 85.62 212 LEU B C 1
ATOM 3809 O O . LEU B 1 212 ? -11.906 11.398 7.91 1 85.62 212 LEU B O 1
ATOM 3813 N N . ASN B 1 213 ? -12.188 12.734 9.664 1 88.5 213 ASN B N 1
ATOM 3814 C CA . ASN B 1 213 ? -13.477 13.188 9.156 1 88.5 213 ASN B CA 1
ATOM 3815 C C . ASN B 1 213 ? -13.336 14.438 8.297 1 88.5 213 ASN B C 1
ATOM 3817 O O . ASN B 1 213 ? -14.328 14.953 7.77 1 88.5 213 ASN B O 1
ATOM 3821 N N . ALA B 1 214 ? -12.172 14.852 8.078 1 94.12 214 ALA B N 1
ATOM 3822 C CA . ALA B 1 214 ? -11.945 16.094 7.355 1 94.12 214 ALA B CA 1
ATOM 3823 C C . ALA B 1 214 ? -11.875 15.859 5.852 1 94.12 214 ALA B C 1
ATOM 3825 O O . ALA B 1 214 ? -11.711 16.797 5.07 1 94.12 214 ALA B O 1
ATOM 3826 N N . GLY B 1 215 ? -12.039 14.68 5.355 1 95.44 215 GLY B N 1
ATOM 3827 C CA . GLY B 1 215 ? -11.906 14.312 3.955 1 95.44 215 GLY B CA 1
ATOM 3828 C C . GLY B 1 215 ? -12.773 15.156 3.039 1 95.44 215 GLY B C 1
ATOM 3829 O O . GLY B 1 215 ? -12.273 15.781 2.102 1 95.44 215 GLY B O 1
ATOM 3830 N N . PRO B 1 216 ? -13.984 15.195 3.318 1 96.38 216 PRO B N 1
ATOM 3831 C CA . PRO B 1 216 ? -14.891 15.961 2.449 1 96.38 216 PRO B CA 1
ATOM 3832 C C . PRO B 1 216 ? -14.523 17.438 2.379 1 96.38 216 PRO B C 1
ATOM 3834 O O . PRO B 1 216 ? -14.57 18.047 1.303 1 96.38 216 PRO B O 1
ATOM 3837 N N . ASP B 1 217 ? -14.156 18.031 3.496 1 97.56 217 ASP B N 1
ATOM 3838 C CA . ASP B 1 217 ? -13.781 19.453 3.514 1 97.56 217 ASP B CA 1
ATOM 3839 C C . ASP B 1 217 ? -12.5 19.688 2.707 1 97.56 217 ASP B C 1
ATOM 3841 O O . ASP B 1 217 ? -12.398 20.688 1.988 1 97.56 217 ASP B O 1
ATOM 3845 N N . ILE B 1 218 ? -11.562 18.781 2.832 1 98.38 218 ILE B N 1
ATOM 3846 C CA . ILE B 1 218 ? -10.328 18.891 2.062 1 98.38 218 ILE B CA 1
ATOM 3847 C C . ILE B 1 218 ? -10.641 18.766 0.572 1 98.38 218 ILE B C 1
ATOM 3849 O O . ILE B 1 218 ? -10.086 19.5 -0.248 1 98.38 218 ILE B O 1
ATOM 3853 N N . SER B 1 219 ? -11.5 17.828 0.259 1 98.31 219 SER B N 1
ATOM 3854 C CA . SER B 1 219 ? -11.922 17.656 -1.128 1 98.31 219 SER B CA 1
ATOM 3855 C C . SER B 1 219 ? -12.516 18.953 -1.688 1 98.31 219 SER B C 1
ATOM 3857 O O . SER B 1 219 ? -12.25 19.312 -2.834 1 98.31 219 SER B O 1
ATOM 3859 N N . ARG B 1 220 ? -13.258 19.641 -0.92 1 97.94 220 ARG B N 1
ATOM 3860 C CA . ARG B 1 220 ? -13.867 20.906 -1.338 1 97.94 220 ARG B CA 1
ATOM 3861 C C . ARG B 1 220 ? -12.805 21.969 -1.566 1 97.94 220 ARG B C 1
ATOM 3863 O O . ARG B 1 220 ? -12.836 22.672 -2.578 1 97.94 220 ARG B O 1
ATOM 3870 N N . ILE B 1 221 ? -11.898 22.078 -0.653 1 98.12 221 ILE B N 1
ATOM 3871 C CA . ILE B 1 221 ? -10.82 23.047 -0.759 1 98.12 221 ILE B CA 1
ATOM 3872 C C . ILE B 1 221 ? -10.055 22.844 -2.064 1 98.12 221 ILE B C 1
ATOM 3874 O O . ILE B 1 221 ? -9.695 23.797 -2.744 1 98.12 221 ILE B O 1
ATOM 3878 N N . LEU B 1 222 ? -9.906 21.562 -2.441 1 98.56 222 LEU B N 1
ATOM 3879 C CA . LEU B 1 222 ? -9.102 21.219 -3.613 1 98.56 222 LEU B CA 1
ATOM 3880 C C . LEU B 1 222 ? -9.984 21.094 -4.852 1 98.56 222 LEU B C 1
ATOM 3882 O O . LEU B 1 222 ? -9.492 20.781 -5.941 1 98.56 222 LEU B O 1
ATOM 3886 N N . ARG B 1 223 ? -11.273 21.234 -4.68 1 98.06 223 ARG B N 1
ATOM 3887 C CA . ARG B 1 223 ? -12.234 21.141 -5.773 1 98.06 223 ARG B CA 1
ATOM 3888 C C . ARG B 1 223 ? -12.094 19.828 -6.512 1 98.06 223 ARG B C 1
ATOM 3890 O O . ARG B 1 223 ? -12.023 19.797 -7.742 1 98.06 223 ARG B O 1
ATOM 3897 N N . ARG B 1 224 ? -11.984 18.828 -5.742 1 98.06 224 ARG B N 1
ATOM 3898 C CA . ARG B 1 224 ? -11.93 17.484 -6.34 1 98.06 224 ARG B CA 1
ATOM 3899 C C . ARG B 1 224 ? -13.312 17.047 -6.801 1 98.06 224 ARG B C 1
ATOM 3901 O O . ARG B 1 224 ? -14.328 17.438 -6.223 1 98.06 224 ARG B O 1
ATOM 3908 N N . PRO B 1 225 ? -13.383 16.219 -7.848 1 96.44 225 PRO B N 1
ATOM 3909 C CA . PRO B 1 225 ? -14.688 15.758 -8.32 1 96.44 225 PRO B CA 1
ATOM 3910 C C . PRO B 1 225 ? -15.383 14.836 -7.328 1 96.44 225 PRO B C 1
ATOM 3912 O O . PRO B 1 225 ? -14.734 14.25 -6.457 1 96.44 225 PRO B O 1
ATOM 3915 N N . GLU B 1 226 ? -16.656 14.578 -7.473 1 93.31 226 GLU B N 1
ATOM 3916 C CA . GLU B 1 226 ? -17.5 13.844 -6.535 1 93.31 226 GLU B CA 1
ATOM 3917 C C . GLU B 1 226 ? -17.156 12.359 -6.523 1 93.31 226 GLU B C 1
ATOM 3919 O O . GLU B 1 226 ? -17.422 11.656 -5.547 1 93.31 226 GLU B O 1
ATOM 3924 N N . ASN B 1 227 ? -16.562 11.906 -7.562 1 93.62 227 ASN B N 1
ATOM 3925 C CA . ASN B 1 227 ? -16.281 10.477 -7.637 1 93.62 227 ASN B CA 1
ATOM 3926 C C . ASN B 1 227 ? -14.961 10.125 -6.957 1 93.62 227 ASN B C 1
ATOM 3928 O O . ASN B 1 227 ? -14.5 8.984 -7.035 1 93.62 227 ASN B O 1
ATOM 3932 N N . GLU B 1 228 ? -14.352 11.117 -6.375 1 95.94 228 GLU B N 1
ATOM 3933 C CA . GLU B 1 228 ? -13.117 10.867 -5.637 1 95.94 228 GLU B CA 1
ATOM 3934 C C . GLU B 1 228 ? -13.305 11.125 -4.145 1 95.94 228 GLU B C 1
ATOM 3936 O O . GLU B 1 228 ? -14.188 11.883 -3.744 1 95.94 228 GLU B O 1
ATOM 3941 N N . THR B 1 229 ? -12.5 10.477 -3.387 1 96.31 229 THR B N 1
ATOM 3942 C CA . THR B 1 229 ? -12.406 10.75 -1.957 1 96.31 229 THR B CA 1
ATOM 3943 C C . THR B 1 229 ? -10.945 10.867 -1.529 1 96.31 229 THR B C 1
ATOM 3945 O O . THR B 1 229 ? -10.047 10.359 -2.209 1 96.31 229 THR B O 1
ATOM 3948 N N . ILE B 1 230 ? -10.766 11.633 -0.451 1 97.81 230 ILE B N 1
ATOM 3949 C CA . ILE B 1 230 ? -9.422 11.766 0.1 1 97.81 230 ILE B CA 1
ATOM 3950 C C . ILE B 1 230 ? -9.078 10.523 0.915 1 97.81 230 ILE B C 1
ATOM 3952 O O . ILE B 1 230 ? -9.836 10.109 1.794 1 97.81 230 ILE B O 1
ATOM 3956 N N . LEU B 1 231 ? -8.008 9.953 0.59 1 97.31 231 LEU B N 1
ATOM 3957 C CA . LEU B 1 231 ? -7.578 8.75 1.295 1 97.31 231 LEU B CA 1
ATOM 3958 C C . LEU B 1 231 ? -6.559 9.086 2.377 1 97.31 231 LEU B C 1
ATOM 3960 O O . LEU B 1 231 ? -6.707 8.672 3.529 1 97.31 231 LEU B O 1
ATOM 3964 N N . LEU B 1 232 ? -5.48 9.836 2.01 1 98.19 232 LEU B N 1
ATOM 3965 C CA . LEU B 1 232 ? -4.367 10.141 2.902 1 98.19 232 LEU B CA 1
ATOM 3966 C C . LEU B 1 232 ? -3.742 11.484 2.559 1 98.19 232 LEU B C 1
ATOM 3968 O O . LEU B 1 232 ? -3.941 12.008 1.457 1 98.19 232 LEU B O 1
ATOM 3972 N N . LEU B 1 233 ? -3.027 12.008 3.51 1 98.62 233 LEU B N 1
ATOM 3973 C CA . LEU B 1 233 ? -2.133 13.141 3.291 1 98.62 233 LEU B CA 1
ATOM 3974 C C . LEU B 1 233 ? -0.689 12.766 3.609 1 98.62 233 LEU B C 1
ATOM 3976 O O . LEU B 1 233 ? -0.425 12.094 4.609 1 98.62 233 LEU B O 1
ATOM 3980 N N . LEU B 1 234 ? 0.215 13.234 2.758 1 98.81 234 LEU B N 1
ATOM 3981 C CA . LEU B 1 234 ? 1.642 12.992 2.945 1 98.81 234 LEU B CA 1
ATOM 3982 C C . LEU B 1 234 ? 2.426 14.297 2.873 1 98.81 234 LEU B C 1
ATOM 3984 O O . LEU B 1 234 ? 2.852 14.711 1.793 1 98.81 234 LEU B O 1
ATOM 3988 N N . PRO B 1 235 ? 2.619 14.969 4.047 1 98.69 235 PRO B N 1
ATOM 3989 C CA . PRO B 1 235 ? 3.619 16.031 4 1 98.69 235 PRO B CA 1
ATOM 3990 C C . PRO B 1 235 ? 4.984 15.547 3.525 1 98.69 235 PRO B C 1
ATOM 3992 O O . PRO B 1 235 ? 5.426 14.461 3.912 1 98.69 235 PRO B O 1
ATOM 3995 N N . LEU B 1 236 ? 5.594 16.297 2.65 1 98.56 236 LEU B N 1
ATOM 3996 C CA . LEU B 1 236 ? 6.766 15.789 1.946 1 98.56 236 LEU B CA 1
ATOM 3997 C C . LEU B 1 236 ? 7.883 16.828 1.938 1 98.56 236 LEU B C 1
ATOM 3999 O O . LEU B 1 236 ? 7.664 17.969 1.56 1 98.56 236 LEU B O 1
ATOM 4003 N N . GLY B 1 237 ? 9.023 16.438 2.348 1 97.31 237 GLY B N 1
ATOM 4004 C CA . GLY B 1 237 ? 10.219 17.266 2.352 1 97.31 237 GLY B CA 1
ATOM 4005 C C . GLY B 1 237 ? 11.406 16.594 3.018 1 97.31 237 GLY B C 1
ATOM 4006 O O . GLY B 1 237 ? 11.344 15.422 3.395 1 97.31 237 GLY B O 1
ATOM 4007 N N . TYR B 1 238 ? 12.492 17.297 3.027 1 96.38 238 TYR B N 1
ATOM 4008 C CA . TYR B 1 238 ? 13.648 16.828 3.779 1 96.38 238 TYR B CA 1
ATOM 4009 C C . TYR B 1 238 ? 13.43 17 5.277 1 96.38 238 TYR B C 1
ATOM 4011 O O . TYR B 1 238 ? 12.867 18 5.723 1 96.38 238 TYR B O 1
ATOM 4019 N N . ALA B 1 239 ? 13.852 15.984 6.047 1 95.81 239 ALA B N 1
ATOM 4020 C CA . ALA B 1 239 ? 13.758 16.094 7.5 1 95.81 239 ALA B CA 1
ATOM 4021 C C . ALA B 1 239 ? 14.539 17.297 8.016 1 95.81 239 ALA B C 1
ATOM 4023 O O . ALA B 1 239 ? 15.609 17.609 7.496 1 95.81 239 ALA B O 1
ATOM 4024 N N . ALA B 1 240 ? 13.961 17.938 9 1 94.75 240 ALA B N 1
ATOM 4025 C CA . ALA B 1 240 ? 14.68 19.031 9.648 1 94.75 240 ALA B CA 1
ATOM 4026 C C . ALA B 1 240 ? 15.984 18.531 10.266 1 94.75 240 ALA B C 1
ATOM 4028 O O . ALA B 1 240 ? 16.141 17.344 10.547 1 94.75 240 ALA B O 1
ATOM 4029 N N . GLU B 1 241 ? 16.859 19.484 10.43 1 89.19 241 GLU B N 1
ATOM 4030 C CA . GLU B 1 241 ? 18.094 19.125 11.109 1 89.19 241 GLU B CA 1
ATOM 4031 C C . GLU B 1 241 ? 17.844 18.703 12.555 1 89.19 241 GLU B C 1
ATOM 4033 O O . GLU B 1 241 ? 17.016 19.297 13.242 1 89.19 241 GLU B O 1
ATOM 4038 N N . ASP B 1 242 ? 18.406 17.641 13.102 1 87.25 242 ASP B N 1
ATOM 4039 C CA . ASP B 1 242 ? 18.344 17.125 14.469 1 87.25 242 ASP B CA 1
ATOM 4040 C C . ASP B 1 242 ? 16.906 16.734 14.836 1 87.25 242 ASP B C 1
ATOM 4042 O O . ASP B 1 242 ? 16.469 16.969 15.961 1 87.25 242 ASP B O 1
ATOM 4046 N N . VAL B 1 243 ? 16.203 16.375 13.852 1 92.75 243 VAL B N 1
ATOM 4047 C CA . VAL B 1 243 ? 14.828 15.984 14.117 1 92.75 243 VAL B CA 1
ATOM 4048 C C . VAL B 1 243 ? 14.805 14.758 15.031 1 92.75 243 VAL B C 1
ATOM 4050 O O . VAL B 1 243 ? 15.734 13.945 15.008 1 92.75 243 VAL B O 1
ATOM 4053 N N . MET B 1 244 ? 13.742 14.766 15.891 1 93.06 244 MET B N 1
ATOM 4054 C CA . MET B 1 244 ? 13.5 13.617 16.766 1 93.06 244 MET B CA 1
ATOM 4055 C C . MET B 1 244 ? 12.281 12.828 16.297 1 93.06 244 MET B C 1
ATOM 4057 O O . MET B 1 244 ? 11.289 13.414 15.852 1 93.06 244 MET B O 1
ATOM 4061 N N . VAL B 1 245 ? 12.398 11.516 16.344 1 93.12 245 VAL B N 1
ATOM 4062 C CA . VAL B 1 245 ? 11.289 10.641 15.992 1 93.12 245 VAL B CA 1
ATOM 4063 C C . VAL B 1 245 ? 11.078 9.609 17.094 1 93.12 245 VAL B C 1
ATOM 4065 O O . VAL B 1 245 ? 12 9.297 17.859 1 93.12 245 VAL B O 1
ATOM 4068 N N . PRO B 1 246 ? 9.859 9.156 17.234 1 91.25 246 PRO B N 1
ATOM 4069 C CA . PRO B 1 246 ? 9.625 8.133 18.25 1 91.25 246 PRO B CA 1
ATOM 4070 C C . PRO B 1 246 ? 10.469 6.879 18.031 1 91.25 246 PRO B C 1
ATOM 4072 O O . PRO B 1 246 ? 10.656 6.441 16.906 1 91.25 246 PRO B O 1
ATOM 4075 N N . ASP B 1 247 ? 10.992 6.293 19.141 1 91.75 247 ASP B N 1
ATOM 4076 C CA . ASP B 1 247 ? 11.781 5.07 19.094 1 91.75 247 ASP B CA 1
ATOM 4077 C C . ASP B 1 247 ? 10.891 3.838 18.969 1 91.75 247 ASP B C 1
ATOM 4079 O O . ASP B 1 247 ? 10.812 3.025 19.891 1 91.75 247 ASP B O 1
ATOM 4083 N N . LEU B 1 248 ? 10.352 3.684 17.859 1 90.06 248 LEU B N 1
ATOM 4084 C CA . LEU B 1 248 ? 9.406 2.596 17.625 1 90.06 248 LEU B CA 1
ATOM 4085 C C . LEU B 1 248 ? 10.141 1.319 17.234 1 90.06 248 LEU B C 1
ATOM 4087 O O . LEU B 1 248 ? 11.141 1.374 16.516 1 90.06 248 LEU B O 1
ATOM 4091 N N . LYS B 1 249 ? 9.617 0.275 17.688 1 91.25 249 LYS B N 1
ATOM 4092 C CA . LYS B 1 249 ? 10.18 -1.03 17.344 1 91.25 249 LYS B CA 1
ATOM 4093 C C . LYS B 1 249 ? 9.273 -1.772 16.375 1 91.25 249 LYS B C 1
ATOM 4095 O O . LYS B 1 249 ? 8.047 -1.688 16.469 1 91.25 249 LYS B O 1
ATOM 4100 N N . ARG B 1 250 ? 9.93 -2.453 15.492 1 95.19 250 ARG B N 1
ATOM 4101 C CA . ARG B 1 250 ? 9.195 -3.328 14.586 1 95.19 250 ARG B CA 1
ATOM 4102 C C . ARG B 1 250 ? 9.117 -4.746 15.141 1 95.19 250 ARG B C 1
ATOM 4104 O O . ARG B 1 250 ? 10.062 -5.23 15.758 1 95.19 250 ARG B O 1
ATOM 4111 N N . LYS B 1 251 ? 7.992 -5.332 14.93 1 96.19 251 LYS B N 1
ATOM 4112 C CA . LYS B 1 251 ? 7.844 -6.73 15.32 1 96.19 251 LYS B CA 1
ATOM 4113 C C . LYS B 1 251 ? 8.859 -7.617 14.602 1 96.19 251 LYS B C 1
ATOM 4115 O O . LYS B 1 251 ? 9.109 -7.434 13.414 1 96.19 251 LYS B O 1
ATOM 4120 N N . PRO B 1 252 ? 9.438 -8.578 15.398 1 96.75 252 PRO B N 1
ATOM 4121 C CA . PRO B 1 252 ? 10.281 -9.562 14.703 1 96.75 252 PRO B CA 1
ATOM 4122 C C . PRO B 1 252 ? 9.539 -10.289 13.594 1 96.75 252 PRO B C 1
ATOM 4124 O O . PRO B 1 252 ? 8.32 -10.477 13.68 1 96.75 252 PRO B O 1
ATOM 4127 N N . VAL B 1 253 ? 10.25 -10.695 12.594 1 97.19 253 VAL B N 1
ATOM 4128 C CA . VAL B 1 253 ? 9.656 -11.289 11.398 1 97.19 253 VAL B CA 1
ATOM 4129 C C . VAL B 1 253 ? 8.867 -12.539 11.789 1 97.19 253 VAL B C 1
ATOM 4131 O O . VAL B 1 253 ? 7.836 -12.836 11.172 1 97.19 253 VAL B O 1
ATOM 4134 N N . GLU B 1 254 ? 9.242 -13.211 12.844 1 96.69 254 GLU B N 1
ATOM 4135 C CA . GLU B 1 254 ? 8.578 -14.43 13.305 1 96.69 254 GLU B CA 1
ATOM 4136 C C . GLU B 1 254 ? 7.176 -14.125 13.828 1 96.69 254 GLU B C 1
ATOM 4138 O O . GLU B 1 254 ? 6.309 -15 13.844 1 96.69 254 GLU B O 1
ATOM 4143 N N . HIS B 1 255 ? 6.961 -12.859 14.227 1 96.94 255 HIS B N 1
ATOM 4144 C CA . HIS B 1 255 ? 5.676 -12.477 14.805 1 96.94 255 HIS B CA 1
ATOM 4145 C C . HIS B 1 255 ? 4.695 -12.031 13.719 1 96.94 255 HIS B C 1
ATOM 4147 O O . HIS B 1 255 ? 3.494 -11.938 13.969 1 96.94 255 HIS B O 1
ATOM 4153 N N . ILE B 1 256 ? 5.219 -11.828 12.531 1 98.06 256 ILE B N 1
ATOM 4154 C CA . ILE B 1 256 ? 4.316 -11.352 11.484 1 98.06 256 ILE B CA 1
ATOM 4155 C C . ILE B 1 256 ? 4.258 -12.375 10.352 1 98.06 256 ILE B C 1
ATOM 4157 O O . ILE B 1 256 ? 3.75 -12.078 9.266 1 98.06 256 ILE B O 1
ATOM 4161 N N . THR B 1 257 ? 4.832 -13.562 10.586 1 98.44 257 THR B N 1
ATOM 4162 C CA . THR B 1 257 ? 4.879 -14.594 9.547 1 98.44 257 THR B CA 1
ATOM 4163 C C . THR B 1 257 ? 4.344 -15.914 10.078 1 98.44 257 THR B C 1
ATOM 4165 O O . THR B 1 257 ? 4.609 -16.281 11.227 1 98.44 257 THR B O 1
ATOM 4168 N N . LYS B 1 258 ? 3.617 -16.625 9.258 1 98.38 258 LYS B N 1
ATOM 4169 C CA . LYS B 1 258 ? 3.209 -18 9.492 1 98.38 258 LYS B CA 1
ATOM 4170 C C . LYS B 1 258 ? 3.562 -18.891 8.305 1 98.38 258 LYS B C 1
ATOM 4172 O O . LYS B 1 258 ? 3.242 -18.562 7.16 1 98.38 258 LYS B O 1
ATOM 4177 N N . LEU B 1 259 ? 4.219 -20.062 8.625 1 97.88 259 LEU B N 1
ATOM 4178 C CA . LEU B 1 259 ? 4.695 -20.938 7.562 1 97.88 259 LEU B CA 1
ATOM 4179 C C . LEU B 1 259 ? 3.758 -22.125 7.387 1 97.88 259 LEU B C 1
ATOM 4181 O O . LEU B 1 259 ? 3.277 -22.703 8.375 1 97.88 259 LEU B O 1
ATOM 4185 N N . TYR B 1 260 ? 3.469 -22.375 6.191 1 98.25 260 TYR B N 1
ATOM 4186 C CA . TYR B 1 260 ? 2.627 -23.516 5.859 1 98.25 260 TYR B CA 1
ATOM 4187 C C . TYR B 1 260 ? 3.277 -24.391 4.781 1 98.25 260 TYR B C 1
ATOM 4189 O O . TYR B 1 260 ? 3.645 -23.875 3.719 1 98.25 260 TYR B O 1
#

Foldseek 3Di:
DPVVVVVVVVVVVVVVCVVVVVLVVLQVVVLVVLQVLVVPDDDDDDDDDDDDPVVVVVVVVVLCVLVVPAAAFQAFDPDDDDVVLVVVLLVQLQVFDARSSPSFKDKDKDQDLVLLVVLQVLQLVVVVVVVVVVCVVPPDNPVVVVVPSPSHRCSSNRFNIKIWMKGFQWDQDPNDIGGNHPRRLVRSVRSVVSSSSSCSVVQKHWHKAASVVSFVVSCVSVVPDPRMTTGTMIRIHHHDPPGDGDPDDDDDPVVVDDDD/DPVVVVVVVVVVVVVVCVVVVVLVVLQVVVLVVLQVLVVPDDDDDDDDDDDDPVVVVVVVVVLVVLVVPAAAFQAFDPDDDDVVLVVVLLVQLQVFDARSSPSFKDKDKDQDLVLLVVLQVLQLVVVVVVVVVVCVVPPDNPVVVVVPSPSHRCSSNRFSIKIWMKGFQWDQDPNDIGGNHPRRLVRSVRSVVSSSSSCSVVQKHWHKAASVVSFVVSCVSVVPDPRMTTGTMIRIHHHDPPGDGDPDDDDDPVVVDDDD

Solvent-accessible surface area (backbone atoms only — not comparable to full-atom values): 27115 Å² total; per-residue (Å²): 128,68,66,63,59,49,52,52,49,51,48,46,52,51,46,52,52,42,50,57,45,46,54,53,47,51,33,49,55,54,46,52,54,29,46,53,56,44,72,68,38,61,68,35,79,48,84,67,71,86,67,54,67,66,57,29,44,51,46,35,48,52,51,25,58,58,46,60,68,56,59,66,44,67,49,42,24,85,60,82,76,60,64,68,50,54,48,33,38,50,43,34,19,58,45,44,72,35,77,49,64,61,62,50,42,36,38,32,41,36,56,39,66,67,57,30,47,51,48,36,52,47,44,28,52,47,43,46,51,54,50,51,55,45,48,70,68,40,84,62,79,64,67,61,82,74,55,63,75,76,46,61,55,66,31,42,58,48,15,60,27,29,39,37,33,29,27,38,37,43,44,77,51,96,87,35,78,41,52,39,41,70,61,26,50,44,25,39,25,20,14,49,14,32,26,50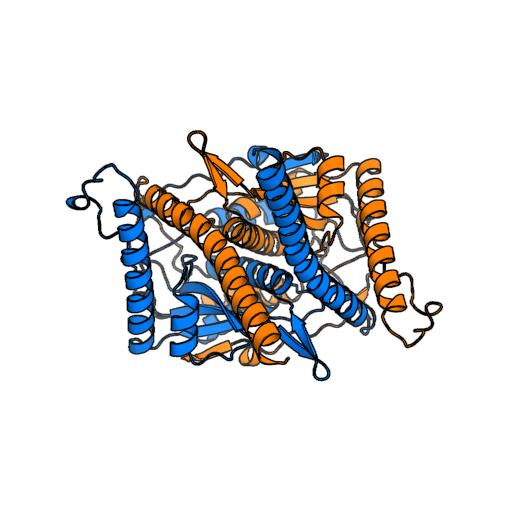,49,47,38,50,72,45,42,39,35,30,32,91,36,75,44,77,87,30,24,67,61,48,35,56,77,67,64,54,63,86,41,45,43,60,64,36,35,32,28,31,32,34,57,21,85,83,28,68,28,58,68,76,77,68,79,56,59,74,78,35,46,44,83,74,130,68,66,63,57,48,51,52,50,51,49,48,52,50,46,51,52,41,50,57,45,47,56,51,48,51,35,48,57,53,46,54,54,29,45,51,54,44,72,67,40,60,68,37,82,48,84,67,71,87,66,56,69,66,57,30,43,50,46,34,47,52,51,25,58,58,45,60,67,56,59,68,43,68,49,42,26,86,59,81,74,59,64,68,48,52,49,34,39,51,43,34,19,58,46,45,72,36,77,50,64,59,63,49,42,35,39,34,41,37,54,40,66,68,57,32,46,52,49,36,51,46,45,28,51,48,43,46,50,53,50,50,54,44,49,71,68,39,82,63,78,64,67,59,84,74,54,64,75,77,46,63,54,66,30,41,57,49,16,59,27,29,38,38,33,29,26,37,38,44,44,77,50,95,89,36,79,42,50,39,43,71,62,26,50,43,27,39,25,21,16,48,14,32,27,49,50,47,37,49,71,45,44,38,33,32,30,91,36,74,45,76,86,28,25,68,62,48,34,56,77,68,65,55,62,87,41,46,44,60,63,37,34,31,28,34,32,36,60,21,85,84,29,67,27,57,68,76,78,69,78,57,58,74,78,34,45,43,83,72

Organism: Caenorhabditis japonica (NCBI:txid281687)

Radius of gyration: 23.28 Å; Cα contacts (8 Å, |Δi|>4): 878; chains: 2; bounding box: 73×59×60 Å

Nearest PDB structures (foldseek):
  4ttc-assembly2_D  TM=9.007E-01  e=2.290E-24  Homo sapiens
  3tnz-assembly1_B  TM=8.973E-01  e=2.578E-24  Mus musculus
  5yak-assembly3_E  TM=8.998E-01  e=4.662E-24  Homo sapiens
  3gh8-assembly3_F  TM=8.983E-01  e=8.432E-24  Mus musculus
  5yak-assembly3_D  TM=9.087E-01  e=2.051E-23  Homo sapiens

Sequence (520 aa):
MNKRVEKQMESKTKHKRADVADKLVGDEMVFTDLHENVIRERMIPYRMPVINDDLTLRNSQIFYEEMKMRRSCRQFSTRDVPLKLIQNLLKTAGTSPSVGNLQPWTFCVVSSDSIKTMIRKILEADERDNYVSRKKGASWVVDVSQLQDTWRRPYITDAPFVLVVCHEIFRDVNNKTERVFHYNQISTSIAVGILLAAIQNVGLSTVVTSPLNAGPDISRILRRPENETILLLLPLGYAAEDVMVPDLKRKPVEHITKLYMNKRVEKQMESKTKHKRADVADKLVGDEMVFTDLHENVIRERMIPYRMPVINDDLTLRNSQIFYEEMKMRRSCRQFSTRDVPLKLIQNLLKTAGTSPSVGNLQPWTFCVVSSDSIKTMIRKILEADERDNYVSRKKGASWVVDVSQLQDTWRRPYITDAPFVLVVCHEIFRDVNNKTERVFHYNQISTSIAVGILLAAIQNVGLSTVVTSPLNAGPDISRILRRPENETILLLLPLGYAAEDVMVPDLKRKPVEHITKLY

InterPro domains:
  IPR000415 Nitroreductase-like [G3DSA:3.40.109.10] (39-260)
  IPR000415 Nitroreductase-like [SSF55469] (63-258)
  IPR029479 Nitroreductase [PF00881] (68-238)
  IPR050627 Nitroreductase/BluB [PTHR23026] (52-258)

Secondary structure (DSSP, 8-state):
-HHHHHHHHHHHHHHHHHHHHHHHHHHHHHHHHHHHHHHTSPEEEE------HHHHHHHHHHHHHHHHT--B---B-S----HHHHHHHHHHHTTS--GGG---EEEEEE--HHHHHHHHHHHHHHHHHHHHHHHHHSSS---GGGS--TT--THHHHSSEEEEEEEE-EEEETTEEEE-HHHHHHHHHHHHHHHHHHHHHTT-EE--B--GGGHHHHHHHTT--TTEEEEEEEEEEPBPTTEEEE---PPPGGGSEEE-/--HHHHHHHHHHHHHHHHHHHHHHHHHHHHHHHHHHHHHTSPEEEE------HHHHHHHHHHHHHHHHT--B---B-S----HHHHHHHHHHHTTS--GGG---EEEEEE--HHHHHHHHHHHHHHHHHHHHHHHHHSSS---GGGS--TT--THHHHSSEEEEEEEE-EEEETTEEEE-HHHHHHHHHHHHHHHHHHHHHTT-EE--B--GGGHHHHHHHTT--TTEEEEEEEEEEPBPTTEEEE---PPPGGGSEEE-